Protein AF-A0A7Z8QZB5-F1 (afdb_monomer)

Sequence (417 aa):
MSRLNVYHEKTLVGYLSEDDKQELVFSYSHDWLTSKSAIALSPELPLCEHLFEGNYVESFFENLLPEGDVLDFISQAEHISPGNVFGLLERFGGDTAGAFSILPEELVPSDQLHYLPVTIAKIKQWFIQTKGVPLNIKGEQSRMSLSGAQDKMTVFIDANGAILIPLGSAPSTHIIKPSVNHRLDIPHTAINEVLIMRLAKEIKLNVAETRYDSDLCAAVITRYDREIDKQGNIKRLHQNDLCQALGIPSSKKYEAEGGPSLVDCFAAVLKQSSQPAKDKKRLIEWVIFNTEGVLAFDESDRARSKSTKRIYKVYKQKHKGSGGYVNGQTIVLLLLVTSSITVPVGFFFYMPDPALKQWDKEDKRLKKSGIAKKDRPIKPERDSAYPTKTEIALGLLKEFKVAHSLIKIKGVLADAL

pLDDT: mean 86.97, std 10.65, range [27.91, 98.5]

Radius of gyration: 30.5 Å; Cα contacts (8 Å, |Δi|>4): 714; chains: 1; bounding box: 77×54×92 Å

Mean predicted aligned error: 11.18 Å

Structure (mmCIF, N/CA/C/O backbone):
data_AF-A0A7Z8QZB5-F1
#
_entry.id   AF-A0A7Z8QZB5-F1
#
loop_
_atom_site.group_PDB
_atom_site.id
_atom_site.type_symbol
_atom_site.label_atom_id
_atom_site.label_alt_id
_atom_site.label_comp_id
_atom_site.label_asym_id
_atom_site.label_entity_id
_atom_site.label_seq_id
_atom_site.pdbx_PDB_ins_code
_atom_site.Cartn_x
_atom_site.Cartn_y
_atom_site.Cartn_z
_atom_site.occupancy
_atom_site.B_iso_or_equiv
_atom_site.auth_seq_id
_atom_site.auth_comp_id
_atom_site.auth_asym_id
_atom_site.auth_atom_id
_atom_site.pdbx_PDB_model_num
ATOM 1 N N . MET A 1 1 ? -4.227 -5.778 34.631 1.00 60.53 1 MET A N 1
ATOM 2 C CA . MET A 1 1 ? -3.661 -5.691 33.274 1.00 60.53 1 MET A CA 1
ATOM 3 C C . MET A 1 1 ? -4.739 -5.111 32.392 1.00 60.53 1 MET A C 1
ATOM 5 O O . MET A 1 1 ? -5.839 -5.654 32.397 1.00 60.53 1 MET A O 1
ATOM 9 N N . SER A 1 2 ? -4.464 -3.982 31.747 1.00 83.44 2 SER A N 1
ATOM 10 C CA . SER A 1 2 ? -5.372 -3.414 30.751 1.00 83.44 2 SER A CA 1
ATOM 11 C C . SER A 1 2 ? -5.354 -4.306 29.511 1.00 83.44 2 SER A C 1
ATOM 13 O O . SER A 1 2 ? -4.308 -4.849 29.149 1.00 83.44 2 SER A O 1
ATOM 15 N N . ARG A 1 3 ? -6.518 -4.515 28.895 1.00 93.81 3 ARG A N 1
ATOM 16 C CA . ARG A 1 3 ? -6.685 -5.449 27.781 1.00 93.81 3 ARG A CA 1
ATOM 17 C C . ARG A 1 3 ? -7.640 -4.873 26.746 1.00 93.81 3 ARG A C 1
ATOM 19 O O . ARG A 1 3 ? -8.690 -4.343 27.093 1.00 93.81 3 ARG A O 1
ATOM 26 N N . LEU A 1 4 ? -7.283 -5.029 25.477 1.00 96.94 4 LEU A N 1
ATOM 27 C CA . LEU A 1 4 ? -8.130 -4.731 24.331 1.00 96.94 4 LEU A CA 1
ATOM 28 C C . LEU A 1 4 ? -8.535 -6.035 23.650 1.00 96.94 4 LEU A C 1
ATOM 30 O O . LEU A 1 4 ? -7.727 -6.939 23.435 1.00 96.94 4 LEU A O 1
ATOM 34 N N . ASN A 1 5 ? -9.802 -6.113 23.276 1.00 97.56 5 ASN A N 1
ATOM 35 C CA . ASN A 1 5 ? -10.355 -7.201 22.495 1.00 97.56 5 ASN A CA 1
ATOM 36 C C . ASN A 1 5 ? -10.208 -6.880 21.004 1.00 97.56 5 ASN A C 1
ATOM 38 O O . ASN A 1 5 ? -10.628 -5.816 20.538 1.00 97.56 5 ASN A O 1
ATOM 42 N N . VAL A 1 6 ? -9.642 -7.818 20.247 1.00 97.75 6 VAL A N 1
ATOM 43 C CA . VAL A 1 6 ? -9.544 -7.738 18.786 1.00 97.75 6 VAL A CA 1
ATOM 44 C C . VAL A 1 6 ? -10.702 -8.520 18.184 1.00 97.75 6 VAL A C 1
ATOM 46 O O . VAL A 1 6 ? -10.883 -9.696 18.490 1.00 97.75 6 VAL A O 1
ATOM 49 N N . TYR A 1 7 ? -11.481 -7.889 17.315 1.00 96.50 7 TYR A N 1
ATOM 50 C CA . TYR A 1 7 ? -12.660 -8.471 16.681 1.00 96.50 7 TYR A CA 1
ATOM 51 C C . TYR A 1 7 ? -12.521 -8.510 15.167 1.00 96.50 7 TYR A C 1
ATOM 53 O O . TYR A 1 7 ? -12.043 -7.558 14.558 1.00 96.50 7 TYR A O 1
ATOM 61 N N . HIS A 1 8 ? -13.029 -9.578 14.558 1.00 94.94 8 HIS A N 1
ATOM 62 C CA . HIS A 1 8 ? -13.343 -9.636 13.138 1.00 94.94 8 HIS A CA 1
ATOM 63 C C . HIS A 1 8 ? -14.859 -9.676 12.987 1.00 94.94 8 HIS A C 1
ATOM 65 O O . HIS A 1 8 ? -15.514 -10.653 13.368 1.00 94.94 8 HIS A O 1
ATOM 71 N N . GLU A 1 9 ? -15.418 -8.587 12.465 1.00 90.06 9 GLU A N 1
ATOM 72 C CA . GLU A 1 9 ? -16.850 -8.301 12.540 1.00 90.06 9 GLU A CA 1
ATOM 73 C C . GLU A 1 9 ? -17.356 -8.397 13.988 1.00 90.06 9 GLU A C 1
ATOM 75 O O . GLU A 1 9 ? -17.091 -7.504 14.786 1.00 90.06 9 GLU A O 1
ATOM 80 N N . LYS A 1 10 ? -18.050 -9.483 14.343 1.00 90.69 10 LYS A N 1
ATOM 81 C CA . LYS A 1 10 ? -18.597 -9.733 15.689 1.00 90.69 10 LYS A CA 1
ATOM 82 C C . LYS A 1 10 ? -17.882 -10.859 16.436 1.00 90.69 10 LYS A C 1
ATOM 84 O O . LYS A 1 10 ? -18.243 -11.170 17.564 1.00 90.69 10 LYS A O 1
ATOM 89 N N . THR A 1 11 ? -16.900 -11.501 15.808 1.00 94.38 11 THR A N 1
ATOM 90 C CA . THR A 1 11 ? -16.201 -12.649 16.396 1.00 94.38 11 THR A CA 1
ATOM 91 C C . THR A 1 11 ? -14.943 -12.172 17.098 1.00 94.38 11 THR A C 1
ATOM 93 O O . THR A 1 11 ? -14.145 -11.451 16.498 1.00 94.38 11 THR A O 1
ATOM 96 N N . LEU A 1 12 ? -14.761 -12.575 18.354 1.00 97.06 12 LEU A N 1
ATOM 97 C CA . LEU A 1 12 ? -13.554 -12.281 19.115 1.00 97.06 12 LEU A CA 1
ATOM 98 C C . LEU A 1 12 ? -12.373 -13.063 18.534 1.00 97.06 12 LEU A C 1
ATOM 100 O O . LEU A 1 12 ? -12.342 -14.289 18.600 1.00 97.06 12 LEU A O 1
ATOM 104 N N . VAL A 1 13 ? -11.405 -12.345 17.980 1.00 98.00 13 VAL A N 1
ATOM 105 C CA . VAL A 1 13 ? -10.184 -12.888 17.373 1.00 98.00 13 VAL A CA 1
ATOM 106 C C . VAL A 1 13 ? -9.141 -13.185 18.436 1.00 98.00 13 VAL A C 1
ATOM 108 O O . VAL A 1 13 ? -8.464 -14.206 18.366 1.00 98.00 13 VAL A O 1
ATOM 111 N N . GLY A 1 14 ? -9.008 -12.308 19.426 1.00 98.00 14 GLY A N 1
ATOM 112 C CA . GLY A 1 14 ? -7.966 -12.420 20.433 1.00 98.00 14 GLY A CA 1
ATOM 113 C C . GLY A 1 14 ? -7.881 -11.208 21.342 1.00 98.00 14 GLY A C 1
ATOM 114 O O . GLY A 1 14 ? -8.759 -10.343 21.339 1.00 98.00 14 GLY A O 1
ATOM 115 N N . TYR A 1 15 ? -6.797 -11.161 22.101 1.00 97.75 15 TYR A N 1
ATOM 116 C CA . TYR A 1 15 ? -6.548 -10.185 23.147 1.00 97.75 15 TYR A CA 1
ATOM 117 C C . TYR A 1 15 ? -5.200 -9.517 22.914 1.00 97.75 15 TYR A C 1
ATOM 119 O O . TYR A 1 15 ? -4.189 -10.207 22.787 1.00 97.75 15 TYR A O 1
ATOM 127 N N . LEU A 1 16 ? -5.202 -8.188 22.882 1.00 97.94 16 LEU A N 1
ATOM 128 C CA . LEU A 1 16 ? -4.008 -7.356 22.962 1.00 97.94 16 LEU A CA 1
ATOM 129 C C . LEU A 1 16 ? -3.889 -6.839 24.398 1.00 97.94 16 LEU A C 1
ATOM 131 O O . LEU A 1 16 ? -4.853 -6.301 24.942 1.00 97.94 16 LEU A O 1
ATOM 135 N N . SER A 1 17 ? -2.730 -6.992 25.017 1.00 95.88 17 SER A N 1
ATOM 136 C CA . SER A 1 17 ? -2.450 -6.484 26.363 1.00 95.88 17 SER A CA 1
ATOM 137 C C . SER A 1 17 ? -1.013 -5.992 26.462 1.00 95.88 17 SER A C 1
ATOM 139 O O . SER A 1 17 ? -0.220 -6.201 25.549 1.00 95.88 17 SER A O 1
ATOM 141 N N . GLU A 1 18 ? -0.684 -5.35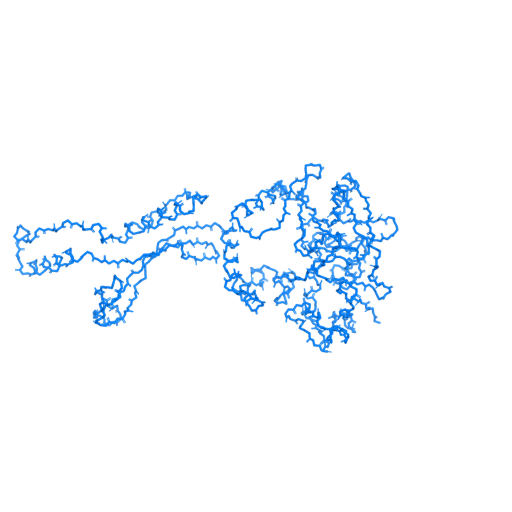7 27.579 1.00 93.38 18 GLU A N 1
ATOM 142 C CA . GLU A 1 18 ? 0.688 -5.026 27.960 1.00 93.38 18 GLU A CA 1
ATOM 143 C C . GLU A 1 18 ? 1.174 -6.010 29.032 1.00 93.38 18 GLU A C 1
ATOM 145 O O . GLU A 1 18 ? 0.414 -6.363 29.944 1.00 93.38 18 GLU A O 1
ATOM 150 N N . ASP A 1 19 ? 2.420 -6.468 28.916 1.00 88.88 19 ASP A N 1
ATOM 151 C CA . ASP A 1 19 ? 3.074 -7.287 29.939 1.00 88.88 19 ASP A CA 1
ATOM 152 C C . ASP A 1 19 ? 3.588 -6.442 31.128 1.00 88.88 19 ASP A C 1
ATOM 154 O O . ASP A 1 19 ? 3.369 -5.230 31.215 1.00 88.88 19 ASP A O 1
ATOM 158 N N . ASP A 1 20 ? 4.302 -7.071 32.068 1.00 84.88 20 ASP A N 1
ATOM 159 C CA . ASP A 1 20 ? 4.861 -6.386 33.246 1.00 84.88 20 ASP A CA 1
ATOM 160 C C . ASP A 1 20 ? 5.914 -5.311 32.895 1.00 84.88 20 ASP A C 1
ATOM 162 O O . ASP A 1 20 ? 6.248 -4.472 33.738 1.00 84.88 20 ASP A O 1
ATOM 166 N N . LYS A 1 21 ? 6.451 -5.327 31.669 1.00 85.62 21 LYS A N 1
ATOM 167 C CA . LYS A 1 21 ? 7.408 -4.346 31.140 1.00 85.62 21 LYS A CA 1
ATOM 168 C C . LYS A 1 21 ? 6.751 -3.294 30.245 1.00 85.62 21 LYS A C 1
ATOM 170 O O . LYS A 1 21 ? 7.472 -2.445 29.727 1.00 85.62 21 LYS A O 1
ATOM 175 N N . GLN A 1 22 ? 5.423 -3.311 30.113 1.00 85.00 22 GLN A N 1
ATOM 176 C CA . GLN A 1 22 ? 4.660 -2.465 29.188 1.00 85.00 22 GLN A CA 1
ATOM 177 C C . GLN A 1 22 ? 4.951 -2.759 27.708 1.00 85.00 22 GLN A C 1
ATOM 179 O O . GLN A 1 22 ? 4.790 -1.889 26.857 1.00 85.00 22 GLN A O 1
ATOM 184 N N . GLU A 1 23 ? 5.383 -3.980 27.386 1.00 90.94 23 GLU A N 1
ATOM 185 C CA . GLU A 1 23 ? 5.527 -4.436 26.004 1.00 90.94 23 GLU A CA 1
ATOM 186 C C . GLU A 1 23 ? 4.202 -5.040 25.518 1.00 90.94 23 GLU A C 1
ATOM 188 O O . GLU A 1 23 ? 3.516 -5.752 26.260 1.00 90.94 23 GLU A O 1
ATOM 193 N N . LEU A 1 24 ? 3.828 -4.764 24.263 1.00 95.00 24 LEU A N 1
ATOM 194 C CA . LEU A 1 24 ? 2.620 -5.332 23.675 1.00 95.00 24 LEU A CA 1
ATOM 195 C C . LEU A 1 24 ? 2.744 -6.849 23.508 1.00 95.00 24 LEU A C 1
ATOM 197 O O . LEU A 1 24 ? 3.686 -7.365 22.901 1.00 95.00 24 LEU A O 1
ATOM 201 N N . VAL A 1 25 ? 1.714 -7.556 23.965 1.00 97.06 25 VAL A N 1
ATOM 202 C CA . VAL A 1 25 ? 1.555 -8.999 23.789 1.00 97.06 25 VAL A CA 1
ATOM 203 C C . VAL A 1 25 ? 0.188 -9.315 23.203 1.00 97.06 25 VAL A C 1
ATOM 205 O O . VAL A 1 25 ? -0.813 -8.665 23.514 1.00 97.06 25 VAL A O 1
ATOM 208 N N . PHE A 1 26 ? 0.134 -10.328 22.342 1.00 98.06 26 PHE A N 1
ATOM 209 C CA . PHE A 1 26 ? -1.095 -10.729 21.669 1.00 98.06 26 PHE A CA 1
ATOM 210 C C . PHE A 1 26 ? -1.335 -12.232 21.777 1.00 98.06 26 PHE A C 1
ATOM 212 O O . PHE A 1 26 ? -0.430 -13.035 21.577 1.00 98.06 26 PHE A O 1
ATOM 219 N N . SER A 1 27 ? -2.578 -12.627 22.039 1.00 97.94 27 SER A N 1
ATOM 220 C CA . SER A 1 27 ? -3.002 -14.030 22.002 1.00 97.94 27 SER A CA 1
ATOM 221 C C . SER A 1 27 ? -4.298 -14.176 21.222 1.00 97.94 27 SER A C 1
ATOM 223 O O . SER A 1 27 ? -5.211 -13.362 21.357 1.00 97.94 27 SER A O 1
ATOM 225 N N . TYR A 1 28 ? -4.400 -15.228 20.413 1.00 98.50 28 TYR A N 1
ATOM 226 C CA . TYR A 1 28 ? -5.664 -15.574 19.772 1.00 98.50 28 TYR A CA 1
ATOM 227 C C . TYR A 1 28 ? -6.644 -16.176 20.780 1.00 98.50 28 TYR A C 1
ATOM 229 O O . TYR A 1 28 ? -6.256 -16.884 21.709 1.00 98.50 28 TYR A O 1
ATOM 237 N N . SER A 1 29 ? -7.936 -15.935 20.567 1.00 97.81 29 SER A N 1
ATOM 238 C CA . SER A 1 29 ? -8.984 -16.630 21.304 1.00 97.81 29 SER A CA 1
ATOM 239 C C . SER A 1 29 ? -9.075 -18.083 20.825 1.00 97.81 29 SER A C 1
ATOM 241 O O . SER A 1 29 ? -8.863 -18.390 19.647 1.00 97.81 29 SER A O 1
ATOM 243 N N . HIS A 1 30 ? -9.430 -18.993 21.731 1.00 96.69 30 HIS A N 1
ATOM 244 C CA . HIS A 1 30 ? -9.618 -20.401 21.377 1.00 96.69 30 HIS A CA 1
ATOM 245 C C . HIS A 1 30 ? -10.731 -20.587 20.326 1.00 96.69 30 HIS A C 1
ATOM 247 O O . HIS A 1 30 ? -10.578 -21.344 19.365 1.00 96.69 30 HIS A O 1
ATOM 253 N N . ASP A 1 31 ? -11.825 -19.835 20.461 1.00 95.81 31 ASP A N 1
ATOM 254 C CA . ASP A 1 31 ? -12.946 -19.859 19.516 1.00 95.81 31 ASP A CA 1
ATOM 255 C C . ASP A 1 31 ? -12.525 -19.389 18.117 1.00 95.81 31 ASP A C 1
ATOM 257 O O . ASP A 1 31 ? -12.995 -19.921 17.110 1.00 95.81 31 ASP A O 1
ATOM 261 N N . TRP A 1 32 ? -11.602 -18.425 18.025 1.00 97.69 32 TRP A N 1
ATOM 262 C CA . TRP A 1 32 ? -11.058 -18.008 16.738 1.00 97.69 32 TRP A CA 1
ATOM 263 C C . TRP A 1 32 ? -10.179 -19.087 16.127 1.00 97.69 32 TRP A C 1
ATOM 265 O O . TRP A 1 32 ? -10.378 -19.427 14.967 1.00 97.69 32 TRP A O 1
ATOM 275 N N . LEU A 1 33 ? -9.258 -19.675 16.893 1.00 97.44 33 LEU A N 1
ATOM 276 C CA . LEU A 1 33 ? -8.353 -20.719 16.394 1.00 97.44 33 LEU A CA 1
ATOM 277 C C . LEU A 1 33 ? -9.092 -21.959 15.877 1.00 97.44 33 LEU A C 1
ATOM 279 O O . LEU A 1 33 ? -8.623 -22.622 14.952 1.00 97.44 33 LEU A O 1
ATOM 283 N N . THR A 1 34 ? -10.256 -22.263 16.448 1.00 95.62 34 THR A N 1
ATOM 284 C CA . THR A 1 34 ? -11.102 -23.391 16.033 1.00 95.62 34 THR A CA 1
ATOM 285 C C . THR A 1 34 ? -12.111 -23.028 14.937 1.00 95.62 34 THR A C 1
ATOM 287 O O . THR A 1 34 ? -12.754 -23.913 14.360 1.00 95.62 34 THR A O 1
ATOM 290 N N . SER A 1 35 ? -12.242 -21.744 14.594 1.00 95.94 35 SER A N 1
ATOM 291 C CA . SER A 1 35 ? -13.172 -21.277 13.571 1.00 95.94 35 SER A CA 1
ATOM 292 C C . SER A 1 35 ? -12.701 -21.618 12.156 1.00 95.94 35 SER A C 1
ATOM 294 O O . SER A 1 35 ? -11.553 -21.415 11.771 1.00 95.94 35 SER A O 1
ATOM 296 N N . LYS A 1 36 ? -13.636 -22.044 11.300 1.00 93.00 36 LYS A N 1
ATOM 297 C CA . LYS A 1 36 ? -13.362 -22.260 9.866 1.00 93.00 36 LYS A CA 1
ATOM 298 C C . LYS A 1 36 ? -13.104 -20.965 9.097 1.00 93.00 36 LYS A C 1
ATOM 300 O O . LYS A 1 36 ? -12.574 -21.018 7.992 1.00 93.00 36 LYS A O 1
ATOM 305 N N . SER A 1 37 ? -13.526 -19.826 9.642 1.00 90.94 37 SER A N 1
ATOM 306 C CA . SER A 1 37 ? -13.298 -18.505 9.054 1.00 90.94 37 SER A CA 1
ATOM 307 C C . SER A 1 37 ? -12.070 -17.807 9.637 1.00 90.94 37 SER A C 1
ATOM 309 O O . SER A 1 37 ? -11.888 -16.617 9.380 1.00 90.94 37 SER A O 1
ATOM 311 N N . ALA A 1 38 ? -11.277 -18.510 10.452 1.00 95.94 38 ALA A N 1
ATOM 312 C CA . ALA A 1 38 ? -10.102 -17.949 11.086 1.00 95.94 38 ALA A CA 1
ATOM 313 C C . ALA A 1 38 ? -9.091 -17.482 10.041 1.00 95.94 38 ALA A C 1
ATOM 315 O O . ALA A 1 38 ? -8.737 -18.209 9.111 1.00 95.94 38 ALA A O 1
ATOM 316 N N . ILE A 1 39 ? -8.607 -16.263 10.229 1.00 95.56 39 ILE A N 1
ATOM 317 C CA . ILE A 1 39 ? -7.513 -15.682 9.461 1.00 95.56 39 ILE A CA 1
ATOM 318 C C . ILE A 1 39 ? -6.482 -15.122 10.436 1.00 95.56 39 ILE A C 1
ATOM 320 O O . ILE A 1 39 ? -6.839 -14.624 11.507 1.00 95.56 39 ILE A O 1
ATOM 324 N N . ALA A 1 40 ? -5.209 -15.242 10.070 1.00 96.75 40 ALA A N 1
ATOM 325 C CA . ALA A 1 40 ? -4.110 -14.665 10.831 1.00 96.75 40 ALA A CA 1
ATOM 326 C C . ALA A 1 40 ? -4.108 -13.130 10.712 1.00 96.75 40 ALA A C 1
ATOM 328 O O . ALA A 1 40 ? -4.483 -12.587 9.670 1.00 96.75 40 ALA A O 1
ATOM 329 N N . LEU A 1 41 ? -3.639 -12.441 11.756 1.00 96.94 41 LEU A N 1
ATOM 330 C CA . LEU A 1 41 ? -3.409 -10.995 11.768 1.00 96.94 41 LEU A CA 1
ATOM 331 C C . LEU A 1 41 ? -2.386 -10.597 10.702 1.00 96.94 41 LEU A C 1
ATOM 333 O O . LEU A 1 41 ? -2.626 -9.683 9.915 1.00 96.94 41 LEU A O 1
ATOM 337 N N . SER A 1 42 ? -1.270 -11.318 10.640 1.00 95.88 42 SER A N 1
ATOM 338 C CA . SER A 1 42 ? -0.221 -11.147 9.637 1.00 95.88 42 SER A CA 1
ATOM 339 C C . SER A 1 42 ? 0.548 -12.463 9.450 1.00 95.88 42 SER A C 1
ATOM 341 O O . SER A 1 42 ? 0.387 -13.389 10.250 1.00 95.88 42 SER A O 1
ATOM 343 N N . PRO A 1 43 ? 1.403 -12.579 8.418 1.00 94.38 43 PRO A N 1
ATOM 344 C CA . PRO A 1 43 ? 2.303 -13.721 8.256 1.00 94.38 43 PRO A CA 1
ATOM 345 C C . PRO A 1 43 ? 3.195 -14.015 9.469 1.00 94.38 43 PRO A C 1
ATOM 347 O O . PRO A 1 43 ? 3.487 -15.181 9.724 1.00 94.38 43 PRO A O 1
ATOM 350 N N . GLU A 1 44 ? 3.602 -12.977 10.204 1.00 94.56 44 GLU A N 1
ATOM 351 C CA . GLU A 1 44 ? 4.465 -13.082 11.390 1.00 94.56 44 GLU A CA 1
ATOM 352 C C . GLU A 1 44 ? 3.669 -13.278 12.695 1.00 94.56 44 GLU A C 1
ATOM 354 O O . GLU A 1 44 ? 4.245 -13.547 13.745 1.00 94.56 44 GLU A O 1
ATOM 359 N N . LEU A 1 45 ? 2.335 -13.217 12.624 1.00 96.44 45 LEU A N 1
ATOM 360 C CA . LEU A 1 45 ? 1.407 -13.544 13.709 1.00 96.44 45 LEU A CA 1
ATOM 361 C C . LEU A 1 45 ? 0.451 -14.669 13.256 1.00 96.44 45 LEU A C 1
ATOM 363 O O . LEU A 1 45 ? -0.758 -14.436 13.148 1.00 96.44 45 LEU A O 1
ATOM 367 N N . PRO A 1 46 ? 0.953 -15.875 12.916 1.00 96.56 46 PRO A N 1
ATOM 368 C CA . PRO A 1 46 ? 0.137 -16.970 12.390 1.00 96.56 46 PRO A CA 1
ATOM 369 C C . PRO A 1 46 ? -0.874 -17.495 13.420 1.00 96.56 46 PRO A C 1
ATOM 371 O O . PRO A 1 46 ? -0.717 -17.303 14.617 1.00 96.56 46 PRO A O 1
ATOM 374 N N . LEU A 1 47 ? -1.903 -18.215 12.967 1.00 97.31 47 LEU A N 1
ATOM 375 C CA . LEU A 1 47 ? -2.876 -18.846 13.866 1.00 97.31 47 LEU A CA 1
ATOM 376 C C . LEU A 1 47 ? -2.208 -19.945 14.709 1.00 97.31 47 LEU A C 1
ATOM 378 O O . LEU A 1 47 ? -1.923 -21.031 14.202 1.00 97.31 47 LEU A O 1
ATOM 382 N N . CYS A 1 48 ? -1.971 -19.676 15.992 1.00 95.81 48 CYS A N 1
ATOM 383 C CA . CYS A 1 48 ? -1.532 -20.665 16.973 1.00 95.81 48 CYS A CA 1
ATOM 384 C C . CYS A 1 48 ? -1.962 -20.272 18.397 1.00 95.81 48 CYS A C 1
ATOM 386 O O . CYS A 1 48 ? -2.369 -19.139 18.642 1.00 95.81 48 CYS A O 1
ATOM 388 N N . GLU A 1 49 ? -1.872 -21.223 19.331 1.00 94.50 49 GLU A N 1
ATOM 389 C CA . GLU A 1 49 ? -2.237 -21.026 20.745 1.00 94.50 49 GLU A CA 1
ATOM 390 C C . GLU A 1 49 ? -1.175 -20.264 21.556 1.00 94.50 49 GLU A C 1
ATOM 392 O O . GLU A 1 49 ? -1.401 -19.943 22.721 1.00 94.50 49 GLU A O 1
ATOM 397 N N . HIS A 1 50 ? -0.003 -19.993 20.975 1.00 93.50 50 HIS A N 1
ATOM 398 C CA . HIS A 1 50 ? 1.083 -19.328 21.687 1.00 93.50 50 HIS A CA 1
ATOM 399 C C . HIS A 1 50 ? 0.796 -17.838 21.902 1.00 93.50 50 HIS A C 1
ATOM 401 O O . HIS A 1 50 ? 0.184 -17.174 21.064 1.00 93.50 50 HIS A O 1
ATOM 407 N N . LEU A 1 51 ? 1.291 -17.316 23.027 1.00 95.94 51 LEU A N 1
ATOM 408 C CA . LEU A 1 51 ? 1.380 -15.881 23.258 1.00 95.94 51 LEU A CA 1
ATOM 409 C C . LEU A 1 51 ? 2.454 -15.302 22.330 1.00 95.94 51 LEU A C 1
ATOM 411 O O . LEU A 1 51 ? 3.577 -15.806 22.279 1.00 95.94 51 LEU A O 1
ATOM 415 N N . PHE A 1 52 ? 2.091 -14.264 21.588 1.00 96.81 52 PHE A N 1
ATOM 416 C CA . PHE A 1 52 ? 3.012 -13.488 20.774 1.00 96.81 52 PHE A CA 1
ATOM 417 C C . PHE A 1 52 ? 3.544 -12.314 21.583 1.00 96.81 52 PHE A C 1
ATOM 419 O O . PHE A 1 52 ? 2.774 -11.610 22.237 1.00 96.81 52 PHE A O 1
ATOM 426 N N . GLU A 1 53 ? 4.851 -12.092 21.489 1.00 94.25 53 GLU A N 1
ATOM 427 C CA . GLU A 1 53 ? 5.577 -11.052 22.214 1.00 94.25 53 GLU A CA 1
ATOM 428 C C . GLU A 1 53 ? 6.581 -10.363 21.279 1.00 94.25 53 GLU A C 1
ATOM 430 O O . GLU A 1 53 ? 7.001 -10.916 20.252 1.00 94.25 53 GLU A O 1
ATOM 435 N N . GLY A 1 54 ? 7.001 -9.159 21.662 1.00 90.44 54 GLY A N 1
ATOM 436 C CA . GLY A 1 54 ? 8.080 -8.426 21.013 1.00 90.44 54 GLY 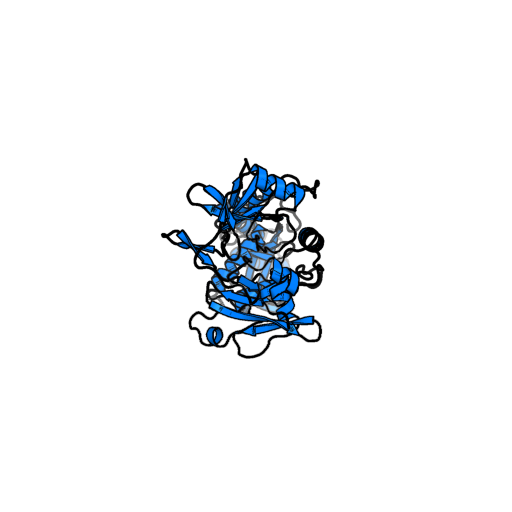A CA 1
ATOM 437 C C . GLY A 1 54 ? 7.699 -7.771 19.684 1.00 90.44 54 GLY A C 1
ATOM 438 O O . GLY A 1 54 ? 6.538 -7.492 19.383 1.00 90.44 54 GLY A O 1
ATOM 439 N N . ASN A 1 55 ? 8.724 -7.513 18.868 1.00 88.75 55 ASN A N 1
ATOM 440 C CA . ASN A 1 55 ? 8.647 -6.565 17.753 1.00 88.75 55 ASN A CA 1
ATOM 441 C C . ASN A 1 55 ? 7.573 -6.873 16.702 1.00 88.75 55 ASN A C 1
ATOM 443 O O . ASN A 1 55 ? 7.119 -5.947 16.038 1.00 88.75 55 ASN A O 1
ATOM 447 N N . TYR A 1 56 ? 7.171 -8.133 16.511 1.00 92.75 56 TYR A N 1
ATOM 448 C CA . TYR A 1 56 ? 6.139 -8.477 15.525 1.00 92.75 56 TYR A CA 1
ATOM 449 C C . TYR A 1 56 ? 4.745 -8.014 15.951 1.00 92.75 56 TYR A C 1
ATOM 451 O O . TYR A 1 56 ? 3.978 -7.550 15.106 1.00 92.75 56 TYR A O 1
ATOM 459 N N . VAL A 1 57 ? 4.436 -8.108 17.248 1.00 95.88 57 VAL A N 1
ATOM 460 C CA . VAL A 1 57 ? 3.184 -7.593 17.816 1.00 95.88 57 VAL A CA 1
ATOM 461 C C . VAL A 1 57 ? 3.188 -6.075 17.710 1.00 95.88 57 VAL A C 1
ATOM 463 O O . VAL A 1 57 ? 2.286 -5.509 17.094 1.00 95.88 57 VAL A O 1
ATOM 466 N N . GLU A 1 58 ? 4.256 -5.447 18.208 1.00 93.19 58 GLU A N 1
ATOM 467 C CA . GLU A 1 58 ? 4.441 -3.995 18.164 1.00 93.19 58 GLU A CA 1
ATOM 468 C C . GLU A 1 58 ? 4.278 -3.462 16.737 1.00 93.19 58 GLU A C 1
ATOM 470 O O . GLU A 1 58 ? 3.391 -2.659 16.464 1.00 93.19 58 GLU A O 1
ATOM 475 N N . SER A 1 59 ? 5.045 -4.006 15.788 1.00 92.94 59 SER A N 1
ATOM 476 C CA . SER A 1 59 ? 5.030 -3.558 14.394 1.00 92.94 59 SER A CA 1
ATOM 477 C C . SER A 1 59 ? 3.658 -3.734 13.747 1.00 92.94 59 SER A C 1
ATOM 479 O O . SER A 1 59 ? 3.237 -2.879 12.972 1.00 92.94 59 SER A O 1
ATOM 481 N N . PHE A 1 60 ? 2.936 -4.825 14.022 1.00 96.25 60 PHE A N 1
ATOM 482 C CA . PHE A 1 60 ? 1.611 -5.024 13.434 1.00 96.25 60 PHE A CA 1
ATOM 483 C C . PHE A 1 60 ? 0.624 -3.943 13.889 1.00 96.25 60 PHE A C 1
ATOM 485 O O . PHE A 1 60 ? -0.060 -3.345 13.053 1.00 96.25 60 PHE A O 1
ATOM 492 N N . PHE A 1 61 ? 0.565 -3.712 15.201 1.00 96.06 61 PHE A N 1
ATOM 493 C CA . PHE A 1 61 ? -0.400 -2.828 15.845 1.00 96.06 61 PHE A CA 1
ATOM 494 C C . PHE A 1 61 ? -0.046 -1.344 15.685 1.00 96.06 61 PHE A C 1
ATOM 496 O O . PHE A 1 61 ? -0.934 -0.541 15.401 1.00 96.06 61 PHE A O 1
ATOM 503 N N . GLU A 1 62 ? 1.236 -0.984 15.759 1.00 93.44 62 GLU A N 1
ATOM 504 C CA . GLU A 1 62 ? 1.736 0.370 15.497 1.00 93.44 62 GLU A CA 1
ATOM 505 C C . GLU A 1 62 ? 1.413 0.815 14.060 1.00 93.44 62 GLU A C 1
ATOM 507 O O . GLU A 1 62 ? 0.901 1.913 13.855 1.00 93.44 62 GLU A O 1
ATOM 512 N N . ASN A 1 63 ? 1.604 -0.053 13.055 1.00 92.75 63 ASN A N 1
ATOM 513 C CA . ASN A 1 63 ? 1.309 0.273 11.648 1.00 92.75 63 ASN A CA 1
ATOM 514 C C . ASN A 1 63 ? -0.197 0.466 11.349 1.00 92.75 63 ASN A C 1
ATOM 516 O O . ASN A 1 63 ? -0.560 0.836 10.231 1.00 92.75 63 ASN A O 1
ATOM 520 N N . LEU A 1 64 ? -1.099 0.237 12.314 1.00 93.25 64 LEU A N 1
ATOM 521 C CA . LEU A 1 64 ? -2.518 0.604 12.191 1.00 93.25 64 LEU A CA 1
ATOM 522 C C . LEU A 1 64 ? -2.788 2.064 12.582 1.00 93.25 64 LEU A C 1
ATOM 524 O O . LEU A 1 64 ? -3.864 2.581 12.259 1.00 93.25 64 LEU A O 1
ATOM 528 N N . LEU A 1 65 ? -1.853 2.713 13.280 1.00 91.62 65 LEU A N 1
ATOM 529 C CA . LEU A 1 65 ? -1.969 4.079 13.783 1.00 91.62 65 LEU A CA 1
ATOM 530 C C . LEU A 1 65 ? -1.442 5.110 12.771 1.00 91.62 65 LEU A C 1
ATOM 532 O O . LEU A 1 65 ? -0.639 4.775 11.896 1.00 91.62 65 LEU A O 1
ATOM 536 N N . PRO A 1 66 ? -1.895 6.376 12.852 1.00 85.25 66 PRO A N 1
ATOM 537 C CA . PRO A 1 66 ? -1.294 7.478 12.106 1.00 85.25 66 PRO A CA 1
ATOM 538 C C . PRO A 1 66 ? 0.186 7.669 12.454 1.00 85.25 66 PRO A C 1
ATOM 540 O O . PRO A 1 66 ? 0.649 7.249 13.509 1.00 85.25 66 PRO A O 1
ATOM 543 N N . GLU A 1 67 ? 0.909 8.381 11.591 1.00 83.62 67 GLU A N 1
ATOM 544 C CA . GLU A 1 67 ? 2.332 8.689 11.781 1.00 83.62 67 GLU A CA 1
ATOM 545 C C . GLU A 1 67 ? 2.589 10.206 11.717 1.00 83.62 67 GLU A C 1
ATOM 547 O O . GLU A 1 67 ? 1.744 10.978 11.252 1.00 83.62 67 GLU A O 1
ATOM 552 N N . GLY A 1 68 ? 3.787 10.635 12.129 1.00 84.06 68 GLY A N 1
ATOM 553 C CA . GLY A 1 68 ? 4.266 12.017 11.993 1.00 84.06 68 GLY A CA 1
ATOM 554 C C . GLY A 1 68 ? 3.378 13.046 12.697 1.00 84.06 68 GLY A C 1
ATOM 555 O O . GLY A 1 68 ? 2.807 12.770 13.748 1.00 84.06 68 GLY A O 1
ATOM 556 N N . ASP A 1 69 ? 3.204 14.221 12.087 1.00 83.50 69 ASP A N 1
ATOM 557 C CA . ASP A 1 69 ? 2.461 15.339 12.686 1.00 83.50 69 ASP A CA 1
ATOM 558 C C . ASP A 1 69 ? 1.026 14.993 13.124 1.00 83.50 69 ASP A C 1
ATOM 560 O O . ASP A 1 69 ? 0.467 15.664 13.995 1.00 83.50 69 ASP A O 1
ATOM 564 N N . VAL A 1 70 ? 0.382 14.011 12.480 1.00 84.50 70 VAL A N 1
ATOM 565 C CA . VAL A 1 70 ? -0.969 13.571 12.862 1.00 84.50 70 VAL A CA 1
ATOM 566 C C . VAL A 1 70 ? -0.911 12.798 14.176 1.00 84.50 70 VAL A C 1
ATOM 568 O O . VAL A 1 70 ? -1.727 13.066 15.057 1.00 84.50 70 VAL A O 1
ATOM 571 N N . LEU A 1 71 ? 0.063 11.894 14.324 1.00 88.44 71 LEU A N 1
ATOM 572 C CA . LEU A 1 71 ? 0.306 11.150 15.560 1.00 88.44 71 LEU A CA 1
ATOM 573 C C . LEU A 1 71 ? 0.636 12.098 16.717 1.00 88.44 71 LEU A C 1
ATOM 575 O O . LEU A 1 71 ? 0.038 11.994 17.787 1.00 88.44 71 LEU A O 1
ATOM 579 N N . ASP A 1 72 ? 1.524 13.065 16.485 1.00 88.56 72 ASP A N 1
ATOM 580 C CA . ASP A 1 72 ? 1.893 14.063 17.492 1.00 88.56 72 ASP A CA 1
ATOM 581 C C . ASP A 1 72 ? 0.678 14.883 17.939 1.00 88.56 72 ASP A C 1
ATOM 583 O O . ASP A 1 72 ? 0.473 15.118 19.133 1.00 88.56 72 ASP A O 1
ATOM 587 N N . PHE A 1 73 ? -0.171 15.278 16.985 1.00 87.94 73 PHE A N 1
ATOM 588 C CA . PHE A 1 73 ? -1.385 16.032 17.271 1.00 87.94 73 PHE A CA 1
ATOM 589 C C . PHE A 1 73 ? -2.385 15.232 18.117 1.00 87.94 73 PHE A C 1
ATOM 591 O O . PHE A 1 73 ? -2.854 15.742 19.136 1.00 87.94 73 PHE A O 1
ATOM 598 N N . ILE A 1 74 ? -2.721 13.995 17.726 1.00 86.94 74 ILE A N 1
ATOM 599 C CA . ILE A 1 74 ? -3.700 13.183 18.474 1.00 86.94 74 ILE A CA 1
ATOM 600 C C . ILE A 1 74 ? -3.185 12.809 19.863 1.00 86.94 74 ILE A C 1
ATOM 602 O O . ILE A 1 74 ? -3.956 12.812 20.818 1.00 86.94 74 ILE A O 1
ATOM 606 N N . SER A 1 75 ? -1.879 12.569 19.981 1.00 90.06 75 SER A N 1
ATOM 607 C CA . SER A 1 75 ? -1.205 12.275 21.245 1.00 90.06 75 SER A CA 1
ATOM 608 C C . SER A 1 75 ? -1.351 13.442 22.222 1.00 90.06 75 SER A C 1
ATOM 610 O O . SER A 1 75 ? -1.777 13.268 23.363 1.00 90.06 75 SER A O 1
ATOM 612 N N . GLN A 1 76 ? -1.097 14.669 21.755 1.00 89.38 76 GLN A N 1
ATOM 613 C CA . GLN A 1 76 ? -1.291 15.874 22.564 1.00 89.38 76 GLN A CA 1
ATOM 614 C C . GLN A 1 76 ? -2.763 16.123 22.906 1.00 89.38 76 GLN A C 1
ATOM 616 O O . GLN A 1 76 ? -3.068 16.468 24.047 1.00 89.38 76 GLN A O 1
ATOM 621 N N . ALA A 1 77 ? -3.666 15.957 21.936 1.00 85.56 77 ALA A N 1
ATOM 622 C CA . ALA A 1 77 ? -5.087 16.247 22.107 1.00 85.56 77 ALA A CA 1
ATOM 623 C C . ALA A 1 77 ? -5.786 15.293 23.092 1.00 85.56 77 ALA A C 1
ATOM 625 O O . ALA A 1 77 ? -6.696 15.718 23.799 1.00 85.56 77 ALA A O 1
ATOM 626 N N . GLU A 1 78 ? -5.364 14.029 23.140 1.00 87.06 78 GLU A N 1
ATOM 627 C CA . GLU A 1 78 ? -5.940 12.996 24.014 1.00 87.06 78 GLU A CA 1
ATOM 628 C C . GLU A 1 78 ? -5.085 12.736 25.268 1.00 87.06 78 GLU A C 1
ATOM 630 O O . GLU A 1 78 ? -5.439 11.898 26.091 1.00 87.06 78 GLU A O 1
ATOM 635 N N . HIS A 1 79 ? -3.974 13.463 25.443 1.00 90.75 79 HIS A N 1
ATOM 636 C CA . HIS A 1 79 ? -3.016 13.276 26.540 1.00 90.75 79 HIS A CA 1
ATOM 637 C C . HIS A 1 79 ? -2.426 11.853 26.619 1.00 90.75 79 HIS A C 1
ATOM 639 O O . HIS A 1 79 ? -2.172 11.331 27.705 1.00 90.75 79 HIS A O 1
ATOM 645 N N . ILE A 1 80 ? -2.172 11.242 25.460 1.00 91.06 80 ILE A N 1
ATOM 646 C CA . ILE A 1 80 ? -1.560 9.916 25.314 1.00 91.06 80 ILE A CA 1
ATOM 647 C C . ILE A 1 80 ? -0.151 10.104 24.741 1.00 91.06 80 ILE A C 1
ATOM 649 O O . ILE A 1 80 ? 0.051 10.925 23.854 1.00 91.06 80 ILE A O 1
ATOM 653 N N . SER A 1 81 ? 0.848 9.379 25.249 1.00 92.12 81 SER A N 1
ATOM 654 C CA . SER A 1 81 ? 2.208 9.443 24.688 1.00 92.12 81 SER A CA 1
ATOM 655 C C . SER A 1 81 ? 2.228 8.902 23.248 1.00 92.12 81 SER A C 1
ATOM 657 O O . SER A 1 81 ? 1.625 7.854 23.023 1.00 92.12 81 SER A O 1
ATOM 659 N N . PRO A 1 82 ? 2.968 9.514 22.299 1.00 87.69 82 PRO A N 1
ATOM 660 C CA . PRO A 1 82 ? 3.099 8.986 20.935 1.00 87.69 82 PRO A CA 1
ATOM 661 C C . PRO A 1 82 ? 3.621 7.546 20.865 1.00 87.69 82 PRO A C 1
ATOM 663 O O . PRO A 1 82 ? 3.283 6.818 19.940 1.00 87.69 82 PRO A O 1
ATOM 666 N N . GLY A 1 83 ? 4.432 7.131 21.846 1.00 89.00 83 GLY A N 1
ATOM 667 C CA . GLY A 1 83 ? 4.939 5.758 21.954 1.00 89.00 83 GLY A CA 1
ATOM 668 C C . GLY A 1 83 ? 4.007 4.791 22.690 1.00 89.00 83 GLY A C 1
ATOM 669 O O . GLY A 1 83 ? 4.323 3.615 22.785 1.00 89.00 83 GLY A O 1
ATOM 670 N N . ASN A 1 84 ? 2.880 5.258 23.239 1.00 92.12 84 ASN A N 1
ATOM 671 C CA . ASN A 1 84 ? 1.904 4.394 23.901 1.00 92.12 84 ASN A CA 1
ATOM 672 C C . ASN A 1 84 ? 0.911 3.847 22.862 1.00 92.12 84 ASN A C 1
ATOM 674 O O . ASN A 1 84 ? -0.221 4.327 22.739 1.00 92.12 84 ASN A O 1
ATOM 678 N N . VAL A 1 85 ? 1.360 2.848 22.098 1.00 93.50 85 VAL A N 1
ATOM 679 C CA . VAL A 1 85 ? 0.567 2.198 21.042 1.00 93.50 85 VAL A CA 1
ATOM 680 C C . VAL A 1 85 ? -0.720 1.594 21.610 1.00 93.50 85 VAL A C 1
ATOM 682 O O . VAL A 1 85 ? -1.782 1.759 21.006 1.00 93.50 85 VAL A O 1
ATOM 685 N N . PHE A 1 86 ? -0.660 0.971 22.794 1.00 94.94 86 PHE A N 1
ATOM 686 C CA . PHE A 1 86 ? -1.833 0.415 23.472 1.00 94.94 86 PHE A CA 1
ATOM 687 C C . PHE A 1 86 ? -2.918 1.477 23.693 1.00 94.94 86 PHE A C 1
ATOM 689 O O . PHE A 1 86 ? -4.047 1.314 23.234 1.00 94.94 86 PHE A O 1
ATOM 696 N N . GLY A 1 87 ? -2.573 2.594 24.339 1.00 93.38 87 GLY A N 1
ATOM 697 C CA . GLY A 1 87 ? -3.507 3.678 24.649 1.00 93.38 87 GLY A CA 1
ATOM 698 C C . GLY A 1 87 ? -4.060 4.357 23.395 1.00 93.38 87 GLY A C 1
ATOM 699 O O . GLY A 1 87 ? -5.245 4.685 23.317 1.00 93.38 87 GLY A O 1
ATOM 700 N N . LEU A 1 88 ? -3.235 4.515 22.357 1.00 92.94 88 LEU A N 1
ATOM 701 C CA . LEU A 1 88 ? -3.694 5.053 21.076 1.00 92.94 88 LEU A CA 1
ATOM 702 C C . LEU A 1 88 ? -4.706 4.117 20.398 1.00 92.94 88 LEU A C 1
ATOM 704 O O . LEU A 1 88 ? -5.728 4.583 19.891 1.00 92.94 88 LEU A O 1
ATOM 708 N N . LEU A 1 89 ? -4.491 2.800 20.432 1.00 93.94 89 LEU A N 1
ATOM 709 C CA . LEU A 1 89 ? -5.453 1.818 19.916 1.00 93.94 89 LEU A CA 1
ATOM 710 C C . LEU A 1 89 ? -6.709 1.726 20.784 1.00 93.94 89 LEU A C 1
ATOM 712 O O . LEU A 1 89 ? -7.819 1.619 20.255 1.00 93.94 89 LEU A O 1
ATOM 716 N N . GLU A 1 90 ? -6.566 1.860 22.100 1.00 91.94 90 GLU A N 1
ATOM 717 C CA . GLU A 1 90 ? -7.689 1.994 23.023 1.00 91.94 90 GLU A CA 1
ATOM 718 C C . GLU A 1 90 ? -8.552 3.212 22.686 1.00 91.94 90 GLU A C 1
ATOM 720 O O . GLU A 1 90 ? -9.756 3.183 22.932 1.00 91.94 90 GLU A O 1
ATOM 725 N N . ARG A 1 91 ? -8.012 4.258 22.057 1.00 88.50 91 ARG A N 1
ATOM 726 C CA . ARG A 1 91 ? -8.790 5.429 21.635 1.00 88.50 91 ARG A CA 1
ATOM 727 C C . ARG A 1 91 ? -9.310 5.346 20.197 1.00 88.50 91 ARG A C 1
ATOM 729 O O . ARG A 1 91 ? -10.465 5.708 19.950 1.00 88.50 91 ARG A O 1
ATOM 736 N N . PHE A 1 92 ? -8.484 4.877 19.264 1.00 88.81 92 PHE A N 1
ATOM 737 C CA . PHE A 1 92 ? -8.697 5.003 17.815 1.00 88.81 92 PHE A CA 1
ATOM 738 C C . PHE A 1 92 ? -8.898 3.668 17.079 1.00 88.81 92 PHE A C 1
ATOM 740 O O . PHE A 1 92 ? -9.185 3.664 15.887 1.00 88.81 92 PHE A O 1
ATOM 747 N N . GLY A 1 93 ? -8.813 2.527 17.761 1.00 91.31 93 GLY A N 1
ATOM 748 C CA . GLY A 1 93 ? -8.821 1.196 17.144 1.00 91.31 93 GLY A CA 1
ATOM 749 C C . GLY A 1 93 ? -10.176 0.664 16.650 1.00 91.31 93 GLY A C 1
ATOM 750 O O . GLY A 1 93 ? -10.244 -0.473 16.196 1.00 91.31 93 GLY A O 1
ATOM 751 N N . GLY A 1 94 ? -11.271 1.427 16.724 1.00 90.19 94 GLY A N 1
ATOM 752 C CA . GLY A 1 94 ? -12.617 0.935 16.386 1.00 90.19 94 GLY A CA 1
ATOM 753 C C . GLY A 1 94 ? -12.827 0.647 14.894 1.00 90.19 94 GLY A C 1
ATOM 754 O O . GLY A 1 94 ? -13.423 -0.373 14.536 1.00 90.19 94 GLY A O 1
ATOM 755 N N . ASP A 1 95 ? -12.304 1.507 14.022 1.00 91.19 95 ASP A N 1
ATOM 756 C CA . ASP A 1 95 ? -12.294 1.336 12.566 1.00 91.19 95 ASP A CA 1
ATOM 757 C C . ASP A 1 95 ? -10.874 1.534 12.030 1.00 91.19 95 ASP A C 1
ATOM 759 O O . ASP A 1 95 ? -10.433 2.666 11.833 1.00 91.19 95 ASP A O 1
ATOM 763 N N . THR A 1 96 ? -10.166 0.423 11.807 1.00 92.94 96 THR A N 1
ATOM 764 C CA . THR A 1 96 ? -8.773 0.405 11.337 1.00 92.94 96 THR A CA 1
ATOM 765 C C . THR A 1 96 ? -8.659 0.044 9.851 1.00 92.94 96 THR A C 1
ATOM 767 O O . THR A 1 96 ? -9.650 -0.255 9.166 1.00 92.94 96 THR A O 1
ATOM 770 N N . ALA A 1 97 ? -7.436 0.086 9.318 1.00 91.69 97 ALA A N 1
ATOM 771 C CA . ALA A 1 97 ? -7.094 -0.540 8.046 1.00 91.69 97 ALA A CA 1
ATOM 772 C C . ALA A 1 97 ? -7.290 -2.067 8.124 1.00 91.69 97 ALA A C 1
ATOM 774 O O . ALA A 1 97 ? -6.812 -2.718 9.045 1.00 91.69 97 ALA A O 1
ATOM 775 N N . GLY A 1 98 ? -7.959 -2.651 7.132 1.00 94.00 98 GLY A N 1
ATOM 776 C CA . GLY A 1 98 ? -8.240 -4.082 7.099 1.00 94.00 98 GLY A CA 1
ATOM 777 C C . GLY A 1 98 ? -9.482 -4.462 7.893 1.00 94.00 98 GLY A C 1
ATOM 778 O O . GLY A 1 98 ? -10.454 -3.704 7.945 1.00 94.00 98 GLY A O 1
ATOM 779 N N . ALA A 1 99 ? -9.474 -5.666 8.464 1.00 94.69 99 ALA A N 1
ATOM 780 C CA . ALA A 1 99 ? -10.695 -6.302 8.947 1.00 94.69 99 ALA A CA 1
ATOM 781 C C . ALA A 1 99 ? -10.945 -6.210 10.449 1.00 94.69 99 ALA A C 1
ATOM 783 O O . ALA A 1 99 ? -12.048 -6.535 10.895 1.00 94.69 99 ALA A O 1
ATOM 784 N N . PHE A 1 100 ? -9.945 -5.787 11.218 1.00 95.94 100 PHE A N 1
ATOM 785 C CA . PHE A 1 100 ? -9.991 -5.913 12.664 1.00 95.94 100 PHE A CA 1
ATOM 786 C C . PHE A 1 100 ? -10.409 -4.617 13.360 1.00 95.94 100 PHE A C 1
ATOM 788 O O . PHE A 1 100 ? -9.944 -3.525 13.034 1.00 95.94 100 PHE A O 1
ATOM 795 N N . SER A 1 101 ? -11.275 -4.757 14.357 1.00 95.00 101 SER A N 1
ATOM 796 C CA . SER A 1 101 ? -11.625 -3.699 15.303 1.00 95.00 101 SER A CA 1
ATOM 797 C C . SER A 1 101 ? -10.986 -4.012 16.650 1.00 95.00 101 SER A C 1
ATOM 799 O O . SER A 1 101 ? -11.061 -5.142 17.121 1.00 95.00 101 SER A O 1
ATOM 801 N N . ILE A 1 102 ? -10.373 -3.015 17.272 1.00 95.94 102 ILE A N 1
ATOM 802 C CA . ILE A 1 102 ? -9.677 -3.113 18.552 1.00 95.94 102 ILE A CA 1
ATOM 803 C C . ILE A 1 102 ? -10.447 -2.248 19.548 1.00 95.94 102 ILE A C 1
ATOM 805 O O . ILE A 1 102 ? -10.566 -1.026 19.390 1.00 95.94 102 ILE A O 1
ATOM 809 N N . LEU A 1 103 ? -11.044 -2.905 20.536 1.00 93.94 103 LEU A N 1
ATOM 810 C CA . LEU A 1 103 ? -11.998 -2.298 21.456 1.00 93.94 103 LEU A CA 1
ATOM 811 C C . LEU A 1 103 ? -11.588 -2.558 22.913 1.00 93.94 103 LEU A C 1
ATOM 813 O O . LEU A 1 103 ? -11.069 -3.637 23.199 1.00 93.94 103 LEU A O 1
ATOM 817 N N . PRO A 1 104 ? -11.849 -1.610 23.831 1.00 92.38 104 PRO A N 1
ATOM 818 C CA . PRO A 1 104 ? -11.821 -1.853 25.269 1.00 92.38 104 PRO A CA 1
ATOM 819 C C . PRO A 1 104 ? -12.629 -3.090 25.650 1.00 92.38 104 PRO A C 1
ATOM 821 O O . PRO A 1 104 ? -13.584 -3.454 24.958 1.00 92.38 104 PRO A O 1
ATOM 824 N N . GLU A 1 105 ? -12.262 -3.727 26.756 1.00 91.25 105 GLU A N 1
ATOM 825 C CA . GLU A 1 105 ? -12.888 -4.972 27.200 1.00 91.25 105 GLU A CA 1
ATOM 826 C C . GLU A 1 105 ? -14.399 -4.834 27.435 1.00 91.25 105 GLU A C 1
ATOM 828 O O . GLU A 1 105 ? -15.161 -5.769 27.187 1.00 91.25 105 GLU A O 1
ATOM 833 N N . GLU A 1 106 ? -14.838 -3.646 27.843 1.00 88.75 106 GLU A N 1
ATOM 834 C CA . GLU A 1 106 ? -16.229 -3.315 28.134 1.00 88.75 106 GLU A CA 1
ATOM 835 C C . GLU A 1 106 ? -17.069 -3.085 26.870 1.00 88.75 106 GLU A C 1
ATOM 837 O O . GLU A 1 106 ? -18.298 -3.017 26.947 1.00 88.75 106 GLU A O 1
ATOM 842 N N . LEU A 1 107 ? -16.425 -2.940 25.707 1.00 87.50 107 LEU A N 1
ATOM 843 C CA . LEU A 1 107 ? -17.083 -2.666 24.437 1.00 87.50 107 LEU A CA 1
ATOM 844 C C . LEU A 1 107 ? -17.096 -3.905 23.538 1.00 87.50 107 LEU A C 1
ATOM 846 O O . LEU A 1 107 ? -16.091 -4.583 23.318 1.00 87.50 107 LEU A O 1
ATOM 850 N N . VAL A 1 108 ? -18.260 -4.153 22.942 1.00 88.88 108 VAL A N 1
ATOM 851 C CA . VAL A 1 108 ? -18.472 -5.202 21.942 1.00 88.88 108 VAL A CA 1
ATOM 852 C C . VAL A 1 108 ? -18.968 -4.584 20.634 1.00 88.88 108 VAL A C 1
ATOM 854 O O . VAL A 1 108 ? -19.615 -3.531 20.662 1.00 88.88 108 VAL A O 1
ATOM 857 N N . PRO A 1 109 ? -18.694 -5.202 19.472 1.00 86.44 109 PRO A N 1
ATOM 858 C CA . PRO A 1 109 ? -19.259 -4.748 18.208 1.00 86.44 109 PRO A CA 1
ATOM 859 C C . PRO A 1 109 ? -20.795 -4.726 18.250 1.00 86.44 109 PRO A C 1
ATOM 861 O O . PRO A 1 109 ? -21.427 -5.745 18.522 1.00 86.44 109 PRO A O 1
ATOM 864 N N . SER A 1 110 ? -21.392 -3.562 17.980 1.00 80.81 110 SER A N 1
ATOM 865 C CA . SER A 1 110 ? -22.849 -3.374 17.992 1.00 80.81 110 SER A CA 1
ATOM 866 C C . SER A 1 110 ? -23.515 -3.952 16.738 1.00 80.81 110 SER A C 1
ATOM 868 O O . SER A 1 110 ? -22.966 -3.883 15.636 1.00 80.81 110 SER A O 1
ATOM 870 N N . ASP A 1 111 ? -24.741 -4.460 16.892 1.00 73.44 111 ASP A N 1
ATOM 871 C CA . ASP A 1 111 ? -25.629 -4.801 15.772 1.00 73.44 111 ASP A CA 1
ATOM 872 C C . ASP A 1 111 ? -26.190 -3.556 15.072 1.00 73.44 111 ASP A C 1
ATOM 874 O O . ASP A 1 111 ? -26.535 -3.601 13.891 1.00 73.44 111 ASP A O 1
ATOM 878 N N . GLN A 1 112 ? -26.284 -2.442 15.798 1.00 81.38 112 GLN A N 1
ATOM 879 C CA . GLN A 1 112 ? -26.755 -1.162 15.289 1.00 81.38 112 GLN A CA 1
ATOM 880 C C . GLN A 1 112 ? -25.546 -0.286 14.983 1.00 81.38 112 GLN A C 1
ATOM 882 O O . GLN A 1 112 ? -24.876 0.219 15.884 1.00 81.38 112 GLN A O 1
ATOM 887 N N . LEU A 1 113 ? -25.245 -0.137 13.694 1.00 85.75 113 LEU A N 1
ATOM 888 C CA . LEU A 1 113 ? -24.166 0.731 13.240 1.00 85.75 113 LEU A CA 1
ATOM 889 C C . LEU A 1 113 ? -24.595 2.190 13.386 1.00 85.75 113 LEU A C 1
ATOM 891 O O . LEU A 1 113 ? -25.605 2.612 12.819 1.00 85.75 113 LEU A O 1
ATOM 895 N N . HIS A 1 114 ? -23.822 2.957 14.146 1.00 88.19 114 HIS A N 1
ATOM 896 C CA . HIS A 1 114 ? -24.105 4.360 14.405 1.00 88.19 114 HIS A CA 1
ATOM 897 C C . HIS A 1 114 ? -23.263 5.252 13.496 1.00 88.19 114 HIS A C 1
ATOM 899 O O . HIS A 1 114 ? -22.034 5.157 13.443 1.00 88.19 114 HIS A O 1
ATOM 905 N N . TYR A 1 115 ? -23.949 6.144 12.788 1.00 91.50 115 TYR A N 1
ATOM 906 C CA . TYR A 1 115 ? -23.351 7.097 11.866 1.00 91.50 115 TYR A CA 1
ATOM 907 C C . TYR A 1 115 ? -23.894 8.492 12.149 1.00 91.50 115 TYR A C 1
ATOM 909 O O . TYR A 1 115 ? -25.104 8.682 12.268 1.00 91.50 115 TYR A O 1
ATOM 917 N N . LEU A 1 116 ? -23.003 9.479 12.223 1.00 91.75 116 LEU A N 1
ATOM 918 C CA . LEU A 1 116 ? -23.366 10.877 12.422 1.00 91.75 116 LEU A CA 1
ATOM 919 C C . LEU A 1 116 ? -23.303 11.636 11.090 1.00 91.75 116 LEU A C 1
ATOM 921 O O . LEU A 1 116 ? -22.199 11.822 10.573 1.00 91.75 116 LEU A O 1
ATOM 925 N N . PRO A 1 117 ? -24.431 12.118 10.536 1.00 93.50 117 PRO A N 1
ATOM 926 C CA . PRO A 1 117 ? -24.413 12.986 9.364 1.00 93.50 117 PRO A CA 1
ATOM 927 C C . PRO A 1 117 ? -23.639 14.276 9.640 1.00 93.50 117 PRO A C 1
ATOM 929 O O . PRO A 1 117 ? -23.829 14.915 10.679 1.00 93.50 117 PRO A O 1
ATOM 932 N N . VAL A 1 118 ? -22.787 14.685 8.701 1.00 93.06 118 VAL A N 1
ATOM 933 C CA . VAL A 1 118 ? -21.958 15.887 8.844 1.00 93.06 118 VAL A CA 1
ATOM 934 C C . VAL A 1 118 ? -21.993 16.758 7.600 1.00 93.06 118 VAL A C 1
ATOM 936 O O . VAL A 1 118 ? -22.126 16.290 6.472 1.00 93.06 118 VAL A O 1
ATOM 939 N N . THR A 1 119 ? -21.862 18.067 7.807 1.00 94.81 119 THR A N 1
ATOM 940 C CA . THR A 1 119 ? -21.805 19.029 6.707 1.00 94.81 119 THR A CA 1
ATOM 941 C C . THR A 1 119 ? -20.385 19.154 6.162 1.00 94.81 119 THR A C 1
ATOM 943 O O . THR A 1 119 ? -19.400 19.019 6.891 1.00 94.81 119 THR A O 1
ATOM 946 N N . ILE A 1 120 ? -20.274 19.523 4.886 1.00 94.62 120 ILE A N 1
ATOM 947 C CA . ILE A 1 120 ? -18.995 19.832 4.226 1.00 94.62 120 ILE A CA 1
ATOM 948 C C . ILE A 1 120 ? -18.212 20.904 4.999 1.00 94.62 120 ILE A C 1
ATOM 950 O O . ILE A 1 120 ? -17.001 20.783 5.182 1.00 94.62 120 ILE A O 1
ATOM 954 N N . ALA A 1 121 ? -18.902 21.928 5.513 1.00 94.69 121 ALA A N 1
ATOM 955 C CA . ALA A 1 121 ? -18.284 22.973 6.325 1.00 94.69 121 ALA A CA 1
ATOM 956 C C . ALA A 1 121 ? -17.635 22.408 7.599 1.00 94.69 121 ALA A C 1
ATOM 958 O O . ALA A 1 121 ? -16.525 22.808 7.951 1.00 94.69 121 ALA A O 1
ATOM 959 N N . LYS A 1 122 ? -18.289 21.443 8.261 1.00 93.31 122 LYS A N 1
ATOM 960 C CA . LYS A 1 122 ? -17.743 20.802 9.460 1.00 93.31 122 LYS A CA 1
ATOM 961 C C . LYS A 1 122 ? -16.528 19.930 9.141 1.00 93.31 122 LYS A C 1
ATOM 963 O O . LYS A 1 122 ? -15.542 19.988 9.870 1.00 93.31 122 LYS A O 1
ATOM 968 N N . ILE A 1 123 ? -16.563 19.198 8.027 1.00 93.56 123 ILE A N 1
ATOM 969 C CA . ILE A 1 123 ? -15.423 18.403 7.545 1.00 93.56 123 ILE A CA 1
ATOM 970 C C . ILE A 1 123 ? -14.213 19.304 7.277 1.00 93.56 123 ILE A C 1
ATOM 972 O O . ILE A 1 123 ? -13.122 19.045 7.783 1.00 93.56 123 ILE A O 1
ATOM 976 N N . LYS A 1 124 ? -14.406 20.411 6.547 1.00 92.56 124 LYS A N 1
ATOM 977 C CA . LYS A 1 124 ? -13.343 21.400 6.307 1.00 92.56 124 LYS A CA 1
ATOM 978 C C . LYS A 1 124 ? -12.790 21.976 7.607 1.00 92.56 124 LYS A C 1
ATOM 980 O O . LYS A 1 124 ? -11.578 22.118 7.742 1.00 92.56 124 LYS A O 1
ATOM 985 N N . GLN A 1 125 ? -13.662 22.274 8.570 1.00 92.19 125 GLN A N 1
ATOM 986 C CA . GLN A 1 125 ? -13.248 22.761 9.882 1.00 92.19 125 GLN A CA 1
ATOM 987 C C . GLN A 1 125 ? -12.337 21.751 10.598 1.00 92.19 125 GLN A C 1
ATOM 989 O O . GLN A 1 125 ? -11.312 22.160 11.134 1.00 92.19 125 GLN A O 1
ATOM 994 N N . TRP A 1 126 ? -12.661 20.454 10.582 1.00 91.25 126 TRP A N 1
ATOM 995 C CA . TRP A 1 126 ? -11.797 19.423 11.170 1.00 91.25 126 TRP A CA 1
ATOM 996 C C . TRP A 1 126 ? -10.450 19.300 10.456 1.00 91.25 126 TRP A C 1
ATOM 998 O O . TRP A 1 126 ? -9.427 19.158 11.115 1.00 91.25 126 TRP A O 1
ATOM 1008 N N . PHE A 1 127 ? -10.387 19.428 9.131 1.00 90.50 127 PHE A N 1
ATOM 1009 C CA . PHE A 1 127 ? -9.084 19.462 8.455 1.00 90.50 127 PHE A CA 1
ATOM 1010 C C . PHE A 1 127 ? -8.228 20.663 8.870 1.00 90.50 127 PHE A C 1
ATOM 1012 O O . PHE A 1 127 ? -7.026 20.514 9.058 1.00 90.50 127 PHE A O 1
ATOM 1019 N N . ILE A 1 128 ? -8.840 21.830 9.079 1.00 88.44 128 ILE A N 1
ATOM 1020 C CA . ILE A 1 128 ? -8.125 23.038 9.514 1.00 88.44 128 ILE A CA 1
ATOM 1021 C C . ILE A 1 128 ? -7.680 22.940 10.981 1.00 88.44 128 ILE A C 1
ATOM 1023 O O . ILE A 1 128 ? -6.580 23.365 11.315 1.00 88.44 128 ILE A O 1
ATOM 1027 N N . GLN A 1 129 ? -8.543 22.432 11.863 1.00 87.88 129 GLN A N 1
ATOM 1028 C CA . GLN A 1 129 ? -8.347 22.517 13.316 1.00 87.88 129 GLN A CA 1
ATOM 1029 C C . GLN A 1 129 ? -7.720 21.267 13.926 1.00 87.88 129 GLN A C 1
ATOM 1031 O O . GLN A 1 129 ? -7.045 21.361 14.946 1.00 87.88 129 GLN A O 1
ATOM 1036 N N . THR A 1 130 ? -7.982 20.101 13.340 1.00 84.94 130 T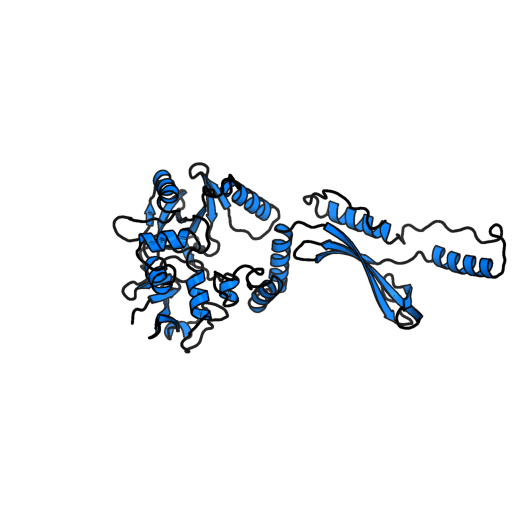HR A N 1
ATOM 1037 C CA . THR A 1 130 ? -7.662 18.800 13.935 1.00 84.94 130 THR A CA 1
ATOM 1038 C C . THR A 1 130 ? -7.037 17.831 12.937 1.00 84.94 130 THR A C 1
ATOM 1040 O O . THR A 1 130 ? -7.109 16.621 13.131 1.00 84.94 130 THR A O 1
ATOM 1043 N N . LYS A 1 131 ? -6.456 18.342 11.840 1.00 86.00 131 LYS A N 1
ATOM 1044 C CA . LYS A 1 131 ? -5.814 17.533 10.785 1.00 86.00 131 LYS A CA 1
ATOM 1045 C C . LYS A 1 131 ? -6.720 16.422 10.222 1.00 86.00 131 LYS A C 1
ATOM 1047 O O . LYS A 1 131 ? -6.254 15.402 9.726 1.00 86.00 131 LYS A O 1
ATOM 1052 N N . GLY A 1 132 ? -8.039 16.625 10.284 1.00 82.94 132 GLY A N 1
ATOM 1053 C CA . GLY A 1 132 ? -9.041 15.669 9.807 1.00 82.94 132 GLY A CA 1
ATOM 1054 C C . GLY A 1 132 ? -9.521 14.664 10.852 1.00 82.94 132 GLY A C 1
ATOM 1055 O O . GLY A 1 132 ? -10.362 13.832 10.526 1.00 82.94 132 GLY A O 1
ATOM 1056 N N . VAL A 1 133 ? -9.059 14.756 12.101 1.00 84.31 133 VAL A N 1
ATOM 1057 C CA . VAL A 1 133 ? -9.500 13.886 13.198 1.00 84.31 133 VAL A CA 1
ATOM 1058 C C . VAL A 1 133 ? -10.801 14.436 13.801 1.00 84.31 133 VAL A C 1
ATOM 1060 O O . VAL A 1 133 ? -10.796 15.559 14.319 1.00 84.31 133 VAL A O 1
ATOM 1063 N N . PRO A 1 134 ? -11.931 13.705 13.758 1.00 82.25 134 PRO A N 1
ATOM 1064 C CA . PRO A 1 134 ? -13.210 14.182 14.290 1.00 82.25 134 PRO A CA 1
ATOM 1065 C C . PRO A 1 134 ? -13.245 14.177 15.832 1.00 82.25 134 PRO A C 1
ATOM 1067 O O . PRO A 1 134 ? -13.836 13.302 16.463 1.00 82.25 134 PRO A O 1
ATOM 1070 N N . LEU A 1 135 ? -12.611 15.168 16.460 1.00 78.00 135 LEU A N 1
ATOM 1071 C CA . LEU A 1 135 ? -12.599 15.331 17.918 1.00 78.00 135 LEU A CA 1
ATOM 1072 C C . LEU A 1 135 ? -13.866 16.038 18.435 1.00 78.00 135 LEU A C 1
ATOM 1074 O O . LEU A 1 135 ? -14.514 16.801 17.708 1.00 78.00 135 LEU A O 1
ATOM 1078 N N . ASN A 1 136 ? -14.178 15.827 19.721 1.00 68.25 136 ASN A N 1
ATOM 1079 C CA . ASN A 1 136 ? -15.254 16.498 20.470 1.00 68.25 136 ASN A CA 1
ATOM 1080 C C . ASN A 1 136 ? -16.666 16.341 19.872 1.00 68.25 136 ASN A C 1
ATOM 1082 O O . ASN A 1 136 ? -17.479 17.271 19.892 1.00 68.25 136 ASN A O 1
ATOM 1086 N N . ILE A 1 137 ? -16.974 15.162 19.333 1.00 69.88 137 ILE A N 1
ATOM 1087 C CA . ILE A 1 137 ? -18.338 14.807 18.928 1.00 69.88 137 ILE A CA 1
ATOM 1088 C C . ILE A 1 137 ? -19.181 14.589 20.195 1.00 69.88 137 ILE A C 1
ATOM 1090 O O . ILE A 1 137 ? -18.777 13.860 21.096 1.00 69.88 137 ILE A O 1
ATOM 1094 N N . LYS A 1 138 ? -20.345 15.247 20.291 1.00 58.62 138 LYS A N 1
ATOM 1095 C CA . LYS A 1 138 ? -21.267 15.069 21.426 1.00 58.62 138 LYS A CA 1
ATOM 1096 C C . LYS A 1 138 ? -21.869 13.657 21.391 1.00 58.62 138 LYS A C 1
ATOM 1098 O O . LYS A 1 138 ? -22.532 13.326 20.413 1.00 58.62 138 LYS A O 1
ATOM 1103 N N . GLY A 1 139 ? -21.713 12.888 22.470 1.00 63.28 139 GLY A N 1
ATOM 1104 C CA . GLY A 1 139 ? -22.247 11.526 22.592 1.00 63.28 139 GLY A CA 1
ATOM 1105 C C . GLY A 1 139 ? -21.162 10.462 22.425 1.00 63.28 139 GLY A C 1
ATOM 1106 O O . GLY A 1 139 ? -20.126 10.540 23.082 1.00 63.28 139 GLY A O 1
ATOM 1107 N N . GLU A 1 140 ? -21.410 9.469 21.568 1.00 62.50 140 GLU A N 1
ATOM 1108 C CA . GLU A 1 140 ? -20.424 8.440 21.222 1.00 62.50 140 GLU A CA 1
ATOM 1109 C C . GLU A 1 140 ? -19.228 9.041 20.475 1.00 62.50 140 GLU A C 1
ATOM 1111 O O . GLU A 1 140 ? -19.371 9.901 19.601 1.00 62.50 140 GLU A O 1
ATOM 1116 N N . GLN A 1 141 ? -18.031 8.571 20.820 1.00 66.88 141 GLN A N 1
ATOM 1117 C CA . GLN A 1 141 ? -16.805 9.042 20.195 1.00 66.88 141 GLN A CA 1
ATOM 1118 C C . GLN A 1 141 ? -16.533 8.301 18.881 1.00 66.88 141 GLN A C 1
ATOM 1120 O O . GLN A 1 141 ? -16.738 7.091 18.755 1.00 66.88 141 GLN A O 1
ATOM 1125 N N . SER A 1 142 ? -16.005 9.044 17.910 1.00 70.25 142 SER A N 1
ATOM 1126 C CA . SER A 1 142 ? -15.332 8.460 16.754 1.00 70.25 142 SER A CA 1
ATOM 1127 C C . SER A 1 142 ? -14.060 7.744 17.229 1.00 70.25 142 SER A C 1
ATOM 1129 O O . SER A 1 142 ? -13.287 8.295 18.021 1.00 70.25 142 SER A O 1
ATOM 1131 N N . ARG A 1 143 ? -13.875 6.504 16.766 1.00 77.62 143 ARG A N 1
ATOM 1132 C CA . ARG A 1 143 ? -12.738 5.626 17.088 1.00 77.62 143 ARG A CA 1
ATOM 1133 C C . ARG A 1 143 ? -12.085 5.145 15.796 1.00 77.62 143 ARG A C 1
ATOM 1135 O O . ARG A 1 143 ? -12.012 3.951 15.533 1.00 77.62 143 ARG A O 1
ATOM 1142 N N . MET A 1 144 ? -11.724 6.088 14.938 1.00 68.00 144 MET A N 1
ATOM 1143 C CA . MET A 1 144 ? -11.178 5.798 13.616 1.00 68.00 144 MET A CA 1
ATOM 1144 C C . MET A 1 144 ? -9.659 5.892 13.644 1.00 68.00 144 MET A C 1
ATOM 1146 O O . MET A 1 144 ? -9.122 6.886 14.132 1.00 68.00 144 MET A O 1
ATOM 1150 N N . SER A 1 145 ? -8.991 4.905 13.053 1.00 67.25 145 SER A N 1
ATOM 1151 C CA . SER A 1 145 ? -7.548 4.921 12.842 1.00 67.25 145 SER A CA 1
ATOM 1152 C C . SER A 1 145 ? -7.235 4.633 11.383 1.00 67.25 145 SER A C 1
ATOM 1154 O O . SER A 1 145 ? -7.753 3.686 10.787 1.00 67.25 145 SER A O 1
ATOM 1156 N N . LEU A 1 146 ? -6.375 5.455 10.787 1.00 57.59 146 LEU A N 1
ATOM 1157 C CA . LEU A 1 146 ? -5.858 5.205 9.451 1.00 57.59 146 LEU A CA 1
ATOM 1158 C C . LEU A 1 146 ? -4.390 5.615 9.386 1.00 57.59 146 LEU A C 1
ATOM 1160 O O . LEU A 1 146 ? -4.053 6.763 9.672 1.00 57.59 146 LEU A O 1
ATOM 1164 N N . SER A 1 147 ? -3.543 4.679 8.969 1.00 53.97 147 SER A N 1
ATOM 1165 C CA . SER A 1 147 ? -2.091 4.830 8.993 1.00 53.97 147 SER A CA 1
ATOM 1166 C C . SER A 1 147 ? -1.545 5.835 7.990 1.00 53.97 147 SER A C 1
ATOM 1168 O O . SER A 1 147 ? -2.200 6.172 6.997 1.00 53.97 147 SER A O 1
ATOM 1170 N N . GLY A 1 148 ? -0.326 6.319 8.238 1.00 52.88 148 GLY A N 1
ATOM 1171 C CA . GLY A 1 148 ? 0.410 7.272 7.407 1.00 52.88 148 GLY A CA 1
ATOM 1172 C C . GLY A 1 148 ? 0.340 8.731 7.881 1.00 52.88 148 GLY A C 1
ATOM 1173 O O . GLY A 1 148 ? -0.467 9.093 8.729 1.00 52.88 148 GLY A O 1
ATOM 1174 N N . ALA A 1 149 ? 1.185 9.581 7.285 1.00 55.75 149 ALA A N 1
ATOM 1175 C CA . ALA A 1 149 ? 1.491 10.925 7.803 1.00 55.75 149 ALA A CA 1
ATOM 1176 C C . ALA A 1 149 ? 0.642 12.087 7.243 1.00 55.75 149 ALA A C 1
ATOM 1178 O O . ALA A 1 149 ? 0.721 13.209 7.733 1.00 55.75 149 ALA A O 1
ATOM 1179 N N . GLN A 1 150 ? -0.139 11.857 6.184 1.00 61.72 150 GLN A N 1
ATOM 1180 C CA . GLN A 1 150 ? -0.979 12.898 5.579 1.00 61.72 150 GLN A CA 1
ATOM 1181 C C . GLN A 1 150 ? -2.312 13.031 6.322 1.00 61.72 150 GLN A C 1
ATOM 1183 O O . GLN A 1 150 ? -2.966 12.015 6.562 1.00 61.72 150 GLN A O 1
ATOM 1188 N N . ASP A 1 151 ? -2.757 14.270 6.557 1.00 81.56 151 ASP A N 1
ATOM 1189 C CA . ASP A 1 151 ? -4.109 14.598 7.023 1.00 81.56 151 ASP A CA 1
ATOM 1190 C C . ASP A 1 151 ? -5.158 13.824 6.208 1.00 81.56 151 ASP A C 1
ATOM 1192 O O . ASP A 1 151 ? -5.221 13.921 4.977 1.00 81.56 151 ASP A O 1
ATOM 1196 N N . LYS A 1 152 ? -5.979 13.026 6.887 1.00 84.69 152 LYS A N 1
ATOM 1197 C CA . LYS A 1 152 ? -7.005 12.193 6.256 1.00 84.69 152 LYS A CA 1
ATOM 1198 C C . LYS A 1 152 ? -8.136 11.912 7.229 1.00 84.69 152 LYS A C 1
ATOM 1200 O O . LYS A 1 152 ? -7.947 11.919 8.439 1.00 84.69 152 LYS A O 1
ATOM 1205 N N . MET A 1 153 ? -9.308 11.633 6.679 1.00 90.69 153 MET A N 1
ATOM 1206 C CA . MET A 1 153 ? -10.496 11.282 7.449 1.00 90.69 153 MET A CA 1
ATOM 1207 C C . MET A 1 153 ? -11.172 10.096 6.780 1.00 90.69 153 MET A C 1
ATOM 1209 O O . MET A 1 153 ? -11.375 10.120 5.566 1.00 90.69 153 MET A O 1
ATOM 1213 N N . THR A 1 154 ? -11.528 9.064 7.540 1.00 93.00 154 THR A N 1
ATOM 1214 C CA . THR A 1 154 ? -12.404 8.018 7.009 1.00 93.00 154 THR A CA 1
ATOM 1215 C C . THR A 1 154 ? -13.867 8.437 7.164 1.00 93.00 154 THR A C 1
ATOM 1217 O O . THR A 1 154 ? -14.222 9.211 8.042 1.00 93.00 154 THR A O 1
ATOM 1220 N N . VAL A 1 155 ? -14.742 8.038 6.255 1.00 95.50 155 VAL A N 1
ATOM 1221 C CA . VAL A 1 155 ? -16.165 8.401 6.322 1.00 95.50 155 VAL A CA 1
ATOM 1222 C C . VAL A 1 155 ? -17.006 7.278 5.746 1.00 95.50 155 VAL A C 1
ATOM 1224 O O . VAL A 1 155 ? -16.527 6.474 4.942 1.00 95.50 155 VAL A O 1
ATOM 1227 N N . PHE A 1 156 ? -18.273 7.234 6.124 1.00 95.81 156 PHE A N 1
ATOM 1228 C CA . PHE A 1 156 ? -19.285 6.504 5.379 1.00 95.81 156 PHE A CA 1
ATOM 1229 C C . PHE A 1 156 ? -19.982 7.470 4.420 1.00 95.81 156 PHE A C 1
ATOM 1231 O O . PHE A 1 156 ? -20.363 8.569 4.815 1.00 95.81 156 PHE A O 1
ATOM 1238 N N . ILE A 1 157 ? -20.105 7.082 3.152 1.00 95.25 157 ILE A N 1
ATOM 1239 C CA . ILE A 1 157 ? -20.919 7.806 2.170 1.00 95.25 157 ILE A CA 1
ATOM 1240 C C . ILE A 1 157 ? -22.085 6.897 1.810 1.00 95.25 157 ILE A C 1
ATOM 1242 O O . ILE A 1 157 ? -21.854 5.781 1.340 1.00 95.25 157 ILE A O 1
ATOM 1246 N N . ASP A 1 158 ? -23.307 7.357 2.072 1.00 92.19 158 ASP A N 1
ATOM 1247 C CA . ASP A 1 158 ? -24.516 6.576 1.809 1.00 92.19 158 ASP A CA 1
ATOM 1248 C C . ASP A 1 158 ? -24.910 6.587 0.319 1.00 92.19 158 ASP A C 1
ATOM 1250 O O . ASP A 1 158 ? -24.297 7.256 -0.516 1.00 92.19 158 ASP A O 1
ATOM 1254 N N . ALA A 1 159 ? -25.965 5.843 -0.026 1.00 89.12 159 ALA A N 1
ATOM 1255 C CA . ALA A 1 159 ? -26.458 5.744 -1.401 1.00 89.12 159 ALA A CA 1
ATOM 1256 C C . ALA A 1 159 ? -26.968 7.081 -1.983 1.00 89.12 159 ALA A C 1
ATOM 1258 O O . ALA A 1 159 ? -27.045 7.219 -3.203 1.00 89.12 159 ALA A O 1
ATOM 1259 N N . ASN A 1 160 ? -27.296 8.061 -1.134 1.00 91.06 160 ASN A N 1
ATOM 1260 C CA . ASN A 1 160 ? -27.728 9.399 -1.541 1.00 91.06 160 ASN A CA 1
ATOM 1261 C C . ASN A 1 160 ? -26.551 10.386 -1.643 1.00 91.06 160 ASN A C 1
ATOM 1263 O O . ASN A 1 160 ? -26.751 11.545 -2.006 1.00 91.06 160 ASN A O 1
ATOM 1267 N N . GLY A 1 161 ? -25.330 9.947 -1.323 1.00 91.56 161 GLY A N 1
ATOM 1268 C CA . GLY A 1 161 ? -24.133 10.781 -1.308 1.00 91.56 161 GLY A CA 1
ATOM 1269 C C . GLY A 1 161 ? -23.947 11.595 -0.026 1.00 91.56 161 GLY A C 1
ATOM 1270 O O . GLY A 1 161 ? -23.047 12.435 0.020 1.00 91.56 161 GLY A O 1
ATOM 1271 N N . ALA A 1 162 ? -24.753 11.369 1.017 1.00 94.94 162 ALA A N 1
ATOM 1272 C CA . ALA A 1 162 ? -24.552 12.027 2.302 1.00 94.94 162 ALA A CA 1
ATOM 1273 C C . ALA A 1 162 ? -23.279 11.494 2.970 1.00 94.94 162 ALA A C 1
ATOM 1275 O O . ALA A 1 162 ? -23.002 10.296 2.935 1.00 94.94 162 ALA A O 1
ATOM 1276 N N . ILE A 1 163 ? -22.506 12.392 3.584 1.00 96.50 163 ILE A N 1
ATOM 1277 C CA . ILE A 1 163 ? -21.267 12.047 4.284 1.00 96.50 163 ILE A CA 1
ATOM 1278 C C . ILE A 1 163 ? -21.562 11.917 5.776 1.00 96.50 163 ILE A C 1
ATOM 1280 O O . ILE A 1 163 ? -22.099 12.837 6.400 1.00 96.50 163 ILE A O 1
ATOM 1284 N N . LEU A 1 164 ? -21.185 10.777 6.348 1.00 95.06 164 LEU A N 1
ATOM 1285 C CA . LEU A 1 164 ? -21.400 10.445 7.747 1.00 95.06 164 LEU A CA 1
ATOM 1286 C C . LEU A 1 164 ? -20.098 9.997 8.421 1.00 95.06 164 LEU A C 1
ATOM 1288 O O . LEU A 1 164 ? -19.262 9.320 7.818 1.00 95.06 164 LEU A O 1
ATOM 1292 N N . ILE A 1 165 ? -19.941 10.350 9.696 1.00 92.81 165 ILE A N 1
ATOM 1293 C CA . ILE A 1 165 ? -18.836 9.892 10.543 1.00 92.81 165 ILE A CA 1
ATOM 1294 C C . ILE A 1 165 ? -19.248 8.588 11.234 1.00 92.81 165 ILE A C 1
ATOM 1296 O O . ILE A 1 165 ? -20.274 8.591 11.921 1.00 92.81 165 ILE A O 1
ATOM 1300 N N . PRO A 1 166 ? -18.489 7.488 11.078 1.00 90.88 166 PRO A N 1
ATOM 1301 C CA . PRO A 1 166 ? -18.733 6.278 11.851 1.00 90.88 166 PRO A CA 1
ATOM 1302 C C . PRO A 1 166 ? -18.416 6.496 13.334 1.00 90.88 166 PRO A C 1
ATOM 1304 O O . PRO A 1 166 ? -17.397 7.099 13.685 1.00 90.88 166 PRO A O 1
ATOM 1307 N N . LEU A 1 167 ? -19.283 5.979 14.203 1.00 87.19 167 LEU A N 1
ATOM 1308 C CA . LEU A 1 167 ? -19.106 5.985 15.655 1.00 87.19 167 LEU A CA 1
ATOM 1309 C C . LEU A 1 167 ? -18.860 4.562 16.171 1.00 87.19 167 LEU A C 1
ATOM 1311 O O . LEU A 1 167 ? -19.279 3.580 15.553 1.00 87.19 167 LEU A O 1
ATOM 1315 N N . GLY A 1 168 ? -18.151 4.442 17.297 1.00 83.19 168 GLY A N 1
ATOM 1316 C CA . GLY A 1 168 ? -17.825 3.139 17.881 1.00 83.19 168 GLY A CA 1
ATOM 1317 C C . GLY A 1 168 ? -17.022 2.255 16.919 1.00 83.19 168 GLY A C 1
ATOM 1318 O O . GLY A 1 168 ? -15.936 2.633 16.486 1.00 83.19 168 GLY A O 1
ATOM 1319 N N . SER A 1 169 ? -17.558 1.078 16.588 1.00 84.19 169 SER A N 1
ATOM 1320 C CA . SER A 1 169 ? -16.986 0.141 15.611 1.00 84.19 169 SER A CA 1
ATOM 1321 C C . SER A 1 169 ? -17.723 0.143 14.268 1.00 84.19 169 SER A C 1
ATOM 1323 O O . SER A 1 169 ? -17.633 -0.827 13.516 1.00 84.19 169 SER A O 1
ATOM 1325 N N . ALA A 1 170 ? -18.472 1.196 13.927 1.00 90.44 170 ALA A N 1
ATOM 1326 C CA . ALA A 1 170 ? -19.082 1.294 12.606 1.00 90.44 170 ALA A CA 1
ATOM 1327 C C . ALA A 1 170 ? -17.999 1.407 11.508 1.00 90.44 170 ALA A C 1
ATOM 1329 O O . ALA A 1 170 ? -17.054 2.182 11.656 1.00 90.44 170 ALA A O 1
ATOM 1330 N N . PRO A 1 171 ? -18.080 0.643 10.404 1.00 93.12 171 PRO A N 1
ATOM 1331 C CA . PRO A 1 171 ? -17.091 0.732 9.336 1.00 93.12 171 PRO A CA 1
ATOM 1332 C C . PRO A 1 171 ? -17.283 2.002 8.501 1.00 93.12 171 PRO A C 1
ATOM 1334 O O . PRO A 1 171 ? -18.398 2.326 8.081 1.00 93.12 171 PRO A O 1
ATOM 1337 N N . SER A 1 172 ? -16.182 2.685 8.189 1.00 94.94 172 SER A N 1
ATOM 1338 C CA . SER A 1 172 ? -16.121 3.639 7.075 1.00 94.94 172 SER A CA 1
ATOM 1339 C C . SER A 1 172 ? -16.060 2.925 5.720 1.00 94.94 172 SER A C 1
ATOM 1341 O O . SER A 1 172 ? -15.683 1.757 5.635 1.00 94.94 172 SER A O 1
ATOM 1343 N N . THR A 1 173 ? -16.383 3.643 4.642 1.00 96.50 173 THR A N 1
ATOM 1344 C CA . THR A 1 173 ? -16.309 3.146 3.252 1.00 96.50 173 THR A CA 1
ATOM 1345 C C . THR A 1 173 ? -15.430 4.000 2.347 1.00 96.50 173 THR A C 1
ATOM 1347 O O . THR A 1 173 ? -15.060 3.566 1.259 1.00 96.50 173 THR A O 1
ATOM 1350 N N . HIS A 1 174 ? -15.068 5.207 2.778 1.00 97.06 174 HIS A N 1
ATOM 1351 C CA . HIS A 1 174 ? -14.272 6.142 1.996 1.00 97.06 174 HIS A CA 1
ATOM 1352 C C . HIS A 1 174 ? -13.202 6.813 2.852 1.00 97.06 174 HIS A C 1
ATOM 1354 O O . HIS A 1 174 ? -13.313 6.884 4.075 1.00 97.06 174 HIS A O 1
ATOM 1360 N N . ILE A 1 175 ? -12.174 7.326 2.186 1.00 95.50 175 ILE A N 1
ATOM 1361 C CA . ILE A 1 175 ? -11.114 8.150 2.758 1.00 95.50 175 ILE A CA 1
ATOM 1362 C C . ILE A 1 175 ? -11.165 9.505 2.053 1.00 95.50 175 ILE A C 1
ATOM 1364 O O . ILE A 1 175 ? -11.112 9.567 0.824 1.00 95.50 175 ILE A O 1
ATOM 1368 N N . ILE A 1 176 ? -11.260 10.584 2.823 1.00 95.81 176 ILE A N 1
ATOM 1369 C CA . ILE A 1 176 ? -11.147 11.961 2.346 1.00 95.81 176 ILE A CA 1
ATOM 1370 C C . ILE A 1 176 ? -9.720 12.441 2.615 1.00 95.81 176 ILE A C 1
ATOM 1372 O O . ILE A 1 176 ? -9.257 12.397 3.757 1.00 95.81 176 ILE A O 1
ATOM 1376 N N . LYS A 1 177 ? -9.042 12.921 1.569 1.00 91.50 177 LYS A N 1
ATOM 1377 C CA . LYS A 1 177 ? -7.695 13.499 1.637 1.00 91.50 177 LYS A CA 1
ATOM 1378 C C . LYS A 1 177 ? -7.685 14.920 1.059 1.00 91.50 177 LYS A C 1
ATOM 1380 O O . LYS A 1 177 ? -7.845 15.079 -0.157 1.00 91.50 177 LYS A O 1
ATOM 1385 N N . PRO A 1 178 ? -7.526 15.968 1.882 1.00 88.62 178 PRO A N 1
ATOM 1386 C CA . PRO A 1 178 ? -7.389 17.333 1.397 1.00 88.62 178 PRO A CA 1
ATOM 1387 C C . PRO A 1 178 ? -6.018 17.545 0.744 1.00 88.62 178 PRO A C 1
ATOM 1389 O O . PRO A 1 178 ? -5.118 16.701 0.818 1.00 88.62 178 PRO A O 1
ATOM 1392 N N . SER A 1 179 ? -5.848 18.711 0.117 1.00 77.56 179 SER A N 1
ATOM 1393 C CA . SER A 1 179 ? -4.512 19.136 -0.303 1.00 77.56 179 SER A CA 1
ATOM 1394 C C . SER A 1 179 ? -3.609 19.349 0.913 1.00 77.56 179 SER A C 1
ATOM 1396 O O . SER A 1 179 ? -4.057 19.838 1.951 1.00 77.56 179 SER A O 1
ATOM 1398 N N . VAL A 1 180 ? -2.336 18.984 0.779 1.00 70.94 180 VAL A N 1
ATOM 1399 C CA . VAL A 1 180 ? -1.337 19.157 1.835 1.00 70.94 180 VAL A CA 1
ATOM 1400 C C . VAL A 1 180 ? -1.009 20.643 1.957 1.00 70.94 180 VAL A C 1
ATOM 1402 O O . VAL A 1 180 ? -0.281 21.195 1.140 1.00 70.94 180 VAL A O 1
ATOM 1405 N N . ASN A 1 181 ? -1.552 21.302 2.979 1.00 69.75 181 ASN A N 1
ATOM 1406 C CA . ASN A 1 181 ? -1.411 22.754 3.132 1.00 69.75 181 ASN A CA 1
ATOM 1407 C C . ASN A 1 181 ? -0.094 23.181 3.807 1.00 69.75 181 ASN A C 1
ATOM 1409 O O . ASN A 1 181 ? 0.274 24.349 3.727 1.00 69.75 181 ASN A O 1
ATOM 1413 N N . HIS A 1 182 ? 0.630 22.258 4.452 1.00 69.62 182 HIS A N 1
ATOM 1414 C CA . HIS A 1 182 ? 1.909 22.547 5.120 1.00 69.62 182 HIS A CA 1
ATOM 1415 C C . HIS A 1 182 ? 3.139 22.406 4.196 1.00 69.62 182 HIS A C 1
ATOM 1417 O O . HIS A 1 182 ? 4.233 22.824 4.566 1.00 69.62 182 HIS A O 1
ATOM 1423 N N . ARG A 1 183 ? 2.970 21.860 2.981 1.00 60.75 183 ARG A N 1
ATOM 1424 C CA . ARG A 1 183 ? 4.007 21.726 1.937 1.00 60.75 183 ARG A CA 1
ATOM 1425 C C . ARG A 1 183 ? 3.696 22.661 0.767 1.00 60.75 183 ARG A C 1
ATOM 1427 O O . ARG A 1 183 ? 3.150 22.243 -0.250 1.00 60.75 183 ARG A O 1
ATOM 1434 N N . LEU A 1 184 ? 4.022 23.947 0.919 1.00 65.56 184 LEU A N 1
ATOM 1435 C CA . LEU A 1 184 ? 3.755 24.969 -0.110 1.00 65.56 184 LEU A CA 1
ATOM 1436 C C . LEU A 1 184 ? 4.512 24.712 -1.429 1.00 65.56 184 LEU A C 1
ATOM 1438 O O . LEU A 1 184 ? 4.107 25.215 -2.474 1.00 65.56 184 LEU A O 1
ATOM 1442 N N . ASP A 1 185 ? 5.580 23.911 -1.389 1.00 61.28 185 ASP A N 1
ATOM 1443 C CA . ASP A 1 185 ? 6.345 23.443 -2.549 1.00 61.28 185 ASP A CA 1
ATOM 1444 C C . ASP A 1 185 ? 5.577 22.432 -3.421 1.00 61.28 185 ASP A C 1
ATOM 1446 O O . ASP A 1 185 ? 5.912 22.266 -4.594 1.00 61.28 185 ASP A O 1
ATOM 1450 N N . ILE A 1 186 ? 4.537 21.780 -2.883 1.00 61.28 186 ILE A N 1
ATOM 1451 C CA . ILE A 1 186 ? 3.720 20.789 -3.599 1.00 61.28 186 ILE A CA 1
ATOM 1452 C C . ILE A 1 186 ? 2.235 21.176 -3.520 1.00 61.28 186 ILE A C 1
ATOM 1454 O O . ILE A 1 186 ? 1.462 20.567 -2.778 1.00 61.28 186 ILE A O 1
ATOM 1458 N N . PRO A 1 187 ? 1.790 22.188 -4.282 1.00 61.47 187 PRO A N 1
ATOM 1459 C CA . PRO A 1 187 ? 0.396 22.605 -4.264 1.00 61.47 187 PRO A CA 1
ATOM 1460 C C . PRO A 1 187 ? -0.523 21.557 -4.914 1.00 61.47 187 PRO A C 1
ATOM 1462 O O . PRO A 1 187 ? -0.110 20.747 -5.743 1.00 61.47 187 PRO A O 1
ATOM 1465 N N . HIS A 1 188 ? -1.813 21.617 -4.574 1.00 72.25 188 HIS A N 1
ATOM 1466 C CA . HIS A 1 188 ? -2.884 20.848 -5.227 1.00 72.25 188 HIS A CA 1
ATOM 1467 C C . HIS A 1 188 ? -2.718 19.316 -5.192 1.00 72.25 188 HIS A C 1
ATOM 1469 O O . HIS A 1 188 ? -3.174 18.622 -6.107 1.00 72.25 188 HIS A O 1
ATOM 1475 N N . THR A 1 189 ? -2.117 18.762 -4.132 1.00 74.31 189 THR A N 1
ATOM 1476 C CA . THR A 1 189 ? -1.882 17.310 -4.005 1.00 74.31 189 THR A CA 1
ATOM 1477 C C . THR A 1 189 ? -3.149 16.470 -4.163 1.00 74.31 189 THR A C 1
ATOM 1479 O O . THR A 1 189 ? -3.080 15.399 -4.756 1.00 74.31 189 THR A O 1
ATOM 1482 N N . ALA A 1 190 ? -4.314 16.961 -3.725 1.00 78.62 190 ALA A N 1
ATOM 1483 C CA . ALA A 1 190 ? -5.583 16.251 -3.895 1.00 78.62 190 ALA A CA 1
ATOM 1484 C C . ALA A 1 190 ? -5.972 16.082 -5.376 1.00 78.62 190 ALA A C 1
ATOM 1486 O O . ALA A 1 190 ? -6.409 15.011 -5.790 1.00 78.62 190 ALA A O 1
ATOM 1487 N N . ILE A 1 191 ? -5.794 17.127 -6.194 1.00 78.75 191 ILE A N 1
ATOM 1488 C CA . ILE A 1 191 ? -6.063 17.060 -7.640 1.00 78.75 191 ILE A CA 1
ATOM 1489 C C . ILE A 1 191 ? -5.047 16.132 -8.307 1.00 78.75 191 ILE A C 1
ATOM 1491 O O . ILE A 1 191 ? -5.429 15.308 -9.138 1.00 78.75 191 ILE A O 1
ATOM 1495 N N . ASN A 1 192 ? -3.771 16.242 -7.922 1.00 74.25 192 ASN A N 1
ATOM 1496 C CA . ASN A 1 192 ? -2.706 15.387 -8.435 1.00 74.25 192 ASN A CA 1
ATOM 1497 C C . ASN A 1 192 ? -2.992 13.900 -8.159 1.00 74.25 192 ASN A C 1
ATOM 1499 O O . ASN A 1 192 ? -2.962 13.084 -9.077 1.00 74.25 192 ASN A O 1
ATOM 1503 N N . GLU A 1 193 ? -3.364 13.555 -6.924 1.00 80.62 193 GLU A N 1
ATOM 1504 C CA . GLU A 1 193 ? -3.716 12.186 -6.537 1.00 80.62 193 GLU A CA 1
ATOM 1505 C C . GLU A 1 193 ? -4.880 11.648 -7.379 1.00 80.62 193 GLU A C 1
ATOM 1507 O O . GLU A 1 193 ? -4.789 10.559 -7.943 1.00 80.62 193 GLU A O 1
ATOM 1512 N N . VAL A 1 194 ? -5.948 12.433 -7.557 1.00 80.19 194 VAL A N 1
ATOM 1513 C CA . VAL A 1 194 ? -7.089 12.027 -8.394 1.00 80.19 194 VAL A CA 1
ATOM 1514 C C . VAL A 1 194 ? -6.670 11.830 -9.852 1.00 80.19 194 VAL A C 1
ATOM 1516 O O . VAL A 1 194 ? -7.100 10.865 -10.484 1.00 80.19 194 VAL A O 1
ATOM 1519 N N . LEU A 1 195 ? -5.838 12.721 -10.395 1.00 76.69 195 LEU A N 1
ATOM 1520 C CA . LEU A 1 195 ? -5.355 12.637 -11.772 1.00 76.69 195 LEU A CA 1
ATOM 1521 C C . LEU A 1 195 ? -4.520 11.373 -11.996 1.00 76.69 195 LEU A C 1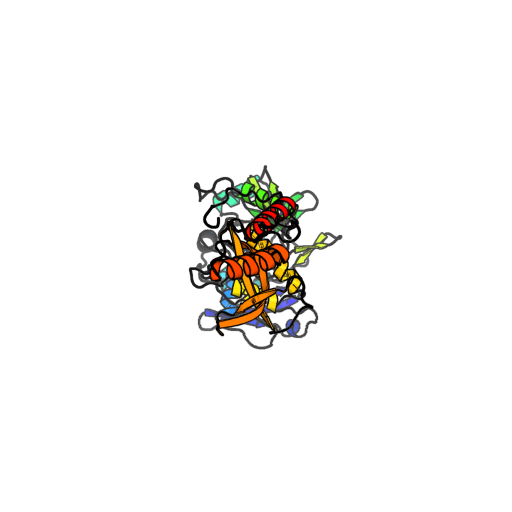
ATOM 1523 O O . LEU A 1 195 ? -4.779 10.640 -12.951 1.00 76.69 195 LEU A O 1
ATOM 1527 N N . ILE A 1 196 ? -3.569 11.087 -11.105 1.00 78.00 196 ILE A N 1
ATOM 1528 C CA . ILE A 1 196 ? -2.702 9.906 -11.192 1.00 78.00 196 ILE A CA 1
ATOM 1529 C C . ILE A 1 196 ? -3.525 8.624 -11.035 1.00 78.00 196 ILE A C 1
ATOM 1531 O O . ILE A 1 196 ? -3.367 7.696 -11.827 1.00 78.00 196 ILE A O 1
ATOM 1535 N N . MET A 1 197 ? -4.453 8.580 -10.077 1.00 84.44 197 MET A N 1
ATOM 1536 C CA . MET A 1 197 ? -5.319 7.416 -9.859 1.00 84.44 197 MET A CA 1
ATOM 1537 C C . MET A 1 197 ? -6.243 7.157 -11.054 1.00 84.44 197 MET A C 1
ATOM 1539 O O . MET A 1 197 ? -6.421 6.012 -11.470 1.00 84.44 197 MET A O 1
ATOM 1543 N N . ARG A 1 198 ? -6.797 8.212 -11.667 1.00 81.00 198 ARG A N 1
ATOM 1544 C CA . ARG A 1 198 ? -7.594 8.081 -12.896 1.00 81.00 198 ARG A CA 1
ATOM 1545 C C . ARG A 1 198 ? -6.746 7.628 -14.077 1.00 81.00 198 ARG A C 1
ATOM 1547 O O . ARG A 1 198 ? -7.183 6.747 -14.809 1.00 81.00 198 ARG A O 1
ATOM 1554 N N . LEU A 1 199 ? -5.533 8.159 -14.234 1.00 78.50 199 LEU A N 1
ATOM 1555 C CA . LEU A 1 199 ? -4.597 7.694 -15.258 1.00 78.50 199 LEU A CA 1
ATOM 1556 C C . LEU A 1 199 ? -4.290 6.202 -15.083 1.00 78.50 199 LEU A C 1
ATOM 1558 O O . LEU A 1 199 ? -4.412 5.448 -16.045 1.00 78.50 199 LEU A O 1
ATOM 1562 N N . ALA A 1 200 ? -3.959 5.773 -13.861 1.00 81.69 200 ALA A N 1
ATOM 1563 C CA . ALA A 1 200 ? -3.698 4.377 -13.525 1.00 81.69 200 ALA A CA 1
ATOM 1564 C C . ALA A 1 200 ? -4.894 3.471 -13.875 1.00 81.69 200 ALA A C 1
ATOM 1566 O O . ALA A 1 200 ? -4.719 2.428 -14.508 1.00 81.69 200 ALA A O 1
ATOM 1567 N N . LYS A 1 201 ? -6.122 3.903 -13.549 1.00 84.75 201 LYS A N 1
ATOM 1568 C CA . LYS A 1 201 ? -7.361 3.204 -13.928 1.00 84.75 201 LYS A CA 1
ATOM 1569 C C . LYS A 1 201 ? -7.532 3.122 -15.447 1.00 84.75 201 LYS A C 1
ATOM 1571 O O . LYS A 1 201 ? -7.880 2.060 -15.968 1.00 84.75 201 LYS A O 1
ATOM 1576 N N . GLU A 1 202 ? -7.269 4.206 -16.178 1.00 81.25 202 GLU A N 1
ATOM 1577 C CA . GLU A 1 202 ? -7.413 4.228 -17.638 1.00 81.25 202 GLU A CA 1
ATOM 1578 C C . GLU A 1 202 ? -6.455 3.264 -18.339 1.00 81.25 202 GLU A C 1
ATOM 1580 O O . GLU A 1 202 ? -6.876 2.539 -19.246 1.00 81.25 202 GLU A O 1
ATOM 1585 N N . ILE A 1 203 ? -5.217 3.157 -17.847 1.00 82.38 203 ILE A N 1
ATOM 1586 C CA . ILE A 1 203 ? -4.226 2.179 -18.326 1.00 82.38 203 ILE A CA 1
ATOM 1587 C C . ILE A 1 203 ? -4.406 0.774 -17.720 1.00 82.38 203 ILE A C 1
ATOM 1589 O O . ILE A 1 203 ? -3.560 -0.096 -17.914 1.00 82.38 203 ILE A O 1
ATOM 1593 N N . LYS A 1 204 ? -5.531 0.532 -17.036 1.00 90.25 204 LYS A N 1
ATOM 1594 C CA . LYS A 1 204 ? -5.981 -0.770 -16.515 1.00 90.25 204 LYS A CA 1
ATOM 1595 C C . LYS A 1 204 ? -5.150 -1.331 -15.356 1.00 90.25 204 LYS A C 1
ATOM 1597 O O . LYS A 1 204 ? -5.159 -2.543 -15.133 1.00 90.25 204 LYS A O 1
ATOM 1602 N N . LEU A 1 205 ? -4.485 -0.472 -14.582 1.00 85.75 205 LEU A N 1
ATOM 1603 C CA . LEU A 1 205 ? -3.958 -0.873 -13.278 1.00 85.75 205 LEU A CA 1
ATOM 1604 C C . LEU A 1 205 ? -5.102 -1.090 -12.288 1.00 85.75 205 LEU A C 1
ATOM 1606 O O . LEU A 1 205 ? -6.131 -0.413 -12.333 1.00 85.75 205 LEU A O 1
ATOM 1610 N N . ASN A 1 206 ? -4.903 -2.038 -11.375 1.00 89.25 206 ASN A N 1
ATOM 1611 C CA . ASN A 1 206 ? -5.832 -2.261 -10.277 1.00 89.25 206 ASN A CA 1
ATOM 1612 C C . ASN A 1 206 ? -5.607 -1.185 -9.210 1.00 89.25 206 ASN A C 1
ATOM 1614 O O . ASN A 1 206 ? -4.635 -1.259 -8.458 1.00 89.25 206 ASN A O 1
ATOM 1618 N N . VAL A 1 207 ? -6.481 -0.184 -9.186 1.00 90.56 207 VAL A N 1
ATOM 1619 C CA . VAL A 1 207 ? -6.424 0.960 -8.274 1.00 90.56 207 VAL A CA 1
ATOM 1620 C C . VAL A 1 207 ? -7.789 1.203 -7.646 1.00 90.56 207 VAL A C 1
ATOM 1622 O O . VAL A 1 207 ? -8.819 0.873 -8.237 1.00 90.56 207 VAL A O 1
ATOM 1625 N N . ALA A 1 208 ? -7.790 1.798 -6.455 1.00 93.38 208 ALA A N 1
ATOM 1626 C CA . ALA A 1 208 ? -9.013 2.221 -5.789 1.00 93.38 208 ALA A CA 1
ATOM 1627 C C . ALA A 1 208 ? -9.788 3.240 -6.637 1.00 93.38 208 ALA A C 1
ATOM 1629 O O . ALA A 1 208 ? -9.207 4.027 -7.392 1.00 93.38 208 ALA A O 1
ATOM 1630 N N . GLU A 1 209 ? -11.113 3.232 -6.504 1.00 94.38 209 GLU A N 1
ATOM 1631 C CA . GLU A 1 209 ? -11.934 4.259 -7.125 1.00 94.38 209 GLU A CA 1
ATOM 1632 C C . GLU A 1 209 ? -11.714 5.599 -6.427 1.00 94.38 209 GLU A C 1
ATOM 1634 O O . GLU A 1 209 ? -11.849 5.716 -5.210 1.00 94.38 209 GLU A O 1
ATOM 1639 N N . THR A 1 210 ? -11.379 6.612 -7.223 1.00 91.00 210 THR A N 1
ATOM 1640 C CA . THR A 1 210 ? -11.005 7.929 -6.720 1.00 91.00 210 THR A CA 1
ATOM 1641 C C . THR A 1 210 ? -11.684 9.022 -7.535 1.00 91.00 210 THR A C 1
ATOM 1643 O O . THR A 1 210 ? -11.660 9.027 -8.774 1.00 91.00 210 THR A O 1
ATOM 1646 N N . ARG A 1 211 ? -12.255 10.003 -6.835 1.00 93.19 211 ARG A N 1
ATOM 1647 C CA . ARG A 1 211 ? -12.805 11.224 -7.432 1.00 93.19 211 ARG A CA 1
ATOM 1648 C C . ARG A 1 211 ? -12.310 12.463 -6.701 1.00 93.19 211 ARG A C 1
ATOM 1650 O O . ARG A 1 211 ? -11.972 12.403 -5.524 1.00 93.19 211 ARG A O 1
ATOM 1657 N N . TYR A 1 212 ? -12.295 13.581 -7.414 1.00 88.69 212 TYR A N 1
ATOM 1658 C CA . TYR A 1 212 ? -12.127 14.888 -6.799 1.00 88.69 212 TYR A CA 1
ATOM 1659 C C . TYR A 1 212 ? -13.505 15.424 -6.434 1.00 88.69 212 TYR A C 1
ATOM 1661 O O . TYR A 1 212 ? -14.404 15.411 -7.276 1.00 88.69 212 TYR A O 1
ATOM 1669 N N . ASP A 1 213 ? -13.651 15.879 -5.199 1.00 93.56 213 ASP A N 1
ATOM 1670 C CA . ASP A 1 213 ? -14.836 16.578 -4.729 1.00 93.56 213 ASP A CA 1
ATOM 1671 C C . ASP A 1 213 ? -14.500 18.068 -4.610 1.00 93.56 213 ASP A C 1
ATOM 1673 O O . ASP A 1 213 ? -13.657 18.471 -3.801 1.00 93.56 213 ASP A O 1
ATOM 1677 N N . SER A 1 214 ? -15.109 18.879 -5.478 1.00 86.62 214 SER A N 1
ATOM 1678 C CA . SER A 1 214 ? -14.843 20.317 -5.559 1.00 86.62 214 SER A CA 1
ATOM 1679 C C . SER A 1 214 ? -15.363 21.078 -4.350 1.00 86.62 214 SER A C 1
ATOM 1681 O O . SER A 1 214 ? -14.754 22.071 -3.958 1.00 86.62 214 SER A O 1
ATOM 1683 N N . ASP A 1 215 ? -16.450 20.611 -3.738 1.00 91.12 215 ASP A N 1
ATOM 1684 C CA . ASP A 1 215 ? -17.025 21.276 -2.578 1.00 91.12 215 ASP A CA 1
ATOM 1685 C C . ASP A 1 215 ? -16.182 21.007 -1.342 1.00 91.12 215 ASP A C 1
ATOM 1687 O O . ASP A 1 215 ? -15.992 21.916 -0.540 1.00 91.12 215 ASP A O 1
ATOM 1691 N N . LEU A 1 216 ? -15.607 19.810 -1.199 1.00 92.44 216 LEU A N 1
ATOM 1692 C CA . LEU A 1 216 ? -14.626 19.497 -0.156 1.00 92.44 216 LEU A CA 1
ATOM 1693 C C . LEU A 1 216 ? -13.225 20.052 -0.452 1.00 92.44 216 LEU A C 1
ATOM 1695 O O . LEU A 1 216 ? -12.449 20.254 0.481 1.00 92.44 216 LEU A O 1
ATOM 1699 N N . CYS A 1 217 ? -12.905 20.314 -1.721 1.00 87.62 217 CYS A N 1
ATOM 1700 C CA . CYS A 1 217 ? -11.547 20.553 -2.216 1.00 87.62 217 CYS A CA 1
ATOM 1701 C C . CYS A 1 217 ? -10.583 19.387 -1.908 1.00 87.62 217 CYS A C 1
ATOM 1703 O O . CYS A 1 217 ? -9.413 19.606 -1.575 1.00 87.62 217 CYS A O 1
ATOM 1705 N N . ALA A 1 218 ? -11.066 18.147 -2.004 1.00 90.12 218 ALA A N 1
ATOM 1706 C CA . ALA A 1 218 ? -10.359 16.955 -1.537 1.00 90.12 218 ALA A CA 1
ATOM 1707 C C . ALA A 1 218 ? -10.482 15.773 -2.510 1.00 90.12 218 ALA A C 1
ATOM 1709 O O . ALA A 1 218 ? -11.425 15.681 -3.298 1.00 90.12 218 ALA A O 1
ATOM 1710 N N . ALA A 1 219 ? -9.528 14.846 -2.430 1.00 89.75 219 ALA A N 1
ATOM 1711 C CA . ALA A 1 219 ? -9.655 13.529 -3.033 1.00 89.75 219 ALA A CA 1
ATOM 1712 C C . ALA A 1 219 ? -10.554 12.661 -2.144 1.00 89.75 219 ALA A C 1
ATOM 1714 O O . ALA A 1 219 ? -10.357 12.591 -0.931 1.00 89.75 219 ALA A O 1
ATOM 1715 N N . VAL A 1 220 ? -11.532 11.996 -2.752 1.00 97.06 220 VAL A N 1
ATOM 1716 C CA . VAL A 1 220 ? -12.400 11.017 -2.096 1.00 97.06 220 VAL A CA 1
ATOM 1717 C C . VAL A 1 220 ? -12.110 9.657 -2.712 1.00 97.06 220 VAL A C 1
ATOM 1719 O O . VAL A 1 220 ? -12.303 9.463 -3.915 1.00 97.06 220 VAL A O 1
ATOM 1722 N N . ILE A 1 221 ? -11.619 8.738 -1.885 1.00 96.69 221 ILE A N 1
ATOM 1723 C CA . ILE A 1 221 ? -11.138 7.417 -2.293 1.00 96.69 221 ILE A CA 1
ATOM 1724 C C . ILE A 1 221 ? -12.030 6.356 -1.661 1.00 96.69 221 ILE A C 1
ATOM 1726 O O . ILE A 1 221 ? -12.200 6.340 -0.443 1.00 96.69 221 ILE A O 1
ATOM 1730 N N . THR A 1 222 ? -12.597 5.466 -2.467 1.00 96.88 222 THR A N 1
ATOM 1731 C CA . THR A 1 222 ? -13.356 4.313 -1.976 1.00 96.88 222 THR A CA 1
ATOM 1732 C C . THR A 1 222 ? -12.395 3.286 -1.389 1.00 96.88 222 THR A C 1
ATOM 1734 O O . THR A 1 222 ? -11.400 2.909 -2.014 1.00 96.88 222 THR A O 1
ATOM 1737 N N . ARG A 1 223 ? -12.682 2.837 -0.168 1.00 96.19 223 ARG A N 1
ATOM 1738 C CA . ARG A 1 223 ? -11.890 1.826 0.527 1.00 96.19 223 ARG A CA 1
ATOM 1739 C C . ARG A 1 223 ? -12.023 0.481 -0.180 1.00 96.19 223 ARG A C 1
ATOM 1741 O O . ARG A 1 223 ? -13.128 -0.013 -0.361 1.00 96.19 223 ARG A O 1
ATOM 1748 N N . TYR A 1 224 ? -10.894 -0.108 -0.563 1.00 95.12 224 TYR A N 1
ATOM 1749 C CA . TYR A 1 224 ? -10.857 -1.425 -1.209 1.00 95.12 224 TYR A CA 1
ATOM 1750 C C . TYR A 1 224 ? -10.868 -2.584 -0.203 1.00 95.12 224 TYR A C 1
ATOM 1752 O O . TYR A 1 224 ? -11.070 -3.730 -0.588 1.00 95.12 224 TYR A O 1
ATOM 1760 N N . ASP A 1 225 ? -10.681 -2.289 1.084 1.00 95.88 225 ASP A N 1
ATOM 1761 C CA . ASP A 1 225 ? -10.788 -3.229 2.201 1.00 95.88 225 ASP A CA 1
ATOM 1762 C C . ASP A 1 225 ? -12.201 -3.260 2.812 1.00 95.88 225 ASP A C 1
ATOM 1764 O O . ASP A 1 225 ? -12.409 -3.676 3.956 1.00 95.88 225 ASP A O 1
ATOM 1768 N N . ARG A 1 226 ? -13.189 -2.776 2.056 1.00 95.69 226 ARG A N 1
ATOM 1769 C CA . ARG A 1 226 ? -14.607 -2.741 2.406 1.00 95.69 226 ARG A CA 1
ATOM 1770 C C . ARG A 1 226 ? -15.405 -3.202 1.193 1.00 95.69 226 ARG A C 1
ATOM 1772 O O . ARG A 1 226 ? -15.248 -2.659 0.104 1.00 95.69 226 ARG A O 1
ATOM 1779 N N . GLU A 1 227 ? -16.266 -4.191 1.383 1.00 93.88 227 GLU A N 1
ATOM 1780 C CA . GLU A 1 227 ? -17.189 -4.678 0.359 1.00 93.88 227 GLU A CA 1
ATOM 1781 C C . GLU A 1 227 ? -18.616 -4.358 0.795 1.00 93.88 227 GLU A C 1
ATOM 1783 O O . GLU A 1 227 ? -19.006 -4.682 1.913 1.00 93.88 227 GLU A O 1
ATOM 1788 N N . ILE A 1 228 ? -19.383 -3.697 -0.071 1.00 91.00 228 ILE A N 1
ATOM 1789 C CA . ILE A 1 228 ? -20.789 -3.384 0.190 1.00 91.00 228 ILE A CA 1
ATOM 1790 C C . ILE A 1 228 ? -21.638 -4.353 -0.625 1.00 91.00 228 ILE A C 1
ATOM 1792 O O . ILE A 1 228 ? -21.528 -4.390 -1.853 1.00 91.00 228 ILE A O 1
ATOM 1796 N N . ASP A 1 229 ? -22.460 -5.154 0.050 1.00 87.44 229 ASP A N 1
ATOM 1797 C CA . ASP A 1 229 ? -23.365 -6.081 -0.623 1.00 87.44 229 ASP A CA 1
ATOM 1798 C C . ASP A 1 229 ? -24.593 -5.362 -1.218 1.00 87.44 229 ASP A C 1
ATOM 1800 O O . ASP A 1 229 ? -24.798 -4.155 -1.067 1.00 87.44 229 ASP A O 1
ATOM 1804 N N . LYS A 1 230 ? -25.447 -6.113 -1.924 1.00 83.94 230 LYS A N 1
ATOM 1805 C CA . LYS A 1 230 ? -26.653 -5.559 -2.566 1.00 83.94 230 LYS A CA 1
ATOM 1806 C C . LYS A 1 230 ? -27.686 -5.033 -1.566 1.00 83.94 230 LYS A C 1
ATOM 1808 O O . LYS A 1 230 ? -28.575 -4.285 -1.961 1.00 83.94 230 LYS A O 1
ATOM 1813 N N . GLN A 1 231 ? -27.606 -5.467 -0.314 1.00 82.88 231 GLN A N 1
ATOM 1814 C CA . GLN A 1 231 ? -28.475 -5.069 0.783 1.00 82.88 231 GLN A CA 1
ATOM 1815 C C . GLN A 1 231 ? -27.911 -3.854 1.540 1.00 82.88 231 GLN A C 1
ATOM 1817 O O . GLN A 1 231 ? -28.593 -3.321 2.410 1.00 82.88 231 GLN A O 1
ATOM 1822 N N . GLY A 1 232 ? -26.707 -3.391 1.186 1.00 82.50 232 GLY A N 1
ATOM 1823 C CA . GLY A 1 232 ? -26.029 -2.273 1.832 1.00 82.50 232 GLY A CA 1
ATOM 1824 C C . GLY A 1 232 ? -25.223 -2.672 3.069 1.00 82.50 232 GLY A C 1
ATOM 1825 O O . GLY A 1 232 ? -24.716 -1.785 3.755 1.00 82.50 232 GLY A O 1
ATOM 1826 N N . ASN A 1 233 ? -25.073 -3.969 3.363 1.00 87.31 233 ASN A N 1
ATOM 1827 C CA . ASN A 1 233 ? -24.215 -4.409 4.458 1.00 87.31 233 ASN A CA 1
ATOM 1828 C C . ASN A 1 233 ? -22.752 -4.247 4.056 1.00 87.31 233 ASN A C 1
ATOM 1830 O O . ASN A 1 233 ? -22.352 -4.601 2.945 1.00 87.31 233 ASN A O 1
ATOM 1834 N N . ILE A 1 234 ? -21.952 -3.741 4.989 1.00 92.44 234 ILE A N 1
ATOM 1835 C CA . ILE A 1 234 ? -20.524 -3.523 4.790 1.00 92.44 234 ILE A CA 1
ATOM 1836 C C . ILE A 1 234 ? -19.777 -4.689 5.425 1.00 92.44 234 ILE A C 1
ATOM 1838 O O . ILE A 1 234 ? -19.861 -4.899 6.632 1.00 92.44 234 ILE A O 1
ATOM 1842 N N . LYS A 1 235 ? -19.021 -5.413 4.608 1.00 92.69 235 LYS A N 1
ATOM 1843 C CA . LYS A 1 235 ? -18.084 -6.443 5.037 1.00 92.69 235 LYS A CA 1
ATOM 1844 C C . LYS A 1 235 ? -16.672 -5.880 5.014 1.00 92.69 235 LYS A C 1
ATOM 1846 O O . LYS A 1 235 ? -16.255 -5.269 4.027 1.00 92.69 235 LYS A O 1
ATOM 1851 N N . ARG A 1 236 ? -15.911 -6.107 6.077 1.00 94.69 236 ARG A N 1
ATOM 1852 C CA . ARG A 1 236 ? -14.493 -5.765 6.112 1.00 94.69 236 ARG A CA 1
ATOM 1853 C C . ARG A 1 236 ? -13.666 -6.866 5.462 1.00 94.69 236 ARG A C 1
ATOM 1855 O O . ARG A 1 236 ? -13.935 -8.055 5.623 1.00 94.69 236 ARG A O 1
ATOM 1862 N N . LEU A 1 237 ? -12.647 -6.462 4.717 1.00 95.38 237 LEU A N 1
ATOM 1863 C CA . LEU A 1 237 ? -11.693 -7.372 4.097 1.00 95.38 237 LEU A CA 1
ATOM 1864 C C . LEU A 1 237 ? -10.341 -7.198 4.770 1.00 95.38 237 LEU A C 1
ATOM 1866 O O . LEU A 1 237 ? -9.905 -6.074 5.021 1.00 95.38 237 LEU A O 1
ATOM 1870 N N . HIS A 1 238 ? -9.689 -8.314 5.086 1.00 95.88 238 HIS A N 1
ATOM 1871 C CA . HIS A 1 238 ? -8.394 -8.253 5.750 1.00 95.88 238 HIS A CA 1
ATOM 1872 C C . HIS A 1 238 ? -7.306 -7.857 4.763 1.00 95.88 238 HIS A C 1
ATOM 1874 O O . HIS A 1 238 ? -7.325 -8.271 3.603 1.00 95.88 238 HIS A O 1
ATOM 1880 N N . GLN A 1 239 ? -6.365 -7.055 5.241 1.00 94.56 239 GLN A N 1
ATOM 1881 C CA . GLN A 1 239 ? -5.209 -6.611 4.484 1.00 94.56 239 GLN A CA 1
ATOM 1882 C C . GLN A 1 239 ? -4.024 -6.419 5.424 1.00 94.56 239 GLN A C 1
ATOM 1884 O O . GLN A 1 239 ? -4.197 -6.115 6.604 1.00 94.56 239 GLN A O 1
ATOM 1889 N N . ASN A 1 240 ? -2.829 -6.520 4.859 1.00 93.69 240 ASN A N 1
ATOM 1890 C CA . ASN A 1 240 ? -1.600 -6.066 5.485 1.00 93.69 240 ASN A CA 1
ATOM 1891 C C . ASN A 1 240 ? -0.881 -5.146 4.507 1.00 93.69 240 ASN A C 1
ATOM 1893 O O . ASN A 1 240 ? -0.859 -5.423 3.303 1.00 93.69 240 ASN A O 1
ATOM 1897 N N . ASP A 1 241 ? -0.268 -4.082 5.016 1.00 92.31 241 ASP A N 1
ATOM 1898 C CA . ASP A 1 241 ? 0.797 -3.434 4.259 1.00 92.31 241 ASP A CA 1
ATOM 1899 C C . ASP A 1 241 ? 2.080 -4.292 4.279 1.00 92.31 241 ASP A C 1
ATOM 1901 O O . ASP A 1 241 ? 2.160 -5.343 4.924 1.00 92.31 241 ASP A O 1
ATOM 1905 N N . LEU A 1 242 ? 3.093 -3.867 3.522 1.00 93.00 242 LEU A N 1
ATOM 1906 C CA . LEU A 1 242 ? 4.353 -4.605 3.415 1.00 93.00 242 LEU A CA 1
ATOM 1907 C C . LEU A 1 242 ? 5.173 -4.575 4.710 1.00 93.00 242 LEU A C 1
ATOM 1909 O O . LEU A 1 242 ? 5.909 -5.525 4.957 1.00 93.00 242 LEU A O 1
ATOM 1913 N N . CYS A 1 243 ? 5.034 -3.538 5.539 1.00 92.31 243 CYS A N 1
ATOM 1914 C CA . CYS A 1 243 ? 5.718 -3.459 6.826 1.00 92.31 243 CYS A CA 1
ATOM 1915 C C . CYS A 1 243 ? 5.115 -4.477 7.800 1.00 92.31 243 CYS A C 1
ATOM 1917 O O . CYS A 1 243 ? 5.835 -5.312 8.338 1.00 92.31 243 CYS A O 1
ATOM 1919 N N . GLN A 1 244 ? 3.788 -4.522 7.918 1.00 93.25 244 GLN A N 1
ATOM 1920 C CA . GLN A 1 244 ? 3.062 -5.529 8.694 1.00 93.25 244 GLN A CA 1
ATOM 1921 C C . GLN A 1 244 ? 3.334 -6.953 8.197 1.00 93.25 244 GLN A C 1
ATOM 1923 O O . GLN A 1 244 ? 3.501 -7.867 9.002 1.00 93.25 244 GLN A O 1
ATOM 1928 N N . ALA A 1 245 ? 3.393 -7.155 6.876 1.00 93.31 245 ALA A N 1
ATOM 1929 C CA . ALA A 1 245 ? 3.659 -8.466 6.289 1.00 93.31 245 ALA A CA 1
ATOM 1930 C C . ALA A 1 245 ? 5.087 -8.976 6.547 1.00 93.31 245 ALA A C 1
ATOM 1932 O O . ALA A 1 245 ? 5.304 -10.186 6.522 1.00 93.31 245 ALA A O 1
ATOM 1933 N N . LEU A 1 246 ? 6.039 -8.063 6.758 1.00 93.06 246 LEU A N 1
ATOM 1934 C CA . LEU A 1 246 ? 7.454 -8.351 7.004 1.00 93.06 246 LEU A CA 1
ATOM 1935 C C . LEU A 1 246 ? 7.862 -8.190 8.476 1.00 93.06 246 LEU A C 1
ATOM 1937 O O . LEU A 1 246 ? 9.018 -8.444 8.805 1.00 93.06 246 LEU A O 1
ATOM 1941 N N . GLY A 1 247 ? 6.955 -7.749 9.352 1.00 92.00 247 GLY A N 1
ATOM 1942 C CA . GLY A 1 247 ? 7.277 -7.485 10.754 1.00 92.00 247 GLY A CA 1
ATOM 1943 C C . GLY A 1 247 ? 8.179 -6.268 10.970 1.00 92.00 247 GLY A C 1
ATOM 1944 O O . GLY A 1 247 ? 9.042 -6.288 11.844 1.00 92.00 247 GLY A O 1
ATOM 1945 N N . ILE A 1 248 ? 8.028 -5.238 10.138 1.00 91.81 248 ILE A N 1
ATOM 1946 C CA . ILE A 1 248 ? 8.845 -4.022 10.154 1.00 91.81 248 ILE A CA 1
ATOM 1947 C C . ILE A 1 248 ? 8.040 -2.883 10.804 1.00 91.81 248 ILE A C 1
ATOM 1949 O O . ILE A 1 248 ? 6.885 -2.674 10.425 1.00 91.81 248 ILE A O 1
ATOM 1953 N N . PRO A 1 249 ? 8.618 -2.125 11.753 1.00 88.94 249 PRO A N 1
ATOM 1954 C CA . PRO A 1 249 ? 7.942 -0.983 12.366 1.00 88.94 249 PRO A CA 1
ATOM 1955 C C . PRO A 1 249 ? 7.773 0.168 11.368 1.00 88.94 249 PRO A C 1
ATOM 1957 O O . PRO A 1 249 ? 8.559 0.310 10.425 1.00 88.94 249 PRO A O 1
ATOM 1960 N N . SER A 1 250 ? 6.783 1.029 11.606 1.00 85.56 250 SER A N 1
ATOM 1961 C CA . SER A 1 250 ? 6.418 2.121 10.685 1.00 85.56 250 SER A CA 1
ATOM 1962 C C . SER A 1 250 ? 7.593 3.079 10.406 1.00 85.56 250 SER A C 1
ATOM 1964 O O . SER A 1 250 ? 7.809 3.538 9.279 1.00 85.56 250 SER A O 1
ATOM 1966 N N . SER A 1 251 ? 8.440 3.279 11.422 1.00 83.56 251 SER A N 1
ATOM 1967 C CA . SER A 1 251 ? 9.658 4.098 11.389 1.00 83.56 251 SER A CA 1
ATOM 1968 C C . SER A 1 251 ? 10.751 3.597 10.439 1.00 83.56 251 SER A C 1
ATOM 1970 O O . SER A 1 251 ? 11.650 4.360 10.103 1.00 83.56 251 SER A O 1
ATOM 1972 N N . LYS A 1 252 ? 10.690 2.339 9.982 1.00 87.44 252 LYS A N 1
ATOM 1973 C CA . LYS A 1 252 ? 11.663 1.738 9.052 1.00 87.44 252 LYS A CA 1
ATOM 1974 C C . LYS A 1 252 ? 11.030 1.372 7.715 1.00 87.44 252 LYS A C 1
ATOM 1976 O O . LYS A 1 252 ? 11.421 0.401 7.082 1.00 87.44 252 LYS A O 1
ATOM 1981 N N . LYS A 1 253 ? 10.042 2.131 7.250 1.00 84.81 253 LYS A N 1
ATOM 1982 C CA . LYS A 1 253 ? 9.388 1.852 5.960 1.00 84.81 253 LYS A CA 1
ATOM 1983 C C . LYS A 1 253 ? 10.257 2.132 4.730 1.00 84.81 253 LYS A C 1
ATOM 1985 O O . LYS A 1 253 ? 9.981 1.595 3.660 1.00 84.81 253 LYS A O 1
ATOM 1990 N N . TYR A 1 254 ? 11.282 2.979 4.848 1.00 83.94 254 TYR A N 1
ATOM 1991 C CA . TYR A 1 254 ? 12.144 3.355 3.726 1.00 83.94 254 TYR A CA 1
ATOM 1992 C C . TYR A 1 254 ? 13.418 2.507 3.681 1.00 83.94 254 TYR A C 1
ATOM 1994 O O . TYR A 1 254 ? 14.145 2.421 4.666 1.00 83.94 254 TYR A O 1
ATOM 2002 N N . GLU A 1 255 ? 13.744 1.949 2.511 1.00 89.44 255 GLU A N 1
ATOM 2003 C CA . GLU A 1 255 ? 14.971 1.160 2.285 1.00 89.44 255 GLU A CA 1
ATOM 2004 C C . GLU A 1 255 ? 16.245 1.918 2.702 1.00 89.44 255 GLU A C 1
ATOM 2006 O O . GLU A 1 255 ? 17.131 1.352 3.338 1.00 89.44 255 GLU A O 1
ATOM 2011 N N . ALA A 1 256 ? 16.304 3.228 2.432 1.00 85.81 256 ALA A N 1
ATOM 2012 C CA . ALA A 1 256 ? 17.427 4.088 2.821 1.00 85.81 256 ALA A CA 1
ATOM 2013 C C . ALA A 1 256 ? 17.645 4.179 4.346 1.00 85.81 256 ALA A C 1
ATOM 2015 O O . ALA A 1 256 ? 18.742 4.507 4.791 1.00 85.81 256 ALA A O 1
ATOM 2016 N N . GLU A 1 257 ? 16.618 3.871 5.137 1.00 86.75 257 GLU A N 1
ATOM 2017 C CA . GLU A 1 257 ? 16.621 3.889 6.604 1.00 86.75 257 GLU A CA 1
ATOM 2018 C C . GLU A 1 257 ? 16.668 2.461 7.191 1.00 86.75 257 GLU A C 1
ATOM 2020 O O . GLU A 1 257 ? 16.429 2.249 8.380 1.00 86.75 257 GLU A O 1
ATOM 2025 N N . GLY A 1 258 ? 17.002 1.463 6.362 1.00 86.12 258 GLY A N 1
ATOM 2026 C CA . GLY A 1 258 ? 17.058 0.051 6.752 1.00 86.12 258 GLY A CA 1
ATOM 2027 C C . GLY A 1 258 ? 15.720 -0.683 6.644 1.00 86.12 258 GLY A C 1
ATOM 2028 O O . GLY A 1 258 ? 15.563 -1.743 7.250 1.00 86.12 258 GLY A O 1
ATOM 2029 N N . GLY A 1 259 ? 14.765 -0.113 5.907 1.00 91.44 259 GLY A N 1
ATOM 2030 C CA . GLY A 1 259 ? 13.506 -0.748 5.536 1.00 91.44 259 GLY A CA 1
ATOM 2031 C C . GLY A 1 259 ? 13.617 -1.787 4.423 1.00 91.44 259 GLY A C 1
ATOM 2032 O O . GLY A 1 259 ? 14.715 -2.060 3.932 1.00 91.44 259 GLY A O 1
ATOM 2033 N N . PRO A 1 260 ? 12.484 -2.375 4.002 1.00 92.69 260 PRO A N 1
ATOM 2034 C CA . PRO A 1 260 ? 12.492 -3.460 3.035 1.00 92.69 260 PRO A CA 1
ATOM 2035 C C . PRO A 1 260 ? 12.872 -2.956 1.642 1.00 92.69 260 PRO A C 1
ATOM 2037 O O . PRO A 1 260 ? 12.332 -1.960 1.154 1.00 92.69 260 PRO A O 1
ATOM 2040 N N . SER A 1 261 ? 13.762 -3.686 0.970 1.00 93.00 261 SER A N 1
ATOM 2041 C CA . SER A 1 261 ? 14.058 -3.438 -0.438 1.00 93.00 261 SER A CA 1
ATOM 2042 C C . SER A 1 261 ? 12.879 -3.844 -1.319 1.00 93.00 261 SER A C 1
ATOM 2044 O O . SER A 1 261 ? 11.977 -4.593 -0.919 1.00 93.00 261 SER A O 1
ATOM 2046 N N . LEU A 1 262 ? 12.906 -3.433 -2.587 1.00 89.62 262 LEU A N 1
ATOM 2047 C CA . LEU A 1 262 ? 11.917 -3.909 -3.554 1.00 89.62 262 LEU A CA 1
ATOM 2048 C C . LEU A 1 262 ? 11.956 -5.442 -3.712 1.00 89.62 262 LEU A C 1
ATOM 2050 O O . LEU A 1 262 ? 10.919 -6.065 -3.938 1.00 89.62 262 LEU A O 1
ATOM 2054 N N . VAL A 1 263 ? 13.131 -6.064 -3.570 1.00 91.94 263 VAL A N 1
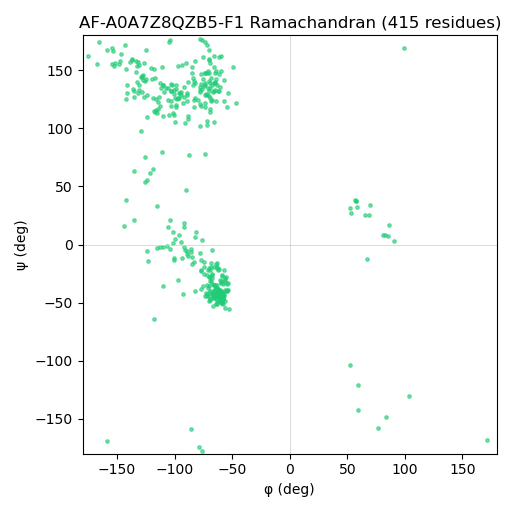ATOM 2055 C CA . VAL A 1 263 ? 13.282 -7.525 -3.642 1.00 91.94 263 VAL A CA 1
ATOM 2056 C C . VAL A 1 263 ? 12.567 -8.200 -2.472 1.00 91.94 263 VAL A C 1
ATOM 2058 O O . VAL A 1 263 ? 11.840 -9.172 -2.696 1.00 91.94 263 VAL A O 1
ATOM 2061 N N . ASP A 1 264 ? 12.703 -7.651 -1.263 1.00 94.50 264 ASP A N 1
ATOM 2062 C CA . ASP A 1 264 ? 12.027 -8.152 -0.060 1.00 94.50 264 ASP A CA 1
ATOM 2063 C C . ASP A 1 264 ? 10.508 -8.030 -0.202 1.00 94.50 264 ASP A C 1
ATOM 2065 O O . ASP A 1 264 ? 9.775 -8.994 0.030 1.00 94.50 264 ASP A O 1
ATOM 2069 N N . CYS A 1 265 ? 10.033 -6.884 -0.701 1.00 93.50 265 CYS A N 1
ATOM 2070 C CA . CYS A 1 265 ? 8.617 -6.647 -0.971 1.00 93.50 265 CYS A CA 1
ATOM 2071 C C . CYS A 1 265 ? 8.038 -7.666 -1.971 1.00 93.50 265 CYS A C 1
ATOM 2073 O O . CYS A 1 265 ? 6.965 -8.231 -1.750 1.00 93.50 265 CYS A O 1
ATOM 2075 N N . PHE A 1 266 ? 8.754 -7.946 -3.069 1.00 94.19 266 PHE A N 1
ATOM 2076 C CA . PHE A 1 266 ? 8.343 -8.972 -4.034 1.00 94.19 266 PHE A CA 1
ATOM 2077 C C . PHE A 1 266 ? 8.316 -10.365 -3.401 1.00 94.19 266 PHE A C 1
ATOM 2079 O O . PHE A 1 266 ? 7.369 -11.118 -3.629 1.00 94.19 266 PHE A O 1
ATOM 2086 N N . ALA A 1 267 ? 9.333 -10.726 -2.617 1.00 95.12 267 ALA A N 1
ATOM 2087 C CA . ALA A 1 267 ? 9.385 -12.023 -1.950 1.00 95.12 267 ALA A CA 1
ATOM 2088 C C . ALA A 1 267 ? 8.210 -12.206 -0.975 1.00 95.12 267 ALA A C 1
ATOM 2090 O O . ALA A 1 267 ? 7.557 -13.252 -1.009 1.00 95.12 267 ALA A O 1
ATOM 2091 N N . ALA A 1 268 ? 7.892 -11.178 -0.180 1.00 93.75 268 ALA A N 1
ATOM 2092 C CA . ALA A 1 268 ? 6.781 -11.181 0.769 1.00 93.75 268 ALA A CA 1
ATOM 2093 C C . ALA A 1 268 ? 5.436 -11.444 0.081 1.00 93.75 268 ALA A C 1
ATOM 2095 O O . ALA A 1 268 ? 4.713 -12.372 0.451 1.00 93.75 268 ALA A O 1
ATOM 2096 N N . VAL A 1 269 ? 5.130 -10.684 -0.977 1.00 93.25 269 VAL A N 1
ATOM 2097 C CA . VA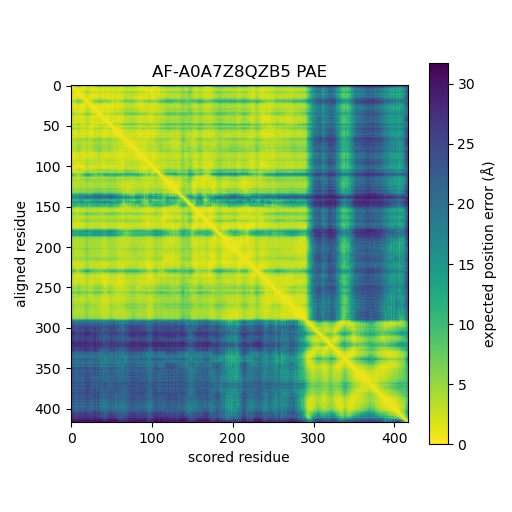L A 1 269 ? 3.870 -10.839 -1.717 1.00 93.25 269 VAL A CA 1
ATOM 2098 C C . VAL A 1 269 ? 3.782 -12.215 -2.368 1.00 93.25 269 VAL A C 1
ATOM 2100 O O . VAL A 1 269 ? 2.752 -12.877 -2.277 1.00 93.25 269 VAL A O 1
ATOM 2103 N N . LEU A 1 270 ? 4.854 -12.685 -3.011 1.00 94.88 270 LEU A N 1
ATOM 2104 C CA . LEU A 1 270 ? 4.824 -13.967 -3.720 1.00 94.88 270 LEU A CA 1
ATOM 2105 C C . LEU A 1 270 ? 4.744 -15.174 -2.783 1.00 94.88 270 LEU A C 1
ATOM 2107 O O . LEU A 1 270 ? 4.175 -16.188 -3.182 1.00 94.88 270 LEU A O 1
ATOM 2111 N N . LYS A 1 271 ? 5.265 -15.063 -1.556 1.00 94.06 271 LYS A N 1
ATOM 2112 C CA . LYS A 1 271 ? 5.145 -16.098 -0.520 1.00 94.06 271 LYS A CA 1
ATOM 2113 C C . LYS A 1 271 ? 3.692 -16.295 -0.071 1.00 94.06 271 LYS A C 1
ATOM 2115 O O . LYS A 1 271 ? 3.311 -17.423 0.218 1.00 94.06 271 LYS A O 1
ATOM 2120 N N . GLN A 1 272 ? 2.899 -15.221 -0.035 1.00 90.69 272 GLN A N 1
ATOM 2121 C CA . GLN A 1 272 ? 1.511 -15.235 0.453 1.00 90.69 272 GLN A CA 1
ATOM 2122 C C . GLN A 1 272 ? 0.456 -15.267 -0.665 1.00 90.69 272 GLN A C 1
ATOM 2124 O O . GLN A 1 272 ? -0.725 -15.506 -0.418 1.00 90.69 272 GLN A O 1
ATOM 2129 N N . SER A 1 273 ? 0.857 -15.011 -1.909 1.00 94.38 273 SER A N 1
ATOM 2130 C CA . SER A 1 273 ? -0.065 -14.918 -3.037 1.00 94.38 273 SER A CA 1
ATOM 2131 C C . SER A 1 273 ? -0.657 -16.279 -3.415 1.00 94.38 273 SER A C 1
ATOM 2133 O O . SER A 1 273 ? 0.052 -17.251 -3.669 1.00 94.38 273 SER A O 1
ATOM 2135 N N . SER A 1 274 ? -1.981 -16.317 -3.579 1.00 94.88 274 SER A N 1
ATOM 2136 C CA . SER A 1 274 ? -2.685 -17.451 -4.193 1.00 94.88 274 SER A CA 1
ATOM 2137 C C . SER A 1 274 ? -2.509 -17.513 -5.716 1.00 94.88 274 SER A C 1
ATOM 2139 O O . SER A 1 274 ? -2.800 -18.535 -6.338 1.00 94.88 274 SER A O 1
ATOM 2141 N N . GLN A 1 275 ? -2.036 -16.429 -6.346 1.00 96.12 275 GLN A N 1
ATOM 2142 C CA . GLN A 1 275 ? -1.810 -16.328 -7.790 1.00 96.12 275 GLN A CA 1
ATOM 2143 C C . GLN A 1 275 ? -0.452 -15.660 -8.106 1.00 96.12 275 GLN A C 1
ATOM 2145 O O . GLN A 1 275 ? -0.425 -14.620 -8.778 1.00 96.12 275 GLN A O 1
ATOM 2150 N N . PRO A 1 276 ? 0.694 -16.265 -7.714 1.00 94.50 276 PRO A N 1
ATOM 2151 C CA . PRO A 1 276 ? 1.992 -15.580 -7.702 1.00 94.50 276 PRO A CA 1
ATOM 2152 C C . PRO A 1 276 ? 2.405 -14.987 -9.050 1.00 94.50 276 PRO A C 1
ATOM 2154 O O . PRO A 1 276 ? 2.922 -13.878 -9.116 1.00 94.50 276 PRO A O 1
ATOM 2157 N N . ALA A 1 277 ? 2.145 -15.683 -10.161 1.00 91.75 277 ALA A N 1
ATOM 2158 C CA . ALA A 1 277 ? 2.494 -15.178 -11.489 1.00 91.75 277 ALA A CA 1
ATOM 2159 C C . ALA A 1 277 ? 1.719 -13.898 -11.863 1.00 91.75 277 ALA A C 1
ATOM 2161 O O . ALA A 1 277 ? 2.294 -12.978 -12.450 1.00 91.75 277 ALA A O 1
ATOM 2162 N N . LYS A 1 278 ? 0.427 -13.822 -11.513 1.00 93.00 278 LYS A N 1
ATOM 2163 C CA . LYS A 1 278 ? -0.402 -12.641 -11.789 1.00 93.00 278 LYS A CA 1
ATOM 2164 C C . LYS A 1 278 ? -0.026 -11.482 -10.876 1.00 93.00 278 LYS A C 1
ATOM 2166 O O . LYS A 1 278 ? 0.093 -10.361 -11.361 1.00 93.00 278 LYS A O 1
ATOM 2171 N N . ASP A 1 279 ? 0.212 -11.749 -9.596 1.00 93.69 279 ASP A N 1
ATOM 2172 C CA . ASP A 1 279 ? 0.569 -10.698 -8.642 1.00 93.69 279 ASP A CA 1
ATOM 2173 C C . ASP A 1 279 ? 1.990 -10.179 -8.875 1.00 93.69 279 ASP A C 1
ATOM 2175 O O . ASP A 1 279 ? 2.206 -8.971 -8.836 1.00 93.69 279 ASP A O 1
ATOM 2179 N N . LYS A 1 280 ? 2.930 -11.042 -9.289 1.00 90.88 280 LYS A N 1
ATOM 2180 C CA . LYS A 1 280 ? 4.250 -10.611 -9.773 1.00 90.88 280 LYS A CA 1
ATOM 2181 C C . LYS A 1 280 ? 4.128 -9.630 -10.934 1.00 90.88 280 LYS A C 1
ATOM 2183 O O . LYS A 1 280 ? 4.782 -8.592 -10.931 1.00 90.88 280 LYS A O 1
ATOM 2188 N N . LYS A 1 281 ? 3.302 -9.961 -11.934 1.00 89.81 281 LYS A N 1
ATOM 2189 C CA . LYS A 1 281 ? 3.054 -9.079 -13.080 1.00 89.81 281 LYS A CA 1
ATOM 2190 C C . LYS A 1 281 ? 2.474 -7.739 -12.616 1.00 89.81 281 LYS A C 1
ATOM 2192 O O . LYS A 1 281 ? 3.000 -6.706 -13.011 1.00 89.81 281 LYS A O 1
ATOM 2197 N N . ARG A 1 282 ? 1.456 -7.756 -11.748 1.00 90.19 282 ARG A N 1
ATOM 2198 C CA . ARG A 1 282 ? 0.827 -6.540 -11.204 1.00 90.19 282 ARG A CA 1
ATOM 2199 C C . ARG A 1 282 ? 1.821 -5.654 -10.455 1.00 90.19 282 ARG A C 1
ATOM 2201 O O . ARG A 1 282 ? 1.811 -4.447 -10.662 1.00 90.19 282 ARG A O 1
ATOM 2208 N N . LEU A 1 283 ? 2.689 -6.238 -9.627 1.00 88.69 283 LEU A N 1
ATOM 2209 C CA . LEU A 1 283 ? 3.733 -5.490 -8.923 1.00 88.69 283 LEU A CA 1
ATOM 2210 C C . LEU A 1 283 ? 4.726 -4.846 -9.894 1.00 88.69 283 LEU A C 1
ATOM 2212 O O . LEU A 1 283 ? 5.062 -3.680 -9.729 1.00 88.69 283 LEU A O 1
ATOM 2216 N N . ILE A 1 284 ? 5.161 -5.565 -10.936 1.00 86.44 284 ILE A N 1
ATOM 2217 C CA . ILE A 1 284 ? 6.041 -4.996 -11.972 1.00 86.44 284 ILE A CA 1
ATOM 2218 C C . ILE A 1 284 ? 5.353 -3.818 -12.672 1.00 86.44 284 ILE A C 1
ATOM 2220 O O . ILE A 1 284 ? 5.971 -2.772 -12.848 1.00 86.44 284 ILE A O 1
ATOM 2224 N N . GLU A 1 285 ? 4.079 -3.966 -13.041 1.00 85.38 285 GLU A N 1
ATOM 2225 C CA . GLU A 1 285 ? 3.294 -2.891 -13.660 1.00 85.38 285 GLU A CA 1
ATOM 2226 C C . GLU A 1 285 ? 3.193 -1.660 -12.744 1.00 85.38 285 GLU A C 1
ATOM 2228 O O . GLU A 1 285 ? 3.369 -0.536 -13.213 1.00 85.38 285 GLU A O 1
ATOM 2233 N N . TRP A 1 286 ? 3.001 -1.870 -11.438 1.00 85.00 286 TRP A N 1
ATOM 2234 C CA . TRP A 1 286 ? 3.008 -0.809 -10.427 1.00 85.00 286 TRP A CA 1
ATOM 2235 C C . TRP A 1 286 ? 4.364 -0.106 -10.303 1.00 85.00 286 TRP A C 1
ATOM 2237 O O . TRP A 1 286 ? 4.407 1.121 -10.250 1.00 85.00 286 TRP A O 1
ATOM 2247 N N . VAL A 1 287 ? 5.478 -0.842 -10.286 1.00 84.62 287 VAL A N 1
ATOM 2248 C CA . VAL A 1 287 ? 6.816 -0.228 -10.216 1.00 84.62 287 VAL A CA 1
ATOM 2249 C C . VAL A 1 287 ? 7.107 0.577 -11.481 1.00 84.62 287 VAL A C 1
ATOM 2251 O O . VAL A 1 287 ? 7.569 1.712 -11.393 1.00 84.62 287 VAL A O 1
ATOM 2254 N N . ILE A 1 288 ? 6.792 0.034 -12.661 1.00 80.31 288 ILE A N 1
ATOM 2255 C CA . ILE A 1 288 ? 6.984 0.738 -13.938 1.00 80.31 288 ILE A CA 1
ATOM 2256 C C . ILE A 1 288 ? 6.154 2.025 -13.978 1.00 80.31 288 ILE A C 1
ATOM 2258 O O . ILE A 1 288 ? 6.661 3.057 -14.399 1.00 80.31 288 ILE A O 1
ATOM 2262 N N . PHE A 1 289 ? 4.904 1.993 -13.509 1.00 78.62 289 PHE A N 1
ATOM 2263 C CA . PHE A 1 289 ? 4.051 3.184 -13.473 1.00 78.62 289 PHE A CA 1
ATOM 2264 C C . PHE A 1 289 ? 4.633 4.321 -12.619 1.00 78.62 289 PHE A C 1
ATOM 2266 O O . PHE A 1 289 ? 4.450 5.489 -12.952 1.00 78.62 289 PHE A O 1
ATOM 2273 N N . ASN A 1 290 ? 5.352 3.982 -11.546 1.00 72.56 290 ASN A N 1
ATOM 2274 C CA . ASN A 1 290 ? 5.925 4.944 -10.603 1.00 72.56 290 ASN A CA 1
ATOM 2275 C C . ASN A 1 290 ? 7.383 5.326 -10.906 1.00 72.56 290 ASN A C 1
ATOM 2277 O O . ASN A 1 290 ? 7.978 6.088 -10.147 1.00 72.56 290 ASN A O 1
ATOM 2281 N N . THR A 1 291 ? 7.980 4.807 -11.980 1.00 70.00 291 THR A N 1
ATOM 2282 C CA . THR A 1 291 ? 9.387 5.058 -12.307 1.00 70.00 291 THR A CA 1
ATOM 2283 C C . THR A 1 291 ? 9.532 5.786 -13.635 1.00 70.00 291 THR A C 1
ATOM 2285 O O . THR A 1 291 ? 8.813 5.540 -14.601 1.00 70.00 291 THR A O 1
ATOM 2288 N N . GLU A 1 292 ? 10.510 6.685 -13.701 1.00 70.19 292 GLU A N 1
ATOM 2289 C CA . GLU A 1 292 ? 11.072 7.123 -14.973 1.00 70.19 292 GLU A CA 1
ATOM 2290 C C . GLU A 1 292 ? 12.301 6.277 -15.317 1.00 70.19 292 GLU A C 1
ATOM 2292 O O . GLU A 1 292 ? 12.951 5.701 -14.442 1.00 70.19 292 GLU A O 1
ATOM 2297 N N . GLY A 1 293 ? 12.611 6.162 -16.607 1.00 71.19 293 GLY A N 1
ATOM 2298 C CA . GLY A 1 293 ? 13.717 5.331 -17.053 1.00 71.19 293 GLY A CA 1
ATOM 2299 C C . GLY A 1 293 ? 14.241 5.687 -18.432 1.00 71.19 293 GLY A C 1
ATOM 2300 O O . GLY A 1 293 ? 13.622 6.425 -19.202 1.00 71.19 293 GLY A O 1
ATOM 2301 N N . VAL A 1 294 ? 15.404 5.124 -18.729 1.00 77.00 294 VAL A N 1
ATOM 2302 C CA . VAL A 1 294 ? 16.095 5.207 -20.008 1.00 77.00 294 VAL A CA 1
ATOM 2303 C C . VAL A 1 294 ? 15.891 3.890 -20.742 1.00 77.00 294 VAL A C 1
ATOM 2305 O O . VAL A 1 294 ? 16.078 2.810 -20.183 1.00 77.00 294 VAL A O 1
ATOM 2308 N N . LEU A 1 295 ? 15.508 3.975 -22.012 1.00 78.75 295 LEU A N 1
ATOM 2309 C CA . LEU A 1 295 ? 15.555 2.818 -22.894 1.00 78.75 295 LEU A CA 1
ATOM 2310 C C . LEU A 1 295 ? 17.004 2.591 -23.332 1.00 78.75 295 LEU A C 1
ATOM 2312 O O . LEU A 1 295 ? 17.599 3.463 -23.963 1.00 78.75 295 LEU A O 1
ATOM 2316 N N . ALA A 1 296 ? 17.552 1.427 -22.997 1.00 82.94 296 ALA A N 1
ATOM 2317 C CA . ALA A 1 296 ? 18.900 1.003 -23.348 1.00 82.94 296 ALA A CA 1
ATOM 2318 C C . ALA A 1 296 ? 18.860 -0.254 -24.222 1.00 82.94 296 ALA A C 1
ATOM 2320 O O . ALA A 1 296 ? 17.951 -1.078 -24.111 1.00 82.94 296 ALA A O 1
ATOM 2321 N N . PHE A 1 297 ? 19.862 -0.419 -25.081 1.00 83.25 297 PHE A N 1
ATOM 2322 C CA . PHE A 1 297 ? 20.060 -1.653 -25.832 1.00 83.25 297 PHE A CA 1
ATOM 2323 C C . PHE A 1 297 ? 21.177 -2.467 -25.195 1.00 83.25 297 PHE A C 1
ATOM 2325 O O . PHE A 1 297 ? 22.218 -1.918 -24.846 1.00 83.25 297 PHE A O 1
ATOM 2332 N N . ASP A 1 298 ? 20.970 -3.774 -25.083 1.00 84.25 298 ASP A N 1
ATOM 2333 C CA . ASP A 1 298 ? 21.998 -4.719 -24.649 1.00 84.25 298 ASP A CA 1
ATOM 2334 C C . ASP A 1 298 ? 22.049 -5.911 -25.609 1.00 84.25 298 ASP A C 1
ATOM 2336 O O . ASP A 1 298 ? 21.075 -6.220 -26.303 1.00 84.25 298 ASP A O 1
ATOM 2340 N N . GLU A 1 299 ? 23.185 -6.598 -25.661 1.00 83.81 299 GLU A N 1
ATOM 2341 C CA . GLU A 1 299 ? 23.337 -7.825 -26.424 1.00 83.81 299 GLU A CA 1
ATOM 2342 C C . GLU A 1 299 ? 23.984 -8.944 -25.616 1.00 83.81 299 GLU A C 1
ATOM 2344 O O . GLU A 1 299 ? 25.048 -8.811 -25.017 1.00 83.81 299 GLU A O 1
ATOM 2349 N N . SER A 1 300 ? 23.352 -10.114 -25.651 1.00 82.69 300 SER A N 1
ATOM 2350 C CA . SER A 1 300 ? 23.818 -11.285 -24.920 1.00 82.69 300 SER A CA 1
ATOM 2351 C C . SER A 1 300 ? 24.173 -12.413 -25.878 1.00 82.69 300 SER A C 1
ATOM 2353 O O . SER A 1 300 ? 23.302 -12.988 -26.540 1.00 82.69 300 SER A O 1
ATOM 2355 N N . ASP A 1 301 ? 25.456 -12.773 -25.911 1.00 84.12 301 ASP A N 1
ATOM 2356 C CA . ASP A 1 301 ? 25.941 -13.964 -26.604 1.00 84.12 301 ASP A CA 1
ATOM 2357 C C . ASP A 1 301 ? 25.768 -15.204 -25.720 1.00 84.12 301 ASP A C 1
ATOM 2359 O O . ASP A 1 301 ? 26.290 -15.299 -24.607 1.00 84.12 301 ASP A O 1
ATOM 2363 N N . ARG A 1 302 ? 25.068 -16.213 -26.238 1.00 82.44 302 ARG A N 1
ATOM 2364 C CA . ARG A 1 302 ? 24.842 -17.486 -25.548 1.00 82.44 302 ARG A CA 1
ATOM 2365 C C . ARG A 1 302 ? 25.468 -18.633 -26.325 1.00 82.44 302 ARG A C 1
ATOM 2367 O O . ARG A 1 302 ? 25.023 -18.979 -27.422 1.00 82.44 302 ARG A O 1
ATOM 2374 N N . ALA A 1 303 ? 26.492 -19.256 -25.742 1.00 84.25 303 ALA A N 1
ATOM 2375 C CA . ALA A 1 303 ? 27.053 -20.505 -26.248 1.00 84.25 303 ALA A CA 1
ATOM 2376 C C . ALA A 1 303 ? 25.997 -21.624 -26.179 1.00 84.25 303 ALA A C 1
ATOM 2378 O O . ALA A 1 303 ? 25.266 -21.728 -25.195 1.00 84.25 303 ALA A O 1
ATOM 2379 N N . ARG A 1 304 ? 25.893 -22.447 -27.232 1.00 86.25 304 ARG A N 1
ATOM 2380 C CA . ARG A 1 304 ? 24.929 -23.561 -27.282 1.00 86.25 304 ARG A CA 1
ATOM 2381 C C . ARG A 1 304 ? 25.620 -24.912 -27.391 1.00 86.25 304 ARG A C 1
ATOM 2383 O O . ARG A 1 304 ? 25.485 -25.740 -26.505 1.00 86.25 304 ARG A O 1
ATOM 2390 N N . SER A 1 305 ? 26.338 -25.161 -28.484 1.00 86.38 305 SER A N 1
ATOM 2391 C CA . SER A 1 305 ? 27.078 -26.417 -28.688 1.00 86.38 305 SER A CA 1
ATOM 2392 C C . SER A 1 305 ? 28.078 -26.293 -29.838 1.00 86.38 305 SER A C 1
ATOM 2394 O O . SER A 1 305 ? 28.085 -25.298 -30.558 1.00 86.38 305 SER A O 1
ATOM 2396 N N . LYS A 1 306 ? 28.903 -27.321 -30.069 1.00 84.25 306 LYS A N 1
ATOM 2397 C CA . LYS A 1 306 ? 29.833 -27.357 -31.212 1.00 84.25 306 LYS A CA 1
ATOM 2398 C C . LYS A 1 306 ? 29.152 -27.634 -32.566 1.00 84.25 306 LYS A C 1
ATOM 2400 O O . LYS A 1 306 ? 29.756 -27.337 -33.591 1.00 84.25 306 LYS A O 1
ATOM 2405 N N . SER A 1 307 ? 27.932 -28.187 -32.595 1.00 81.44 307 SER A N 1
ATOM 2406 C CA . SER A 1 307 ? 27.337 -28.742 -33.830 1.00 81.44 307 SER A CA 1
ATOM 2407 C C . SER A 1 307 ? 25.815 -28.562 -34.003 1.00 81.44 307 SER A C 1
ATOM 2409 O O . SER A 1 307 ? 25.219 -29.210 -34.860 1.00 81.44 307 SER A O 1
ATOM 2411 N N . THR A 1 308 ? 25.147 -27.672 -33.259 1.00 84.62 308 THR A N 1
ATOM 2412 C CA . THR A 1 308 ? 23.690 -27.465 -33.423 1.00 84.62 308 THR A CA 1
ATOM 2413 C C . THR A 1 308 ? 23.326 -26.611 -34.644 1.00 84.62 308 THR A C 1
ATOM 2415 O O . THR A 1 308 ? 23.929 -25.564 -34.869 1.00 84.62 308 THR A O 1
ATOM 2418 N N . LYS A 1 309 ? 22.311 -27.037 -35.404 1.00 76.75 309 LYS A N 1
ATOM 2419 C CA . LYS A 1 309 ? 21.664 -26.263 -36.486 1.00 76.75 309 LYS A CA 1
ATOM 2420 C C . LYS A 1 309 ? 20.147 -26.104 -36.300 1.00 76.75 309 LYS A C 1
ATOM 2422 O O . LYS A 1 309 ? 19.508 -25.420 -37.082 1.00 76.75 309 LYS A O 1
ATOM 2427 N N . ARG A 1 310 ? 19.570 -26.753 -35.280 1.00 81.06 310 ARG A N 1
ATOM 2428 C CA . ARG A 1 310 ? 18.111 -26.843 -35.055 1.00 81.06 310 ARG A CA 1
ATOM 2429 C C . ARG A 1 310 ? 17.530 -25.657 -34.281 1.00 81.06 310 ARG A C 1
ATOM 2431 O O . ARG A 1 310 ? 16.326 -25.581 -34.088 1.00 81.06 310 ARG A O 1
ATOM 2438 N N . ILE A 1 311 ? 18.387 -24.767 -33.793 1.00 81.25 311 ILE A N 1
ATOM 2439 C CA . ILE A 1 311 ? 17.986 -23.619 -32.986 1.00 81.25 311 ILE A CA 1
ATOM 2440 C C . ILE A 1 311 ? 17.836 -22.409 -33.911 1.00 81.25 311 ILE A C 1
ATOM 2442 O O . ILE A 1 311 ? 18.740 -22.116 -34.695 1.00 81.25 311 ILE A O 1
ATOM 2446 N N . TYR A 1 312 ? 16.707 -21.707 -33.802 1.00 84.69 312 TYR A N 1
ATOM 2447 C CA . TYR A 1 312 ? 16.415 -20.524 -34.610 1.00 84.69 312 TYR A CA 1
ATOM 2448 C C . TYR A 1 312 ? 17.537 -19.478 -34.511 1.00 84.69 312 TYR A C 1
ATOM 2450 O O . TYR A 1 312 ? 17.985 -19.138 -33.412 1.00 84.69 312 TYR A O 1
ATOM 2458 N N . LYS A 1 313 ? 18.004 -18.992 -35.669 1.00 85.50 313 LYS A N 1
ATOM 2459 C CA . LYS A 1 313 ? 19.074 -17.985 -35.800 1.00 85.50 313 LYS A CA 1
ATOM 2460 C C . LYS A 1 313 ? 20.371 -18.319 -35.042 1.00 85.50 313 LYS A C 1
ATOM 2462 O O . LYS A 1 313 ? 21.094 -17.432 -34.596 1.00 85.50 313 LYS A O 1
ATOM 2467 N N . VAL A 1 314 ? 20.697 -19.608 -34.907 1.00 89.31 314 VAL A N 1
ATOM 2468 C CA . VAL A 1 314 ? 21.997 -20.044 -34.383 1.00 89.31 314 VAL A CA 1
ATOM 2469 C C . VAL A 1 314 ? 23.085 -19.912 -35.449 1.00 89.31 314 VAL A C 1
ATOM 2471 O O . VAL A 1 314 ? 22.880 -20.279 -36.605 1.00 89.31 314 VAL A O 1
ATOM 2474 N N . TYR A 1 315 ? 24.268 -19.432 -35.073 1.00 89.94 315 TYR A N 1
ATOM 2475 C CA . TYR A 1 315 ? 25.391 -19.295 -35.998 1.00 89.94 315 TYR A CA 1
ATOM 2476 C C . TYR A 1 315 ? 26.737 -19.538 -35.309 1.00 89.94 315 TYR A C 1
ATOM 2478 O O . TYR A 1 315 ? 26.847 -19.566 -34.081 1.00 89.94 315 TYR A O 1
ATOM 2486 N N . LYS A 1 316 ? 27.780 -19.760 -36.116 1.00 89.38 316 LYS A N 1
ATOM 2487 C CA . LYS A 1 316 ? 29.137 -20.025 -35.629 1.00 89.38 316 LYS A CA 1
ATOM 2488 C C . LYS A 1 316 ? 29.764 -18.736 -35.098 1.00 89.38 316 LYS A C 1
ATOM 2490 O O . LYS A 1 316 ? 30.000 -17.801 -35.862 1.00 89.38 316 LYS A O 1
ATOM 2495 N N . GLN A 1 317 ? 30.099 -18.723 -33.815 1.00 88.75 317 GLN A N 1
ATOM 2496 C CA . GLN A 1 317 ? 30.711 -17.598 -33.113 1.00 88.75 317 GLN A CA 1
ATOM 2497 C C . GLN A 1 317 ? 31.997 -18.017 -32.396 1.00 88.75 317 GLN A C 1
ATOM 2499 O O . GLN A 1 317 ? 32.211 -19.198 -32.098 1.00 88.75 317 GLN A O 1
ATOM 2504 N N . LYS A 1 318 ? 32.886 -17.050 -32.148 1.00 86.00 318 LYS A N 1
ATOM 2505 C CA . LYS A 1 318 ? 34.129 -17.288 -31.407 1.00 86.00 318 LYS A CA 1
ATOM 2506 C C . LYS A 1 318 ? 33.796 -17.463 -29.926 1.00 86.00 318 LYS A C 1
ATOM 2508 O O . LYS A 1 318 ? 33.119 -16.628 -29.338 1.00 86.00 318 LYS A O 1
ATOM 2513 N N . HIS A 1 319 ? 34.282 -18.538 -29.321 1.00 84.88 319 HIS A N 1
ATOM 2514 C CA . HIS A 1 319 ? 34.099 -18.799 -27.901 1.00 84.88 319 HIS A CA 1
ATOM 2515 C C . HIS A 1 319 ? 35.231 -18.136 -27.110 1.00 84.88 319 HIS A C 1
ATOM 2517 O O . HIS A 1 319 ? 36.383 -18.564 -27.206 1.00 84.88 319 HIS A O 1
ATOM 2523 N N . LYS A 1 320 ? 34.911 -17.082 -26.345 1.00 79.00 320 LYS A N 1
ATOM 2524 C CA . LYS A 1 320 ? 35.908 -16.261 -25.630 1.00 79.00 320 LYS A CA 1
ATOM 2525 C C . LYS A 1 320 ? 36.781 -17.095 -24.682 1.00 79.00 320 LYS A C 1
ATOM 2527 O O . LYS A 1 320 ? 37.993 -16.935 -24.704 1.00 79.00 320 LYS A O 1
ATOM 2532 N N . GLY A 1 321 ? 36.189 -18.033 -23.938 1.00 80.62 321 GLY A N 1
ATOM 2533 C CA . GLY A 1 321 ? 36.911 -18.825 -22.934 1.00 80.62 321 GLY A CA 1
ATOM 2534 C C . GLY A 1 321 ? 37.826 -19.922 -23.489 1.00 80.62 321 GLY A C 1
ATOM 2535 O O . GLY A 1 321 ? 38.788 -20.291 -22.833 1.00 80.62 321 GLY A O 1
ATOM 2536 N N . SER A 1 322 ? 37.564 -20.448 -24.692 1.00 82.88 322 SER A N 1
ATOM 2537 C CA . SER A 1 322 ? 38.366 -21.553 -25.255 1.00 82.88 322 SER A CA 1
ATOM 2538 C C . SER A 1 322 ? 39.188 -21.164 -26.482 1.00 82.88 322 SER A C 1
ATOM 2540 O O . SER A 1 322 ? 39.831 -22.026 -27.074 1.00 82.88 322 SER A O 1
ATOM 2542 N N . GLY A 1 323 ? 39.082 -19.919 -26.960 1.00 83.25 323 GLY A N 1
ATOM 2543 C CA . GLY A 1 323 ? 39.713 -19.442 -28.199 1.00 83.25 323 GLY A CA 1
ATOM 2544 C C . GLY A 1 323 ? 39.170 -20.059 -29.500 1.00 83.25 323 GLY A C 1
ATOM 2545 O O . GLY A 1 323 ? 39.446 -19.543 -30.584 1.00 83.25 323 GLY A O 1
ATOM 2546 N N . GLY A 1 324 ? 38.382 -21.135 -29.403 1.00 87.44 324 GLY A N 1
ATOM 2547 C CA . GLY A 1 324 ? 37.786 -21.870 -30.516 1.00 87.44 324 GLY A CA 1
ATOM 2548 C C . GLY A 1 324 ? 36.453 -21.293 -30.994 1.00 87.44 324 GLY A C 1
ATOM 2549 O O . GLY A 1 324 ? 36.124 -20.131 -30.759 1.00 87.44 324 GLY A O 1
ATOM 2550 N N . TYR A 1 325 ? 35.659 -22.124 -31.670 1.00 88.56 325 TYR A N 1
ATOM 2551 C CA . TYR A 1 325 ? 34.345 -21.741 -32.189 1.00 88.56 325 TYR A CA 1
ATOM 2552 C C . TYR A 1 325 ? 33.258 -22.682 -31.688 1.00 88.56 325 TYR A C 1
ATOM 2554 O O . TYR A 1 325 ? 33.455 -23.895 -31.620 1.00 88.56 325 TYR A O 1
ATOM 2562 N N . VAL A 1 326 ? 32.093 -22.110 -31.406 1.00 90.88 326 VAL A N 1
ATOM 2563 C CA . VAL A 1 326 ? 30.864 -22.834 -31.074 1.00 90.88 326 VAL A CA 1
ATOM 2564 C C . VAL A 1 326 ? 29.711 -22.246 -31.872 1.00 90.88 326 VAL A C 1
ATOM 2566 O O . VAL A 1 326 ? 29.763 -21.093 -32.296 1.00 90.88 326 VAL A O 1
ATOM 2569 N N . ASN A 1 327 ? 28.653 -23.021 -32.061 1.00 89.44 327 ASN A N 1
ATOM 2570 C CA . ASN A 1 327 ? 27.380 -22.465 -32.483 1.00 89.44 327 ASN A CA 1
ATOM 2571 C C . ASN A 1 327 ? 26.702 -21.835 -31.266 1.00 89.44 327 ASN A C 1
ATOM 2573 O O . ASN A 1 327 ? 26.632 -22.440 -30.189 1.00 89.44 327 ASN A O 1
ATOM 2577 N N . GLY A 1 328 ? 26.191 -20.621 -31.431 1.00 88.81 328 GLY A N 1
ATOM 2578 C CA . GLY A 1 328 ? 25.328 -20.011 -30.435 1.00 88.81 328 GLY A CA 1
ATOM 2579 C C . GLY A 1 328 ? 24.456 -18.901 -30.993 1.00 88.81 328 GLY A C 1
ATOM 2580 O O . GLY A 1 328 ? 24.296 -18.792 -32.207 1.00 88.81 328 GLY A O 1
ATOM 2581 N N . GLN A 1 329 ? 23.813 -18.169 -30.092 1.00 89.81 329 GLN A N 1
ATOM 2582 C CA . GLN A 1 329 ? 22.822 -17.149 -30.422 1.00 89.81 329 GLN A CA 1
ATOM 2583 C C . GLN A 1 329 ? 23.213 -15.833 -29.774 1.00 89.81 329 GLN A C 1
ATOM 2585 O O . GLN A 1 329 ? 23.623 -15.827 -28.615 1.00 89.81 329 GLN A O 1
ATOM 2590 N N . THR A 1 330 ? 23.002 -14.745 -30.499 1.00 88.31 330 THR A N 1
ATOM 2591 C CA . THR A 1 330 ? 23.064 -13.397 -29.943 1.00 88.31 330 THR A CA 1
ATOM 2592 C C . THR A 1 330 ? 21.642 -12.879 -29.824 1.00 88.31 330 THR A C 1
ATOM 2594 O O . THR A 1 330 ? 20.896 -12.879 -30.807 1.00 88.31 330 THR A O 1
ATOM 2597 N N . ILE A 1 331 ? 21.261 -12.476 -28.619 1.00 87.62 331 ILE A N 1
ATOM 2598 C CA . ILE A 1 331 ? 19.966 -11.858 -28.340 1.00 87.62 331 ILE A CA 1
ATOM 2599 C C . ILE A 1 331 ? 20.212 -10.365 -28.180 1.00 87.62 331 ILE A C 1
ATOM 2601 O O . ILE A 1 331 ? 21.027 -9.987 -27.347 1.00 87.62 331 ILE A O 1
ATOM 2605 N N . VAL A 1 332 ? 19.522 -9.549 -28.969 1.00 87.50 332 VAL A N 1
ATOM 2606 C CA . VAL A 1 332 ? 19.464 -8.096 -28.792 1.00 87.50 332 VAL A CA 1
ATOM 2607 C C . VAL A 1 332 ? 18.255 -7.800 -27.917 1.00 87.50 332 VAL A C 1
ATOM 2609 O O . VAL A 1 332 ? 17.160 -8.280 -28.211 1.00 87.50 332 VAL A O 1
ATOM 2612 N N . LEU A 1 333 ? 18.460 -7.058 -26.838 1.00 86.06 333 LEU A N 1
ATOM 2613 C CA . LEU A 1 333 ? 17.452 -6.690 -25.852 1.00 86.06 333 LEU A CA 1
ATOM 2614 C C . LEU A 1 333 ? 17.205 -5.183 -25.923 1.00 86.06 333 LEU A C 1
ATOM 2616 O O . LEU A 1 333 ? 18.149 -4.403 -26.022 1.00 86.06 333 LEU A O 1
ATOM 2620 N N . LEU A 1 334 ? 15.940 -4.785 -25.829 1.00 87.00 334 LEU A N 1
ATOM 2621 C CA . LEU A 1 334 ? 15.543 -3.434 -25.452 1.00 87.00 334 LEU A CA 1
ATOM 2622 C C . LEU A 1 334 ? 15.190 -3.476 -23.964 1.00 87.00 334 LEU A C 1
ATOM 2624 O O . LEU A 1 334 ? 14.283 -4.206 -23.560 1.00 87.00 334 LEU A O 1
ATOM 2628 N N . LEU A 1 335 ? 15.925 -2.726 -23.155 1.00 86.31 335 LEU A N 1
ATOM 2629 C CA . LEU A 1 335 ? 15.795 -2.671 -21.706 1.00 86.31 335 LEU A CA 1
ATOM 2630 C C . LEU A 1 335 ? 15.208 -1.319 -21.298 1.00 86.31 335 LEU A C 1
ATOM 2632 O O . LEU A 1 335 ? 15.707 -0.283 -21.722 1.00 86.31 335 LEU A O 1
ATOM 2636 N N . LEU A 1 336 ? 14.183 -1.317 -20.450 1.00 82.62 336 LEU A N 1
ATOM 2637 C CA . LEU A 1 336 ? 13.798 -0.139 -19.679 1.00 82.62 336 LEU A CA 1
ATOM 2638 C C . LEU A 1 336 ? 14.605 -0.155 -18.382 1.00 82.62 336 LEU A C 1
ATOM 2640 O O . LEU A 1 336 ? 14.370 -0.998 -17.516 1.00 82.62 336 LEU A O 1
ATOM 2644 N N . VAL A 1 337 ? 15.572 0.750 -18.287 1.00 82.88 337 VAL A N 1
ATOM 2645 C CA . VAL A 1 337 ? 16.448 0.922 -17.128 1.00 82.88 337 VAL A CA 1
ATOM 2646 C C . VAL A 1 337 ? 15.925 2.096 -16.316 1.00 82.88 337 VAL A C 1
ATOM 2648 O O . VAL A 1 337 ? 15.971 3.237 -16.770 1.00 82.88 337 VAL A O 1
ATOM 2651 N N . THR A 1 338 ? 15.406 1.828 -15.128 1.00 80.56 338 THR A N 1
ATOM 2652 C CA . THR A 1 338 ? 14.989 2.851 -14.163 1.00 80.56 338 THR A CA 1
ATOM 2653 C C . THR A 1 338 ? 16.013 2.932 -13.034 1.00 80.56 338 THR A C 1
ATOM 2655 O O . THR A 1 338 ? 16.942 2.125 -12.971 1.00 80.56 338 THR A O 1
ATOM 2658 N N . SER A 1 339 ? 15.861 3.894 -12.123 1.00 74.25 339 SER A N 1
ATOM 2659 C CA . SER A 1 339 ? 16.692 3.960 -10.912 1.00 74.25 339 SER A CA 1
ATOM 2660 C C . SER A 1 339 ? 16.522 2.742 -9.995 1.00 74.25 339 SER A C 1
ATOM 2662 O O . SER A 1 339 ? 17.412 2.458 -9.200 1.00 74.25 339 SER A O 1
ATOM 2664 N N . SER A 1 340 ? 15.401 2.020 -10.107 1.00 70.19 340 SER A N 1
ATOM 2665 C CA . SER A 1 340 ? 15.048 0.916 -9.206 1.00 70.19 340 SER A CA 1
ATOM 2666 C C . SER A 1 340 ? 15.109 -0.459 -9.869 1.00 70.19 340 SER A C 1
ATOM 2668 O O . SER A 1 340 ? 15.457 -1.437 -9.213 1.00 70.19 340 SER A O 1
ATOM 2670 N N . ILE A 1 341 ? 14.746 -0.575 -11.151 1.00 74.00 341 ILE A N 1
ATOM 2671 C CA . ILE A 1 341 ? 14.661 -1.861 -11.855 1.00 74.00 341 ILE A CA 1
ATOM 2672 C C . ILE A 1 341 ? 15.128 -1.760 -13.307 1.00 74.00 341 ILE A C 1
ATOM 2674 O O . ILE A 1 341 ? 14.973 -0.740 -13.970 1.00 74.00 341 ILE A O 1
ATOM 2678 N N . THR A 1 342 ? 15.652 -2.867 -13.832 1.00 77.44 342 THR A N 1
ATOM 2679 C CA . THR A 1 342 ? 15.898 -3.045 -15.268 1.00 77.44 342 THR A CA 1
ATOM 2680 C C . THR A 1 342 ? 14.998 -4.147 -15.803 1.00 77.44 342 THR A C 1
ATOM 2682 O O . THR A 1 342 ? 15.043 -5.280 -15.321 1.00 77.44 342 THR A O 1
ATOM 2685 N N . VAL A 1 343 ? 14.181 -3.826 -16.807 1.00 81.62 343 VAL A N 1
ATOM 2686 C CA . VAL A 1 343 ? 13.191 -4.751 -17.375 1.00 81.62 343 VAL A CA 1
ATOM 2687 C C . VAL A 1 343 ? 13.424 -4.907 -18.877 1.00 81.62 343 VAL A C 1
ATOM 2689 O O . VAL A 1 343 ? 13.469 -3.898 -19.579 1.00 81.62 343 VAL A O 1
ATOM 2692 N N . PRO A 1 344 ? 13.531 -6.134 -19.420 1.00 83.12 344 PRO A N 1
ATOM 2693 C CA . PRO A 1 344 ? 13.486 -6.328 -20.862 1.00 83.12 344 PRO A CA 1
ATOM 2694 C C . PRO A 1 344 ? 12.077 -6.032 -21.380 1.00 83.12 344 PRO A C 1
ATOM 2696 O O . PRO A 1 344 ? 11.118 -6.719 -21.033 1.00 83.12 344 PRO A O 1
ATOM 2699 N N . VAL A 1 345 ? 11.964 -5.011 -22.224 1.00 82.31 345 VAL A N 1
ATOM 2700 C CA . VAL A 1 345 ? 10.710 -4.568 -22.856 1.00 82.31 345 VAL A CA 1
ATOM 2701 C C . VAL A 1 345 ? 10.642 -4.923 -24.345 1.00 82.31 345 VAL A C 1
ATOM 2703 O O . VAL A 1 345 ? 9.636 -4.677 -25.001 1.00 82.31 345 VAL A O 1
ATOM 2706 N N . GLY A 1 346 ? 11.697 -5.539 -24.880 1.00 85.25 346 GLY A N 1
ATOM 2707 C CA . GLY A 1 346 ? 11.730 -6.115 -26.219 1.00 85.25 346 GLY A CA 1
ATOM 2708 C C . GLY A 1 346 ? 12.953 -7.006 -26.406 1.00 85.25 346 GLY A C 1
ATOM 2709 O O . GLY A 1 346 ? 13.961 -6.844 -25.716 1.00 85.25 346 GLY A O 1
ATOM 2710 N N . PHE A 1 347 ? 12.878 -7.964 -27.328 1.00 91.31 347 PHE A N 1
ATOM 2711 C CA . PHE A 1 347 ? 14.031 -8.784 -27.691 1.00 91.31 347 PHE A CA 1
ATOM 2712 C C . PHE A 1 347 ? 13.944 -9.311 -29.123 1.00 91.31 347 PHE A C 1
ATOM 2714 O O . PHE A 1 347 ? 12.859 -9.534 -29.653 1.00 91.31 347 PHE A O 1
ATOM 2721 N N . PHE A 1 348 ? 15.098 -9.585 -29.731 1.00 89.19 348 PHE A N 1
ATOM 2722 C CA . PHE A 1 348 ? 15.179 -10.240 -31.033 1.00 89.19 348 PHE A CA 1
ATOM 2723 C C . PHE A 1 348 ? 16.477 -11.041 -31.185 1.00 89.19 348 PHE A C 1
ATOM 2725 O O . PHE A 1 348 ? 17.487 -10.760 -30.541 1.00 89.19 348 PHE A O 1
ATOM 2732 N N . PHE A 1 349 ? 16.476 -12.045 -32.063 1.00 89.50 349 PHE A N 1
ATOM 2733 C CA . PHE A 1 349 ? 17.665 -12.854 -32.340 1.00 89.50 349 PHE A CA 1
ATOM 2734 C C . PHE A 1 349 ? 18.449 -12.290 -33.527 1.00 89.50 349 PHE A C 1
ATOM 2736 O O . PHE A 1 349 ? 17.936 -12.217 -34.649 1.00 89.50 349 PHE A O 1
ATOM 2743 N N . TYR A 1 350 ? 19.714 -11.945 -33.294 1.00 90.81 350 TYR A N 1
ATOM 2744 C CA . TYR A 1 350 ? 20.642 -11.543 -34.345 1.00 90.81 350 TYR A CA 1
ATOM 2745 C C . TYR A 1 350 ? 21.245 -12.767 -35.043 1.00 90.81 350 TYR A C 1
ATOM 2747 O O . TYR A 1 350 ? 21.642 -13.744 -34.404 1.00 90.81 350 TYR A O 1
ATOM 2755 N N . MET A 1 351 ? 21.357 -12.682 -36.368 1.00 90.56 351 MET A N 1
ATOM 2756 C CA . MET A 1 351 ? 22.096 -13.631 -37.191 1.00 90.56 351 MET A CA 1
ATOM 2757 C C . MET A 1 351 ? 22.826 -12.860 -38.295 1.00 90.56 351 MET A C 1
ATOM 2759 O O . MET A 1 351 ? 22.191 -12.050 -38.968 1.00 90.56 351 MET A O 1
ATOM 2763 N N . PRO A 1 352 ? 24.132 -13.099 -38.505 1.00 90.94 352 PRO A N 1
ATOM 2764 C CA . PRO A 1 352 ? 24.851 -12.464 -39.594 1.00 90.94 352 PRO A CA 1
ATOM 2765 C C . PRO A 1 352 ? 24.358 -12.988 -40.944 1.00 90.94 352 PRO A C 1
ATOM 2767 O O . PRO A 1 352 ? 24.119 -14.188 -41.091 1.00 90.94 352 PRO A O 1
ATOM 2770 N N . ASP A 1 353 ? 24.304 -12.097 -41.929 1.00 93.81 353 ASP A N 1
ATOM 2771 C CA . ASP A 1 353 ? 24.013 -12.428 -43.323 1.00 93.81 353 ASP A CA 1
ATOM 2772 C C . ASP A 1 353 ? 24.987 -13.519 -43.837 1.00 93.81 353 ASP A C 1
ATOM 2774 O O . ASP A 1 353 ? 26.213 -13.309 -43.838 1.00 93.81 353 ASP A O 1
ATOM 2778 N N . PRO A 1 354 ? 24.476 -14.702 -44.239 1.00 90.88 354 PRO A N 1
ATOM 2779 C CA . PRO A 1 354 ? 25.303 -15.809 -44.709 1.00 90.88 354 PRO A CA 1
ATOM 2780 C C . PRO A 1 354 ? 26.135 -15.482 -45.954 1.00 90.88 354 PRO A C 1
ATOM 2782 O O . PRO A 1 354 ? 27.298 -15.894 -46.021 1.00 90.88 354 PRO A O 1
ATOM 2785 N N . ALA A 1 355 ? 25.577 -14.735 -46.912 1.00 93.00 355 ALA A N 1
ATOM 2786 C CA . ALA A 1 355 ? 26.244 -14.392 -48.166 1.00 93.00 355 ALA A CA 1
ATOM 2787 C C . ALA A 1 355 ? 27.394 -13.413 -47.910 1.00 93.00 355 ALA A C 1
ATOM 2789 O O . ALA A 1 355 ? 28.521 -13.638 -48.360 1.00 93.00 355 ALA A O 1
ATOM 2790 N N . LEU A 1 356 ? 27.152 -12.390 -47.084 1.00 93.12 356 LEU A N 1
ATOM 2791 C CA . LEU A 1 356 ? 28.201 -11.464 -46.648 1.00 93.12 356 LEU A CA 1
ATOM 2792 C C . LEU A 1 356 ? 29.286 -12.169 -45.828 1.00 93.12 356 LEU A C 1
ATOM 2794 O O . LEU A 1 356 ? 30.468 -11.879 -46.003 1.00 93.12 356 LEU A O 1
ATOM 2798 N N . LYS A 1 357 ? 28.928 -13.126 -44.961 1.00 90.62 357 LYS A N 1
ATOM 2799 C CA . LYS A 1 357 ? 29.915 -13.910 -44.199 1.00 90.62 357 LYS A CA 1
ATOM 2800 C C . LYS A 1 357 ? 30.793 -14.779 -45.088 1.00 90.62 357 LYS A C 1
ATOM 2802 O O . LYS A 1 357 ? 31.989 -14.914 -44.813 1.00 90.62 357 LYS A O 1
ATOM 2807 N N . GLN A 1 358 ? 30.209 -15.394 -46.110 1.00 92.06 358 GLN A N 1
ATOM 2808 C CA . GLN A 1 358 ? 30.951 -16.193 -47.075 1.00 92.06 358 GLN A CA 1
ATOM 2809 C C . GLN A 1 358 ? 31.890 -15.311 -47.899 1.00 92.06 358 GLN A C 1
ATOM 2811 O O . GLN A 1 358 ? 33.071 -15.643 -48.022 1.00 92.06 358 GLN A O 1
ATOM 2816 N N . TRP A 1 359 ? 31.397 -14.164 -48.368 1.00 95.44 359 TRP A N 1
ATOM 2817 C CA . TRP A 1 359 ? 32.201 -13.167 -49.065 1.00 95.44 359 TRP A CA 1
ATOM 2818 C C . TRP A 1 359 ? 33.364 -12.656 -48.201 1.00 95.44 359 TRP A C 1
ATOM 2820 O O . TRP A 1 359 ? 34.509 -12.737 -48.630 1.00 95.44 359 TRP A O 1
ATOM 2830 N N . ASP A 1 360 ? 33.114 -12.245 -46.952 1.00 93.06 360 ASP A N 1
ATOM 2831 C CA . ASP A 1 360 ? 34.144 -11.772 -46.010 1.00 93.06 360 ASP A CA 1
ATOM 2832 C C . ASP A 1 360 ? 35.263 -12.802 -45.805 1.00 93.06 360 ASP A C 1
ATOM 2834 O O . ASP A 1 360 ? 36.440 -12.458 -45.658 1.00 93.06 360 ASP A O 1
ATOM 2838 N N . LYS A 1 361 ? 34.892 -14.085 -45.719 1.00 91.12 361 LYS A N 1
ATOM 2839 C CA . LYS A 1 361 ? 35.846 -15.181 -45.539 1.00 91.12 361 LYS A CA 1
ATOM 2840 C C . LYS A 1 361 ? 36.737 -15.324 -46.772 1.00 91.12 361 LYS A C 1
ATOM 2842 O O . LYS A 1 361 ? 37.944 -15.513 -46.618 1.00 91.12 361 LYS A O 1
ATOM 2847 N N . GLU A 1 362 ? 36.147 -15.230 -47.958 1.00 94.00 362 GLU A N 1
ATOM 2848 C CA . GLU A 1 362 ? 36.858 -15.358 -49.224 1.00 94.00 362 GLU A CA 1
ATOM 2849 C C . GLU A 1 362 ? 37.717 -14.126 -49.534 1.00 94.00 362 GLU A C 1
ATOM 2851 O O . GLU A 1 362 ? 38.897 -14.277 -49.840 1.00 94.00 362 GLU A O 1
ATOM 2856 N N . ASP A 1 363 ? 37.204 -12.908 -49.337 1.00 94.94 363 ASP A N 1
ATOM 2857 C CA . ASP A 1 363 ? 37.978 -11.670 -49.502 1.00 94.94 363 ASP A CA 1
ATOM 2858 C C . ASP A 1 363 ? 39.207 -11.655 -48.581 1.00 94.94 363 ASP A C 1
ATOM 2860 O O . ASP A 1 363 ? 40.322 -11.376 -49.028 1.00 94.94 363 ASP A O 1
ATOM 2864 N N . LYS A 1 364 ? 39.054 -12.061 -47.311 1.00 93.44 364 LYS A N 1
ATOM 2865 C CA . LYS A 1 364 ? 40.189 -12.196 -46.379 1.00 93.44 364 LYS A CA 1
ATOM 2866 C C . LYS A 1 364 ? 41.205 -13.237 -46.840 1.00 93.44 364 LYS A C 1
ATOM 2868 O O . LYS A 1 364 ? 42.406 -13.016 -46.670 1.00 93.44 364 LYS A O 1
ATOM 2873 N N . ARG A 1 365 ? 40.748 -14.358 -47.409 1.00 95.88 365 ARG A N 1
ATOM 2874 C CA . ARG A 1 365 ? 41.622 -15.404 -47.960 1.00 95.88 365 ARG A CA 1
ATOM 2875 C C . ARG A 1 365 ? 42.437 -14.858 -49.133 1.00 95.88 365 ARG A C 1
ATOM 2877 O O . ARG A 1 365 ? 43.660 -14.945 -49.099 1.00 95.88 365 ARG A O 1
ATOM 2884 N N . LEU A 1 366 ? 41.780 -14.233 -50.109 1.00 95.19 366 LEU A N 1
ATOM 2885 C CA . LEU A 1 366 ? 42.417 -13.668 -51.303 1.00 95.19 366 LEU A CA 1
ATOM 2886 C C . LEU A 1 366 ? 43.347 -12.495 -50.968 1.00 95.19 366 LEU A C 1
ATOM 2888 O O . LEU A 1 366 ? 44.451 -12.413 -51.505 1.00 95.19 366 LEU A O 1
ATOM 2892 N N . LYS A 1 367 ? 42.955 -11.634 -50.017 1.00 94.94 367 LYS A N 1
ATOM 2893 C CA . LYS A 1 367 ? 43.816 -10.572 -49.475 1.00 94.94 367 LYS A CA 1
ATOM 2894 C C . LYS A 1 367 ? 45.097 -11.148 -48.873 1.00 94.94 367 LYS A C 1
ATOM 2896 O O . LYS A 1 367 ? 46.171 -10.609 -49.118 1.00 94.94 367 LYS A O 1
ATOM 2901 N N . LYS A 1 368 ? 44.998 -12.237 -48.101 1.00 95.44 368 LYS A N 1
ATOM 2902 C CA . LYS A 1 368 ? 46.161 -12.913 -47.503 1.00 95.44 368 LYS A CA 1
ATOM 2903 C C . LYS A 1 368 ? 47.058 -13.575 -48.556 1.00 95.44 368 LYS A C 1
ATOM 2905 O O . LYS A 1 368 ? 48.261 -13.657 -48.348 1.00 95.44 368 LYS A O 1
ATOM 2910 N N . SER A 1 369 ? 46.488 -13.996 -49.682 1.00 94.94 369 SER A N 1
ATOM 2911 C CA . SER A 1 369 ? 47.213 -14.534 -50.841 1.00 94.94 369 SER A CA 1
ATOM 2912 C C . SER A 1 369 ? 47.786 -13.463 -51.782 1.00 94.94 369 SER A C 1
ATOM 2914 O O . SER A 1 369 ? 48.298 -13.811 -52.839 1.00 94.94 369 SER A O 1
ATOM 2916 N N . GLY A 1 370 ? 47.705 -12.174 -51.431 1.00 94.75 370 GLY A N 1
ATOM 2917 C CA . GLY A 1 370 ? 48.310 -11.086 -52.208 1.00 94.75 370 GLY A CA 1
ATOM 2918 C C . GLY A 1 370 ? 47.507 -10.619 -53.428 1.00 94.75 370 GLY A C 1
ATOM 2919 O O . GLY A 1 370 ? 48.002 -9.795 -54.190 1.00 94.75 370 GLY A O 1
ATOM 2920 N N . ILE A 1 371 ? 46.267 -11.086 -53.615 1.00 95.19 371 ILE A N 1
ATOM 2921 C CA . ILE A 1 371 ? 45.438 -10.683 -54.764 1.00 95.19 371 ILE A CA 1
ATOM 2922 C C . ILE A 1 371 ? 45.014 -9.213 -54.630 1.00 95.19 371 ILE A C 1
ATOM 2924 O O . ILE A 1 371 ? 44.561 -8.776 -53.563 1.00 95.19 371 ILE A O 1
ATOM 2928 N N . ALA A 1 372 ? 45.127 -8.438 -55.712 1.00 93.50 372 ALA A N 1
ATOM 2929 C CA . ALA A 1 372 ? 44.732 -7.031 -55.748 1.00 93.50 372 ALA A CA 1
ATOM 2930 C C . ALA A 1 372 ? 43.214 -6.859 -55.558 1.00 93.50 372 ALA A C 1
ATOM 2932 O O . ALA A 1 372 ? 42.426 -7.695 -55.979 1.00 93.50 372 ALA A O 1
ATOM 2933 N N . LYS A 1 373 ? 42.778 -5.756 -54.931 1.00 91.69 373 LYS A N 1
ATOM 2934 C CA . LYS A 1 373 ? 41.358 -5.518 -54.584 1.00 91.69 373 LYS A CA 1
ATOM 2935 C C . LYS A 1 373 ? 40.409 -5.585 -55.793 1.00 91.69 373 LYS A C 1
ATOM 2937 O O . LYS A 1 373 ? 39.273 -6.005 -55.626 1.00 91.69 373 LYS A O 1
ATOM 2942 N N . LYS A 1 374 ? 40.879 -5.186 -56.980 1.00 93.88 374 LYS A N 1
ATOM 2943 C CA . LYS A 1 374 ? 40.115 -5.208 -58.241 1.00 93.88 374 LYS A CA 1
ATOM 2944 C C . LYS A 1 374 ? 39.787 -6.624 -58.740 1.00 93.88 374 LYS A C 1
ATOM 2946 O O . LYS A 1 374 ? 38.793 -6.794 -59.427 1.00 93.88 374 LYS A O 1
ATOM 2951 N N . ASP A 1 375 ? 40.597 -7.613 -58.356 1.00 93.31 375 ASP A N 1
ATOM 2952 C CA . ASP A 1 375 ? 40.483 -9.010 -58.795 1.00 93.31 375 ASP A CA 1
ATOM 2953 C C . ASP A 1 375 ? 39.813 -9.890 -57.716 1.00 93.31 375 ASP A C 1
ATOM 2955 O O . ASP A 1 375 ? 39.841 -11.118 -57.780 1.00 93.31 375 ASP A O 1
ATOM 2959 N N . ARG A 1 376 ? 39.239 -9.268 -56.675 1.00 93.69 376 ARG A N 1
ATOM 2960 C CA . ARG A 1 376 ? 38.502 -9.936 -55.592 1.00 93.69 376 ARG A CA 1
ATOM 2961 C C . ARG A 1 376 ? 36.996 -9.887 -55.864 1.00 93.69 376 ARG A C 1
ATOM 2963 O O . ARG A 1 376 ? 36.537 -8.963 -56.535 1.00 93.69 376 ARG A O 1
ATOM 2970 N N . PRO A 1 377 ? 36.212 -10.847 -55.338 1.00 92.50 377 PRO A N 1
ATOM 2971 C CA . PRO A 1 377 ? 34.772 -10.877 -55.550 1.00 92.50 377 PRO A CA 1
ATOM 2972 C C . PRO A 1 377 ? 34.117 -9.578 -55.076 1.00 92.50 377 PRO A C 1
ATOM 2974 O O . PRO A 1 377 ? 34.480 -9.020 -54.037 1.00 92.50 377 PRO A O 1
ATOM 2977 N N . ILE A 1 378 ? 33.121 -9.119 -55.830 1.00 93.62 378 ILE A N 1
ATOM 2978 C CA . ILE A 1 378 ? 32.321 -7.947 -55.476 1.00 93.62 378 ILE A CA 1
ATOM 2979 C C . ILE A 1 378 ? 31.536 -8.258 -54.200 1.00 93.62 378 ILE A C 1
ATOM 2981 O O . ILE A 1 378 ? 31.026 -9.366 -54.020 1.00 93.62 378 ILE A O 1
ATOM 2985 N N . LYS A 1 379 ? 31.468 -7.276 -53.299 1.00 94.50 379 LYS A N 1
ATOM 2986 C CA . LYS A 1 379 ? 30.691 -7.390 -52.067 1.00 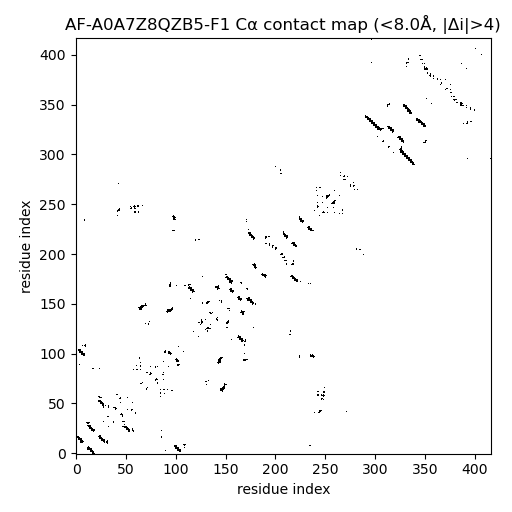94.50 379 LYS A CA 1
ATOM 2987 C C . LYS A 1 379 ? 29.204 -7.525 -52.418 1.00 94.50 379 LYS A C 1
ATOM 2989 O O . LYS A 1 379 ? 28.697 -6.628 -53.090 1.00 94.50 379 LYS A O 1
ATOM 2994 N N . PRO A 1 380 ? 28.511 -8.588 -51.972 1.00 94.00 380 PRO A N 1
ATOM 2995 C CA . PRO A 1 380 ? 27.082 -8.714 -52.212 1.00 94.00 380 PRO A CA 1
ATOM 2996 C C . PRO A 1 380 ? 26.314 -7.616 -51.469 1.00 94.00 380 PRO A C 1
ATOM 2998 O O . PRO A 1 380 ? 26.769 -7.109 -50.436 1.00 94.00 380 PRO A O 1
ATOM 3001 N N . GLU A 1 381 ? 25.146 -7.255 -51.994 1.00 93.81 381 GLU A N 1
ATOM 3002 C CA . GLU A 1 381 ? 24.197 -6.421 -51.261 1.00 93.81 381 GLU A CA 1
ATOM 3003 C C . GLU A 1 381 ? 23.701 -7.160 -50.014 1.00 93.81 381 GLU A C 1
ATOM 3005 O O . GLU A 1 381 ? 23.662 -8.391 -49.975 1.00 93.81 381 GLU A O 1
ATOM 3010 N N . ARG A 1 382 ? 23.374 -6.403 -48.964 1.00 89.81 382 ARG A N 1
ATOM 3011 C CA . ARG A 1 382 ? 22.885 -6.982 -47.712 1.00 89.81 382 ARG A CA 1
ATOM 3012 C C . ARG A 1 382 ? 21.433 -7.413 -47.876 1.00 89.81 382 ARG A C 1
ATOM 3014 O O . ARG A 1 382 ? 20.605 -6.617 -48.307 1.00 89.81 382 ARG A O 1
ATOM 3021 N N . ASP A 1 383 ? 21.121 -8.620 -47.425 1.00 92.69 383 ASP A N 1
ATOM 3022 C CA . ASP A 1 383 ? 19.743 -9.093 -47.351 1.00 92.69 383 ASP A CA 1
ATOM 3023 C C . ASP A 1 383 ? 19.032 -8.526 -46.106 1.00 92.69 383 ASP A C 1
ATOM 3025 O O . ASP A 1 383 ? 19.469 -8.704 -44.965 1.00 92.69 383 ASP A O 1
ATOM 3029 N N . SER A 1 384 ? 17.900 -7.855 -46.335 1.00 89.38 384 SER A N 1
ATOM 3030 C CA . SER A 1 384 ? 17.026 -7.292 -45.297 1.00 89.38 384 SER A CA 1
ATOM 3031 C C . SER A 1 384 ? 16.509 -8.319 -44.275 1.00 89.38 384 SER A C 1
ATOM 3033 O O . SER A 1 384 ? 16.176 -7.943 -43.152 1.00 89.38 384 SER A O 1
ATO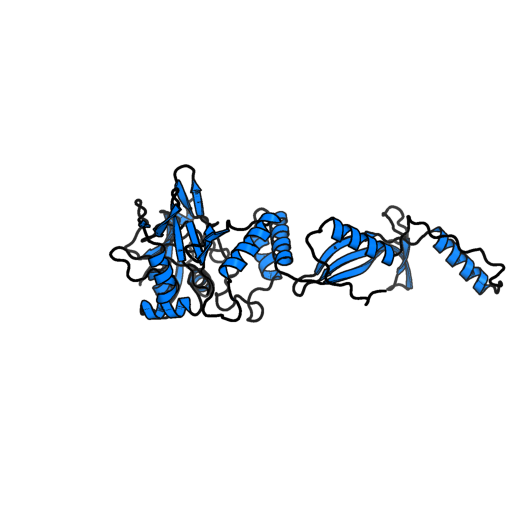M 3035 N N . ALA A 1 385 ? 16.492 -9.617 -44.609 1.00 89.56 385 ALA A N 1
ATOM 3036 C CA . ALA A 1 385 ? 16.135 -10.694 -43.682 1.00 89.56 385 ALA A CA 1
ATOM 3037 C C . ALA A 1 385 ? 17.175 -10.907 -42.558 1.00 89.56 385 ALA A C 1
ATOM 3039 O O . ALA A 1 385 ? 16.873 -11.533 -41.529 1.00 89.56 385 ALA A O 1
ATOM 3040 N N . TYR A 1 386 ? 18.386 -10.361 -42.722 1.00 92.06 386 TYR A N 1
ATOM 3041 C CA . TYR A 1 386 ? 19.495 -10.431 -41.768 1.00 92.06 386 TYR A CA 1
ATOM 3042 C C . TYR A 1 386 ? 19.908 -9.031 -41.291 1.00 92.06 386 TYR A C 1
ATOM 3044 O O . TYR A 1 386 ? 21.033 -8.586 -41.557 1.00 92.06 386 TYR A O 1
ATOM 3052 N N . PRO A 1 387 ? 19.015 -8.327 -40.568 1.00 91.25 387 PRO A N 1
ATOM 3053 C CA . PRO A 1 387 ? 19.304 -6.992 -40.077 1.00 91.25 387 PRO A CA 1
ATOM 3054 C C . PRO A 1 387 ? 20.500 -7.011 -39.123 1.00 91.25 387 PRO A C 1
ATOM 3056 O O . PRO A 1 387 ? 20.735 -7.955 -38.359 1.00 91.25 387 PRO A O 1
ATOM 3059 N N . THR A 1 388 ? 21.259 -5.926 -39.152 1.00 91.38 388 THR A N 1
ATOM 3060 C CA . THR A 1 388 ? 22.285 -5.634 -38.157 1.00 91.38 388 THR A CA 1
ATOM 3061 C C . THR A 1 388 ? 21.681 -5.499 -36.772 1.00 91.38 388 THR A C 1
ATOM 3063 O O . THR A 1 388 ? 20.493 -5.243 -36.602 1.00 91.38 388 THR A O 1
ATOM 3066 N N . LYS A 1 389 ? 22.533 -5.614 -35.754 1.00 87.69 389 LYS A N 1
ATOM 3067 C CA . LYS A 1 389 ? 22.156 -5.354 -34.362 1.00 87.69 389 LYS A CA 1
ATOM 3068 C C . LYS A 1 389 ? 21.533 -3.962 -34.191 1.00 87.69 389 LYS A C 1
ATOM 3070 O O . LYS A 1 389 ? 20.526 -3.842 -33.507 1.00 87.69 389 LYS A O 1
ATOM 3075 N N . THR A 1 390 ? 22.057 -2.951 -34.887 1.00 85.88 390 THR A N 1
ATOM 3076 C CA . THR A 1 390 ? 21.510 -1.585 -34.899 1.00 85.88 390 THR A CA 1
ATOM 3077 C C . THR A 1 390 ? 20.127 -1.516 -35.549 1.00 85.88 390 THR A C 1
ATOM 3079 O O . THR A 1 390 ? 19.215 -0.926 -34.985 1.00 85.88 390 THR A O 1
ATOM 3082 N N . GLU A 1 391 ? 19.927 -2.151 -36.707 1.00 89.75 391 GLU A N 1
ATOM 3083 C CA . GLU A 1 391 ? 18.608 -2.203 -37.361 1.00 89.75 391 GLU A CA 1
ATOM 3084 C C . GLU A 1 391 ? 17.583 -2.963 -36.507 1.00 89.75 391 GLU A C 1
ATOM 3086 O O . GLU A 1 391 ? 16.433 -2.542 -36.405 1.00 89.75 391 GLU A O 1
ATOM 3091 N N . ILE A 1 392 ? 18.009 -4.037 -35.835 1.00 89.50 392 ILE A N 1
ATOM 3092 C CA . ILE A 1 392 ? 17.196 -4.764 -34.854 1.00 89.50 392 ILE A CA 1
ATOM 3093 C C . ILE A 1 392 ? 16.813 -3.849 -33.686 1.00 89.50 392 ILE A C 1
ATOM 3095 O O . ILE A 1 392 ? 15.642 -3.787 -33.325 1.00 89.50 392 ILE A O 1
ATOM 3099 N N . ALA A 1 393 ? 17.775 -3.129 -33.109 1.00 82.88 393 ALA A N 1
ATOM 3100 C CA . ALA A 1 393 ? 17.549 -2.191 -32.014 1.00 82.88 393 ALA A CA 1
ATOM 3101 C C . ALA A 1 393 ? 16.530 -1.101 -32.402 1.00 82.88 393 ALA A C 1
ATOM 3103 O O . ALA A 1 393 ? 15.554 -0.870 -31.687 1.00 82.88 393 ALA A O 1
ATOM 3104 N N . LEU A 1 394 ? 16.688 -0.495 -33.582 1.00 87.56 394 LEU A N 1
ATOM 3105 C CA . LEU A 1 394 ? 15.736 0.482 -34.118 1.00 87.56 394 LEU A CA 1
ATOM 3106 C C . LEU A 1 394 ? 14.345 -0.129 -34.354 1.00 87.56 394 LEU A C 1
ATOM 3108 O O . LEU A 1 394 ? 13.336 0.517 -34.070 1.00 87.56 394 LEU A O 1
ATOM 3112 N N . GLY A 1 395 ? 14.286 -1.373 -34.837 1.00 89.75 395 GLY A N 1
ATOM 3113 C CA . GLY A 1 395 ? 13.046 -2.134 -34.987 1.00 89.75 395 GLY A CA 1
ATOM 3114 C C . GLY A 1 395 ? 12.324 -2.327 -33.654 1.00 89.75 395 GLY A C 1
ATOM 3115 O O . GLY A 1 395 ? 11.159 -1.953 -33.536 1.00 89.75 395 GLY A O 1
ATOM 3116 N N . LEU A 1 396 ? 13.038 -2.800 -32.629 1.00 87.81 396 LEU A N 1
ATOM 3117 C CA . LEU A 1 396 ? 12.506 -2.978 -31.275 1.00 87.81 396 LEU A CA 1
ATOM 3118 C C . LEU A 1 396 ? 12.004 -1.660 -30.675 1.00 87.81 396 LEU A C 1
ATOM 3120 O O . LEU A 1 396 ? 10.948 -1.631 -30.049 1.00 87.81 396 LEU A O 1
ATOM 3124 N N . LEU A 1 397 ? 12.716 -0.551 -30.893 1.00 83.19 397 LEU A N 1
ATOM 3125 C CA . LEU A 1 397 ? 12.279 0.767 -30.424 1.00 83.19 397 LEU A CA 1
ATOM 3126 C C . LEU A 1 397 ? 10.994 1.231 -31.121 1.00 83.19 397 LEU A C 1
ATOM 3128 O O . LEU A 1 397 ? 10.106 1.802 -30.483 1.00 83.19 397 LEU A O 1
ATOM 3132 N N . LYS A 1 398 ? 10.879 0.977 -32.428 1.00 88.00 398 LYS A N 1
ATOM 3133 C CA . LYS A 1 398 ? 9.675 1.289 -33.202 1.00 88.00 398 LYS A CA 1
ATOM 3134 C C . LYS A 1 398 ? 8.488 0.449 -32.734 1.00 88.00 398 LYS A C 1
ATOM 3136 O O . LYS A 1 398 ? 7.416 1.006 -32.511 1.00 88.00 398 LYS A O 1
ATOM 3141 N N . GLU A 1 399 ? 8.684 -0.854 -32.546 1.00 89.38 399 GLU A N 1
ATOM 3142 C CA . GLU A 1 399 ? 7.674 -1.762 -31.991 1.00 89.38 399 GLU A CA 1
ATOM 3143 C C . GLU A 1 399 ? 7.227 -1.308 -30.601 1.00 89.38 399 GLU A C 1
ATOM 3145 O O . GLU A 1 399 ? 6.028 -1.169 -30.361 1.00 89.38 399 GLU A O 1
ATOM 3150 N N . PHE A 1 400 ? 8.175 -0.966 -29.723 1.00 85.88 400 PHE A N 1
ATOM 3151 C CA . PHE A 1 400 ? 7.885 -0.437 -28.394 1.00 85.88 400 PHE A CA 1
ATOM 3152 C C . PHE A 1 400 ? 7.053 0.847 -28.463 1.00 85.88 400 PHE A C 1
ATOM 3154 O O . PHE A 1 400 ? 6.053 0.969 -27.761 1.00 85.88 400 PHE A O 1
ATOM 3161 N N . LYS A 1 401 ? 7.404 1.800 -29.336 1.00 81.44 401 LYS A N 1
ATOM 3162 C CA . LYS A 1 401 ? 6.641 3.050 -29.471 1.00 81.44 401 LYS A CA 1
ATOM 3163 C C . LYS A 1 401 ? 5.222 2.822 -29.999 1.00 81.44 401 LYS A C 1
ATOM 3165 O O . LYS A 1 401 ? 4.309 3.539 -29.594 1.00 81.44 401 LYS A O 1
ATOM 3170 N N . VAL A 1 402 ? 5.032 1.847 -30.886 1.00 85.50 402 VAL A N 1
ATOM 3171 C CA . VAL A 1 402 ? 3.704 1.471 -31.391 1.00 85.50 402 VAL A CA 1
ATOM 3172 C C . VAL A 1 402 ? 2.880 0.805 -30.288 1.00 85.50 402 VAL A C 1
ATOM 3174 O O . VAL A 1 402 ? 1.737 1.197 -30.068 1.00 85.50 402 VAL A O 1
ATOM 3177 N N . ALA A 1 403 ? 3.464 -0.152 -29.565 1.00 81.25 403 ALA A N 1
ATOM 3178 C CA . ALA A 1 403 ? 2.794 -0.879 -28.489 1.00 81.25 403 ALA A CA 1
ATOM 3179 C C . ALA A 1 403 ? 2.503 0.001 -27.258 1.00 81.25 403 ALA A C 1
ATOM 3181 O O . ALA A 1 403 ? 1.497 -0.192 -26.580 1.00 81.25 403 ALA A O 1
ATOM 3182 N N . HIS A 1 404 ? 3.356 0.993 -26.990 1.00 79.31 404 HIS A N 1
ATOM 3183 C CA . HIS A 1 404 ? 3.298 1.865 -25.816 1.00 79.31 404 HIS A CA 1
ATOM 3184 C C . HIS A 1 404 ? 3.240 3.343 -26.219 1.00 79.31 404 HIS A C 1
ATOM 3186 O O . HIS A 1 404 ? 4.054 4.170 -25.801 1.00 79.31 404 HIS A O 1
ATOM 3192 N N . SER A 1 405 ? 2.250 3.695 -27.043 1.00 77.56 405 SER A N 1
ATOM 3193 C CA . SER A 1 405 ? 2.095 5.038 -27.622 1.00 77.56 405 SER A CA 1
ATOM 3194 C C . SER A 1 405 ? 2.028 6.165 -26.580 1.00 77.56 405 SER A C 1
ATOM 3196 O O . SER A 1 405 ? 2.536 7.260 -26.850 1.00 77.56 405 SER A O 1
ATOM 3198 N N . LEU A 1 406 ? 1.495 5.870 -25.388 1.00 72.00 406 LEU A N 1
ATOM 3199 C CA . LEU A 1 406 ? 1.383 6.776 -24.237 1.00 72.00 406 LEU A CA 1
ATOM 3200 C C . LEU A 1 406 ? 2.732 7.125 -23.587 1.00 72.00 406 LEU A C 1
ATOM 3202 O O . LEU A 1 406 ? 2.847 8.165 -22.940 1.00 72.00 406 LEU A O 1
ATOM 3206 N N . ILE A 1 407 ? 3.772 6.306 -23.776 1.00 70.75 407 ILE A N 1
ATOM 3207 C CA . ILE A 1 407 ? 5.105 6.586 -23.236 1.00 70.75 407 ILE A CA 1
ATOM 3208 C C . ILE A 1 407 ? 5.793 7.634 -24.120 1.00 70.75 407 ILE A C 1
ATOM 3210 O O . ILE A 1 407 ? 5.994 7.453 -25.331 1.00 70.75 407 ILE A O 1
ATOM 3214 N N . LYS A 1 408 ? 6.163 8.766 -23.514 1.00 70.06 408 LYS A N 1
ATOM 3215 C CA . LYS A 1 408 ? 6.849 9.870 -24.194 1.00 70.06 408 LYS A CA 1
ATOM 3216 C C . LYS A 1 408 ? 8.365 9.688 -24.091 1.00 70.06 408 LYS A C 1
ATOM 3218 O O . LYS A 1 408 ? 8.957 9.967 -23.055 1.00 70.06 408 LYS A O 1
ATOM 3223 N N . ILE A 1 409 ? 8.992 9.261 -25.187 1.00 66.75 409 ILE A N 1
ATOM 3224 C CA . ILE A 1 409 ? 10.456 9.226 -25.316 1.00 66.75 409 ILE A CA 1
ATOM 3225 C C . ILE A 1 409 ? 10.936 10.675 -25.455 1.00 66.75 409 ILE A C 1
ATOM 3227 O O . ILE A 1 409 ? 10.686 11.317 -26.474 1.00 66.75 409 ILE A O 1
ATOM 3231 N N . LYS A 1 410 ? 11.551 11.213 -24.395 1.00 64.88 410 LYS A N 1
ATOM 3232 C CA . LYS A 1 410 ? 11.977 12.623 -24.319 1.00 64.88 410 LYS A CA 1
ATOM 3233 C C . LYS A 1 410 ? 13.259 12.909 -25.115 1.00 64.88 410 LYS A C 1
ATOM 3235 O O . LYS A 1 410 ? 13.479 14.049 -25.502 1.00 64.88 410 LYS A O 1
ATOM 3240 N N . GLY A 1 411 ? 14.071 11.887 -25.378 1.00 56.41 411 GLY A N 1
ATOM 3241 C CA . GLY A 1 411 ? 15.303 11.976 -26.159 1.00 56.41 411 GLY A CA 1
ATOM 3242 C C . GLY A 1 411 ? 15.931 10.597 -26.362 1.00 56.41 411 GLY A C 1
ATOM 3243 O O . GLY A 1 411 ? 15.582 9.649 -25.660 1.00 56.41 411 GLY A O 1
ATOM 3244 N N . VAL A 1 412 ? 16.835 10.488 -27.336 1.00 57.22 412 VAL A N 1
ATOM 3245 C CA . VAL A 1 412 ? 17.671 9.301 -27.572 1.00 57.22 412 VAL A CA 1
ATOM 3246 C C . VAL A 1 412 ? 19.116 9.735 -27.349 1.00 57.22 412 VAL A C 1
ATOM 3248 O O . VAL A 1 412 ? 19.605 10.611 -28.060 1.00 57.22 412 VAL A O 1
ATOM 3251 N N . LEU A 1 413 ? 19.775 9.172 -26.335 1.00 41.72 413 LEU A N 1
ATOM 3252 C CA . LEU A 1 413 ? 21.184 9.441 -26.047 1.00 41.72 413 LEU A CA 1
ATOM 3253 C C . LEU A 1 413 ? 22.052 8.563 -26.955 1.00 41.72 413 LEU A C 1
ATOM 3255 O O . LEU A 1 413 ? 21.870 7.349 -27.015 1.00 41.72 413 LEU A O 1
ATOM 3259 N N . ALA A 1 414 ? 22.971 9.187 -27.687 1.00 37.38 414 ALA A N 1
ATOM 3260 C CA . ALA A 1 414 ? 23.779 8.547 -28.720 1.00 37.38 414 ALA A CA 1
ATOM 3261 C C . ALA A 1 414 ? 25.096 7.959 -28.179 1.00 37.38 414 ALA A C 1
ATOM 3263 O O . ALA A 1 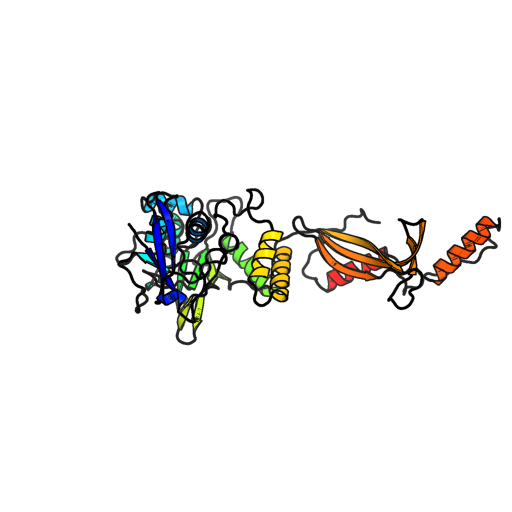414 ? 26.137 8.155 -28.790 1.00 37.38 414 ALA A O 1
ATOM 3264 N N . ASP A 1 415 ? 25.060 7.224 -27.064 1.00 31.47 415 ASP A N 1
ATOM 3265 C CA . ASP A 1 415 ? 26.239 6.483 -26.564 1.00 31.47 415 ASP A CA 1
ATOM 3266 C C . ASP A 1 415 ? 26.306 5.033 -27.090 1.00 31.47 415 ASP A C 1
ATOM 3268 O O . ASP A 1 415 ? 27.056 4.198 -26.588 1.00 31.47 415 ASP A O 1
ATOM 3272 N N . ALA A 1 416 ? 25.527 4.714 -28.131 1.00 28.00 416 ALA A N 1
ATOM 3273 C CA . ALA A 1 416 ? 25.453 3.375 -28.723 1.00 28.00 416 ALA A CA 1
ATOM 3274 C C . ALA A 1 416 ? 25.310 3.374 -30.262 1.00 28.00 416 ALA A C 1
ATOM 3276 O O . ALA A 1 416 ? 24.580 2.544 -30.812 1.00 28.00 416 ALA A O 1
ATOM 3277 N N . LEU A 1 417 ? 25.991 4.294 -30.962 1.00 27.91 417 LEU A N 1
ATOM 3278 C CA . LEU A 1 417 ? 26.243 4.184 -32.409 1.00 27.91 417 LEU A CA 1
ATOM 3279 C C . LEU A 1 417 ? 27.710 3.867 -32.698 1.00 27.91 417 LEU A C 1
ATOM 3281 O O . LEU A 1 417 ? 28.576 4.647 -32.248 1.00 27.91 417 LEU A O 1
#

Foldseek 3Di:
DWWKFKDQQQDTQWIWDADPVRWIKIAGDPCLLPDPPRDALAPVRGRDGDIDTPLLRVQSQQQQAEDDPLLVLVCVVVVHDSSNSVVLLQQQQLETAFGIGIYGPVDGNDPDWDWAFDDLVVQLVCCVPNLRQPPDDPDFDHRHGYYYHHRKYFWAQDPVRTTIGTGGNHYGFKMKGAFRPVPPVDGLVQVVVQVLQVVCVVVPADGFDWDQDPSNNTIITTRPQWDQDPVRDIHGHGDDDQCSNVSHHPVQCDVVSVHDAPVSSLVSCLVPDPCSVVVNVSSVVVVVSVWDFDWDKDKDKDFDAADDDPDPQWDWDQDPVPRHIGTTWMKIFTWTGTPRDIDGPDIDIAHAQPLQVVLVVQQVVCVVVVHDPVPGDDRDDGDPVHDDSVVVSVVRVVVSCVVCVVDDPPDDDPPDD

Nearest PDB structures (foldseek):
  3dnu-assembly1_A  TM=8.177E-01  e=7.591E-24  Escherichia coli K-12
  2wiu-assembly1_A  TM=7.759E-01  e=9.986E-22  Escherichia coli
  3tpt-assembly1_A  TM=7.116E-01  e=3.512E-23  Escherichia coli
  3dnt-assembly1_A  TM=7.102E-01  e=2.559E-22  Escherichia coli K-12
  3hzi-assembly1_A-2  TM=7.113E-01  e=5.055E-22  Escherichia coli K-12

Solvent-accessible surface area (backbone atoms only — not comparable to full-atom values): 23683 Å² total; per-residue (Å²): 126,70,52,30,39,30,23,48,75,82,43,62,40,24,41,40,34,48,50,100,84,68,46,48,30,37,35,57,30,70,70,25,74,74,37,93,81,57,74,52,81,31,77,76,47,58,84,52,93,59,77,41,63,52,63,46,45,43,11,44,59,48,50,35,36,46,29,62,72,52,28,55,48,53,17,64,75,70,74,43,60,78,83,39,52,66,63,51,34,63,55,20,20,22,30,35,70,28,35,47,26,34,31,43,72,93,54,74,69,66,94,70,72,45,66,46,81,57,54,67,68,56,52,52,46,26,43,76,75,45,47,26,47,75,72,90,54,88,79,71,53,53,11,64,24,57,53,50,56,69,55,44,30,69,23,27,64,51,99,85,66,50,45,22,41,35,26,49,59,24,72,51,44,29,37,42,28,53,42,54,80,89,43,79,92,50,69,59,41,15,58,51,51,27,51,52,48,46,51,40,44,74,76,66,45,96,64,61,58,56,40,70,38,79,89,73,55,19,19,41,32,44,43,82,41,41,47,71,50,98,85,67,51,76,43,63,31,75,62,70,57,71,41,35,50,69,42,35,42,68,93,30,65,44,46,95,69,74,19,64,46,74,68,53,52,50,52,55,51,48,75,72,42,94,52,39,75,60,53,52,50,52,52,51,54,52,50,55,74,76,49,69,67,48,82,43,78,50,75,48,79,42,84,73,40,81,80,66,80,88,54,87,55,50,43,85,39,78,35,84,92,74,77,46,70,28,19,23,37,36,38,39,35,35,28,42,38,35,95,87,50,77,43,80,73,36,74,48,76,41,41,79,44,64,68,55,52,52,47,55,53,48,48,54,50,42,51,74,70,67,53,56,78,88,82,46,83,80,82,71,82,83,58,80,92,34,49,49,71,66,55,46,51,53,48,45,52,52,52,43,47,67,78,40,64,88,61,79,81,89,73,82,81,81,89,80,123

Secondary structure (DSSP, 8-state):
--EEEEEETTEEEEEEEE-TTS-EEEEE-HHHHH-TT---SBTTB-S-SSPEESHHHHHHHHTTSB-HHHHHHHHHHHT--TT-HHHHHHHHTTB-SSSEEEEETT----SS--EEE--HHHHHHHHHHHTT-----SSSPP-B---BSS--EEEEE-TT--EEEE-TTPPP-EEEEE--TT-TTSTTHHHHHHHHHHHHHHTT-----EEEETTTTEEEEE-TTEEE-TT-PEEE-----HHHHHT--GGG-SGGGT---HHHHHHHHHHH-SSHHHHHHHHHHHHHHT--EEEEEEEEEEEEESS--SSTT-EEEE-TTTSSEEEEEEEEEEEEEESS-EEEEEEEEE---HHHHHHHHHHHHHHHTT--GGGSPPPPPPPTTS--HHHHHHHHHHHHHHHTTTS-------S--